Protein AF-0000000067979439 (afdb_homodimer)

pLDDT: mean 81.23, std 20.62, range [20.39, 98.94]

Solvent-accessible surface area (backbone atoms only — not comparable to full-atom values): 40117 Å² total; per-residue (Å²): 125,85,72,74,74,61,89,70,57,65,70,40,76,42,22,52,36,67,54,61,40,58,51,50,34,35,49,38,55,62,41,58,82,69,49,49,46,58,51,37,54,51,43,52,32,28,63,62,57,7,42,40,37,39,38,28,46,33,54,39,73,54,59,65,86,24,46,88,31,75,62,47,49,82,58,31,48,40,25,45,32,40,35,30,58,28,53,70,47,73,65,50,56,55,21,67,27,23,48,78,40,48,85,67,80,81,52,58,63,42,82,58,62,52,23,46,50,67,54,33,48,43,59,39,16,78,50,45,30,36,36,32,37,48,36,38,37,38,37,21,72,81,44,72,43,60,70,93,41,42,90,82,28,8,18,32,33,30,50,41,55,81,29,67,44,46,78,65,20,40,37,59,48,51,83,58,52,51,96,83,29,69,67,54,59,67,27,85,15,27,41,34,40,32,30,44,24,40,65,73,54,9,74,70,43,77,56,37,71,49,54,42,52,74,65,54,52,52,50,32,50,51,49,47,55,66,58,41,63,64,74,49,67,78,41,50,36,40,42,32,43,36,32,29,42,22,52,62,94,52,96,60,66,41,68,38,39,35,39,29,58,50,83,85,43,71,66,53,49,50,59,44,32,40,60,61,57,48,65,73,43,90,82,47,76,68,50,84,44,73,49,76,46,38,35,37,36,38,37,46,53,97,89,42,72,47,77,47,76,44,31,33,42,37,39,32,36,43,59,26,65,85,35,72,60,21,42,48,25,50,47,36,30,73,73,63,72,21,63,36,45,51,38,40,34,36,35,32,64,62,54,70,88,69,83,65,70,46,55,38,44,34,43,39,46,42,45,40,67,50,30,40,27,63,48,56,54,51,54,54,58,50,64,56,76,114,125,84,70,75,72,62,92,75,54,68,72,38,77,41,23,52,37,65,54,61,39,58,51,49,35,34,49,39,55,62,41,59,83,71,50,49,45,57,51,37,54,49,43,51,34,27,64,60,58,7,41,40,37,39,38,29,46,34,54,38,72,55,58,64,84,26,47,89,31,77,61,46,49,82,59,31,47,39,24,45,34,41,36,30,58,28,54,69,46,75,65,50,55,54,23,67,28,23,48,80,41,49,84,67,83,80,54,60,64,44,83,58,61,53,24,46,49,67,54,31,47,44,58,39,17,76,50,44,31,37,36,32,38,46,35,37,38,38,38,20,72,83,42,74,42,60,70,94,41,42,91,81,27,9,18,31,33,29,53,40,54,82,27,68,43,49,80,65,22,40,37,58,49,51,80,59,54,50,97,83,30,70,69,54,57,68,27,84,16,28,40,35,40,31,28,44,24,40,66,74,55,10,75,71,43,77,56,38,73,50,54,42,53,72,64,55,51,52,50,31,49,53,50,46,54,67,59,40,63,65,75,48,67,78,41,50,37,39,41,32,42,35,34,30,41,22,52,62,94,51,94,61,66,43,67,38,38,35,40,30,58,49,82,84,43,72,65,54,49,50,61,45,32,38,60,60,58,47,66,71,42,91,81,50,75,68,50,82,42,74,49,74,45,39,35,37,36,39,38,46,54,97,89,41,75,50,77,47,75,45,30,34,42,37,40,33,35,43,56,27,65,86,35,73,61,20,42,47,23,50,47,35,30,74,75,64,72,20,65,35,46,49,37,41,35,36,33,32,65,62,55,70,87,70,82,66,72,48,58,38,44,34,44,38,46,44,46,43,68,49,33,38,31,63,49,55,54,52,53,56,56,52,64,57,74,118

Foldseek 3Di:
DPPPDPPPDDDDDDDDDDQPLVLLQLLLVLQDDFLLLVLLLVLVLLLLQFAEKEKEWEQAAFDQPQAQDNLCNVLRGIWIKMWTQGADDPQLVVQCQDAPARPDLPPLLRLDRRRSSNSNLLLFAQWKWKAGFQKIKIAHCVLPRHPPADNVRGIDIDRLQPDCSCVRRVRHCVVHPAPQDPSHHTDSIMMMIGRGAAQVNLVVDSRHNHGDDSVSVVVSVVVVCVVPCLSVVQRQRYFKYWYWYHDYPDPHTDTFKMKGWPDDDPVVSCLSCVSVVCVPPQFDPWDKGKDKIKMWMWGDDPNDIDIDMWMKIKIKTWDGCPDPVNVVQVCCCVPPVQHFTQMKMWMAIDGDPPPFQRQTFIQGSGQPPDPSNRPRSPSPRPRPHD/DPPPDPPPDDDDDDDDDDQPLVLLQLLLVLQDDFLLLVLLLVLVLLLLQFAEKEKEWEQAAFDQPQAQDNLCNVLRGIWIKMWTQGADDPQLVVQCQDAPARPDLPSLLRLDSRRSSNSNLVLFAQWKWKAGFQKIKIAHCVLPRHPPADNVRGIDIDRLQPDPSCVRRVRHCVVHPAPQDPSHHTDSIMMMIGRGAAQVNLVVDSRHNHGDDSVSVVVSVVVVCVVPCLSVVQRQRYFKYWYWYHDYPDPHTDTFKMKGWPDDDPVVSCLSCVSVVCVPPQFDPWDKGKDKIKMWMWGDDPRDIDIDMWMKIKIKTWDGCPDPVNVVQVCCCVPPVQHFTQMKMWMAIDGDPPPAQRQTFIQGSGQPPPPSNRPRSPSPRPRPHD

InterPro domains:
  IPR036890 Histidine kinase/HSP90-like ATPase superfamily [G3DSA:3.30.565.10] (21-171)
  IPR036890 Histidine kinase/HSP90-like ATPase superfamily [SSF55874] (31-135)
  IPR052972 Sacsin chaperone regulator [PTHR15600] (9-354)
  IPR058210 Sacsin/Nov domain [PF25794] (18-256)

Radius of gyration: 29.55 Å; Cα contacts (8 Å, |Δi|>4): 1699; chains: 2; bounding box: 63×88×83 Å

Structure (mmCIF, N/CA/C/O backbone):
data_AF-0000000067979439-model_v1
#
loop_
_entity.id
_entity.type
_entity.pdbx_description
1 polymer Sacsin
#
loop_
_atom_site.group_PDB
_atom_site.id
_atom_site.type_symbol
_atom_site.label_atom_id
_atom_site.label_alt_id
_atom_site.label_comp_id
_atom_site.label_asym_id
_atom_site.label_entity_id
_atom_site.label_seq_id
_atom_site.pdbx_PDB_ins_code
_atom_site.Cartn_x
_atom_site.Cartn_y
_atom_site.Cartn_z
_atom_site.occupancy
_atom_site.B_iso_or_equiv
_atom_site.auth_seq_id
_atom_site.auth_comp_id
_atom_site.auth_asym_id
_atom_site.auth_atom_id
_atom_site.pdbx_PDB_model_num
ATOM 1 N N . MET A 1 1 ? 21.078 8.586 34.969 1 24.83 1 MET A N 1
ATOM 2 C CA . MET A 1 1 ? 20.109 7.621 35.5 1 24.83 1 MET A CA 1
ATOM 3 C C . MET A 1 1 ? 18.703 7.941 35.031 1 24.83 1 MET A C 1
ATOM 5 O O . MET A 1 1 ? 18.172 9.023 35.312 1 24.83 1 MET A O 1
ATOM 9 N N . ALA A 1 2 ? 18.25 7.375 33.906 1 39.69 2 ALA A N 1
ATOM 10 C CA . ALA A 1 2 ? 16.891 7.625 33.438 1 39.69 2 ALA A CA 1
ATOM 11 C C . ALA A 1 2 ? 15.898 7.574 34.562 1 39.69 2 ALA A C 1
ATOM 13 O O . ALA A 1 2 ? 15.836 6.578 35.312 1 39.69 2 ALA A O 1
ATOM 14 N N . THR A 1 3 ? 15.594 8.547 35.188 1 41.19 3 THR A N 1
ATOM 15 C CA . THR A 1 3 ? 14.57 8.445 36.219 1 41.19 3 THR A CA 1
ATOM 16 C C . THR A 1 3 ? 13.359 7.672 35.719 1 41.19 3 THR A C 1
ATOM 18 O O . THR A 1 3 ? 12.844 7.957 34.625 1 41.19 3 THR A O 1
ATOM 21 N N . PRO A 1 4 ? 13.023 6.543 36.25 1 46.88 4 PRO A N 1
ATOM 22 C CA . PRO A 1 4 ? 11.906 5.711 35.812 1 46.88 4 PRO A CA 1
ATOM 23 C C . PRO A 1 4 ? 10.602 6.496 35.719 1 46.88 4 PRO A C 1
ATOM 25 O O . PRO A 1 4 ? 10.336 7.387 36.5 1 46.88 4 PRO A O 1
ATOM 28 N N . ALA A 1 5 ? 10.094 6.723 34.5 1 53.66 5 ALA A N 1
ATOM 29 C CA . ALA A 1 5 ? 8.766 7.309 34.375 1 53.66 5 ALA A CA 1
ATOM 30 C C . ALA A 1 5 ? 7.832 6.84 35.469 1 53.66 5 ALA A C 1
ATOM 32 O O . ALA A 1 5 ? 7.824 5.656 35.844 1 53.66 5 ALA A O 1
ATOM 33 N N . PRO A 1 6 ? 7.367 7.742 36.344 1 54.88 6 PRO A N 1
ATOM 34 C CA . PRO A 1 6 ? 6.449 7.246 37.344 1 54.88 6 PRO A CA 1
ATOM 35 C C . PRO A 1 6 ? 5.352 6.355 36.781 1 54.88 6 PRO A C 1
ATOM 37 O O . PRO A 1 6 ? 4.996 6.484 35.625 1 54.88 6 PRO A O 1
ATOM 40 N N . ASP A 1 7 ? 5.133 5.199 37.375 1 55.62 7 ASP A N 1
ATOM 41 C CA . ASP A 1 7 ? 4.074 4.227 37.094 1 55.62 7 ASP A CA 1
ATOM 42 C C . ASP A 1 7 ? 2.795 4.922 36.625 1 55.62 7 ASP A C 1
ATOM 44 O O . ASP A 1 7 ? 1.952 4.309 35.969 1 55.62 7 ASP A O 1
ATOM 48 N N . SER A 1 8 ? 2.738 6.273 36.906 1 59.28 8 SER A N 1
ATOM 49 C CA . SER A 1 8 ? 1.444 6.941 36.812 1 59.28 8 SER A CA 1
ATOM 50 C C . SER A 1 8 ? 1.155 7.438 35.406 1 59.28 8 SER A C 1
ATOM 52 O O . SER A 1 8 ? 0.014 7.77 35.094 1 59.28 8 SER A O 1
ATOM 54 N N . ILE A 1 9 ? 2.146 7.559 34.594 1 68.88 9 ILE A N 1
ATOM 55 C CA . ILE A 1 9 ? 1.785 8.109 33.281 1 68.88 9 ILE A CA 1
ATOM 56 C C . ILE A 1 9 ? 1.509 6.973 32.312 1 68.88 9 ILE A C 1
ATOM 58 O O . ILE A 1 9 ? 2.406 6.191 31.984 1 68.88 9 ILE A O 1
ATOM 62 N N . PHE A 1 10 ? 0.212 6.758 32.156 1 74.69 10 PHE A N 1
ATOM 63 C CA . PHE A 1 10 ? -0.211 5.715 31.234 1 74.69 10 PHE A CA 1
ATOM 64 C C . PHE A 1 10 ? 0.11 6.109 29.797 1 74.69 10 PHE A C 1
ATOM 66 O O . PHE A 1 10 ? -0.377 7.125 29.312 1 74.69 10 PHE A O 1
ATOM 73 N N . LEU A 1 11 ? 1.144 5.516 29.281 1 84.31 11 LEU A N 1
ATOM 74 C CA . LEU A 1 11 ? 1.489 5.637 27.859 1 84.31 11 LEU A CA 1
ATOM 75 C C . LEU A 1 11 ? 0.822 4.539 27.047 1 84.31 11 LEU A C 1
ATOM 77 O O . LEU A 1 11 ? 1.296 3.398 27.016 1 84.31 11 LEU A O 1
ATOM 81 N N . GLU A 1 12 ? -0.327 4.926 26.469 1 90.12 12 GLU A N 1
ATOM 82 C CA . GLU A 1 12 ? -1.052 3.967 25.641 1 90.12 12 GLU A CA 1
ATOM 83 C C . GLU A 1 12 ? -0.36 3.766 24.297 1 90.12 12 GLU A C 1
ATOM 85 O O . GLU A 1 12 ? 0.042 4.734 23.641 1 90.12 12 GLU A O 1
ATOM 90 N N . ASP A 1 13 ? -0.133 2.516 23.984 1 92.31 13 ASP A N 1
ATOM 91 C CA . ASP A 1 13 ? 0.366 2.256 22.625 1 92.31 13 ASP A CA 1
ATOM 92 C C . ASP A 1 13 ? -0.64 2.705 21.578 1 92.31 13 ASP A C 1
ATOM 94 O O . ASP A 1 13 ? -1.82 2.355 21.641 1 92.31 13 ASP A O 1
ATOM 98 N N . PHE A 1 14 ? -0.212 3.588 20.75 1 94.62 14 PHE A N 1
ATOM 99 C CA . PHE A 1 14 ? -1.048 4.141 19.688 1 94.62 14 PHE A CA 1
ATOM 100 C C . PHE A 1 14 ? -0.197 4.586 18.516 1 94.62 14 PHE A C 1
ATOM 102 O O . PHE A 1 14 ? 0.295 5.715 18.484 1 94.62 14 PHE A O 1
ATOM 109 N N . GLY A 1 15 ? 0.008 3.625 17.625 1 94.31 15 GLY A N 1
ATOM 110 C CA . GLY A 1 15 ? 0.787 3.914 16.438 1 94.31 15 GLY A CA 1
ATOM 111 C C . GLY A 1 15 ? 0.014 3.688 15.148 1 94.31 15 GLY A C 1
ATOM 112 O O . GLY A 1 15 ? -1.146 3.273 15.18 1 94.31 15 GLY A O 1
ATOM 113 N N . GLN A 1 16 ? 0.599 4.062 14.102 1 93.06 16 GLN A N 1
ATOM 114 C CA . GLN A 1 16 ? -0.001 3.818 12.789 1 93.06 16 GLN A CA 1
ATOM 115 C C . GLN A 1 16 ? 0.242 2.385 12.336 1 93.06 16 GLN A C 1
ATOM 117 O O . GLN A 1 16 ? 1.306 1.816 12.586 1 93.06 16 GLN A O 1
ATOM 122 N N . THR A 1 17 ? -0.749 1.828 11.766 1 91.88 17 THR A N 1
ATOM 123 C CA . THR A 1 17 ? -0.669 0.46 11.266 1 91.88 17 THR A CA 1
ATOM 124 C C . THR A 1 17 ? -1.237 0.365 9.852 1 91.88 17 THR A C 1
ATOM 126 O O . THR A 1 17 ? -1.893 1.295 9.375 1 91.88 17 THR A O 1
ATOM 129 N N . VAL A 1 18 ? -0.888 -0.691 9.203 1 90 18 VAL A N 1
ATOM 130 C CA . VAL A 1 18 ? -1.44 -1.007 7.891 1 90 18 VAL A CA 1
ATOM 131 C C . VAL A 1 18 ? -2.316 -2.254 7.984 1 90 18 VAL A C 1
ATOM 133 O O . VAL A 1 18 ? -1.907 -3.266 8.562 1 90 18 VAL A O 1
ATOM 136 N N . ASP A 1 19 ? -3.543 -2.123 7.539 1 88 19 ASP A N 1
ATOM 137 C CA . ASP A 1 19 ? -4.434 -3.277 7.465 1 88 19 ASP A CA 1
ATOM 138 C C . ASP A 1 19 ? -4.059 -4.188 6.297 1 88 19 ASP A C 1
ATOM 140 O O . ASP A 1 19 ? -4.129 -3.779 5.137 1 88 19 ASP A O 1
ATOM 144 N N . LEU A 1 20 ? -3.75 -5.395 6.629 1 92 20 LEU A N 1
ATOM 145 C CA . LEU A 1 20 ? -3.271 -6.34 5.625 1 92 20 LEU A CA 1
ATOM 146 C C . LEU A 1 20 ? -4.344 -6.609 4.574 1 92 20 LEU A C 1
ATOM 148 O O . LEU A 1 20 ? -4.055 -6.625 3.377 1 92 20 LEU A O 1
ATOM 152 N N . THR A 1 21 ? -5.574 -6.824 5 1 92.56 21 THR A N 1
ATOM 153 C CA . THR A 1 21 ? -6.641 -7.148 4.055 1 92.56 21 THR A CA 1
ATOM 154 C C . THR A 1 21 ? -6.914 -5.977 3.119 1 92.56 21 THR A C 1
ATOM 156 O O . THR A 1 21 ? -7.133 -6.168 1.923 1 92.56 21 THR A O 1
ATOM 159 N N . ARG A 1 22 ? -6.832 -4.844 3.641 1 86.12 22 ARG A N 1
ATOM 160 C CA . ARG A 1 22 ? -7.02 -3.662 2.805 1 86.12 22 ARG A CA 1
ATOM 161 C C . ARG A 1 22 ? -5.891 -3.529 1.786 1 86.12 22 ARG A C 1
ATOM 163 O O . ARG A 1 22 ? -6.133 -3.195 0.625 1 86.12 22 ARG A O 1
ATOM 170 N N . ARG A 1 23 ? -4.734 -3.771 2.311 1 86.69 23 ARG A N 1
ATOM 171 C CA . ARG A 1 23 ? -3.588 -3.699 1.412 1 86.69 23 ARG A CA 1
ATOM 172 C C . ARG A 1 23 ? -3.719 -4.703 0.274 1 86.69 23 ARG A C 1
ATOM 174 O O . ARG A 1 23 ? -3.41 -4.391 -0.878 1 86.69 23 ARG A O 1
ATOM 181 N N . ILE A 1 24 ? -4.152 -5.852 0.556 1 91.31 24 ILE A N 1
ATOM 182 C CA . ILE A 1 24 ? -4.34 -6.883 -0.461 1 91.31 24 ILE A CA 1
ATOM 183 C C . ILE A 1 24 ? -5.398 -6.43 -1.465 1 91.31 24 ILE A C 1
ATOM 185 O O . ILE A 1 24 ? -5.219 -6.582 -2.676 1 91.31 24 ILE A O 1
ATOM 189 N N . ARG A 1 25 ? -6.461 -5.852 -0.987 1 87.5 25 ARG A N 1
ATOM 190 C CA . ARG A 1 25 ? -7.496 -5.344 -1.88 1 87.5 25 ARG A CA 1
ATOM 191 C C . ARG A 1 25 ? -6.93 -4.297 -2.832 1 87.5 25 ARG A C 1
ATOM 193 O O . ARG A 1 25 ? -7.277 -4.273 -4.016 1 87.5 25 ARG A O 1
ATOM 200 N N . GLU A 1 26 ? -6.094 -3.516 -2.248 1 78.19 26 GLU A N 1
ATOM 201 C CA . GLU A 1 26 ? -5.457 -2.496 -3.076 1 78.19 26 GLU A CA 1
ATOM 202 C C . GLU A 1 26 ? -4.594 -3.125 -4.164 1 78.19 26 GLU A C 1
ATOM 204 O O . GLU A 1 26 ? -4.59 -2.662 -5.309 1 78.19 26 GLU A O 1
ATOM 209 N N . VAL A 1 27 ? -3.887 -4.133 -3.816 1 81.94 27 VAL A N 1
ATOM 210 C CA . VAL A 1 27 ? -3.053 -4.844 -4.781 1 81.94 27 VAL A CA 1
ATOM 211 C C . VAL A 1 27 ? -3.928 -5.438 -5.883 1 81.94 27 VAL A C 1
ATOM 213 O O . VAL A 1 27 ? -3.596 -5.34 -7.066 1 81.94 27 VAL A O 1
ATOM 216 N N . LEU A 1 28 ? -5.043 -5.996 -5.504 1 87.12 28 LEU A N 1
ATOM 217 C CA . LEU A 1 28 ? -5.922 -6.668 -6.453 1 87.12 28 LEU A CA 1
ATOM 218 C C . LEU A 1 28 ? -6.496 -5.676 -7.461 1 87.12 28 LEU A C 1
ATOM 220 O O . LEU A 1 28 ? -6.727 -6.023 -8.617 1 87.12 28 LEU A O 1
ATOM 224 N N . LEU A 1 29 ? -6.648 -4.496 -7.031 1 74.81 29 LEU A N 1
ATOM 225 C CA . LEU A 1 29 ? -7.168 -3.463 -7.922 1 74.81 29 LEU A CA 1
ATOM 226 C C . LEU A 1 29 ? -6.172 -3.152 -9.031 1 74.81 29 LEU A C 1
ATOM 228 O O . LEU A 1 29 ? -6.566 -2.777 -10.141 1 74.81 29 LEU A O 1
ATOM 232 N N . ASN A 1 30 ? -4.953 -3.404 -8.711 1 70.38 30 ASN A N 1
ATOM 233 C CA . ASN A 1 30 ? -3.902 -3.086 -9.672 1 70.38 30 ASN A CA 1
ATOM 234 C C . ASN A 1 30 ? -3.559 -4.285 -10.555 1 70.38 30 ASN A C 1
ATOM 236 O O . ASN A 1 30 ? -2.764 -4.172 -11.484 1 70.38 30 ASN A O 1
ATOM 240 N N . TYR A 1 31 ? -4.09 -5.344 -10.219 1 74.62 31 TYR A N 1
ATOM 241 C CA . TYR A 1 31 ? -3.875 -6.574 -10.977 1 74.62 31 TYR A CA 1
ATOM 242 C C . TYR A 1 31 ? -5.191 -7.113 -11.523 1 74.62 31 TYR A C 1
ATOM 244 O O . TYR A 1 31 ? -5.852 -7.93 -10.875 1 74.62 31 TYR A O 1
ATOM 252 N N . PRO A 1 32 ? -5.492 -6.641 -12.672 1 72.62 32 PRO A N 1
ATOM 253 C CA . PRO A 1 32 ? -6.793 -7.059 -13.203 1 72.62 32 PRO A CA 1
ATOM 254 C C . PRO A 1 32 ? -6.941 -8.578 -13.273 1 72.62 32 PRO A C 1
ATOM 256 O O . PRO A 1 32 ? -5.949 -9.289 -13.43 1 72.62 32 PRO A O 1
ATOM 259 N N . GLU A 1 33 ? -8.188 -8.969 -13.25 1 80.5 33 GLU A N 1
ATOM 260 C CA . GLU A 1 33 ? -8.523 -10.391 -13.305 1 80.5 33 GLU A CA 1
ATOM 261 C C . GLU A 1 33 ? -8.148 -10.992 -14.656 1 80.5 33 GLU A C 1
ATOM 263 O O . GLU A 1 33 ? -7.762 -10.266 -15.578 1 80.5 33 GLU A O 1
ATOM 268 N N . GLY A 1 34 ? -8.258 -12.32 -14.711 1 84.5 34 GLY A N 1
ATOM 269 C CA . GLY A 1 34 ? -7.918 -13.023 -15.938 1 84.5 34 GLY A CA 1
ATOM 270 C C . GLY A 1 34 ? -6.613 -13.789 -15.844 1 84.5 34 GLY A C 1
ATOM 271 O O . GLY A 1 34 ? -6.352 -14.461 -14.844 1 84.5 34 GLY A O 1
ATOM 272 N N . THR A 1 35 ? -5.797 -13.664 -16.938 1 88.75 35 THR A N 1
ATOM 273 C CA . THR A 1 35 ? -4.605 -14.5 -17 1 88.75 35 THR A CA 1
ATOM 274 C C . THR A 1 35 ? -3.469 -13.891 -16.188 1 88.75 35 THR A C 1
ATOM 276 O O . THR A 1 35 ? -2.406 -14.492 -16.047 1 88.75 35 THR A O 1
ATOM 279 N N . THR A 1 36 ? -3.701 -12.734 -15.648 1 85.81 36 THR A N 1
ATOM 280 C CA . THR A 1 36 ? -2.66 -12.031 -14.906 1 85.81 36 THR A CA 1
ATOM 281 C C . THR A 1 36 ? -2.107 -12.906 -13.781 1 85.81 36 THR A C 1
ATOM 283 O O . THR A 1 36 ? -0.892 -12.977 -13.594 1 85.81 36 THR A O 1
ATOM 286 N N . VAL A 1 37 ? -2.992 -13.594 -13.086 1 93.75 37 VAL A N 1
ATOM 287 C CA . VAL A 1 37 ? -2.572 -14.438 -11.977 1 93.75 37 VAL A CA 1
ATOM 288 C C . VAL A 1 37 ? -1.633 -15.531 -12.477 1 93.75 37 VAL A C 1
ATOM 290 O O . VAL A 1 37 ? -0.589 -15.789 -11.875 1 93.75 37 VAL A O 1
ATOM 293 N N . LEU A 1 38 ? -1.946 -16.094 -13.594 1 95.5 38 LEU A N 1
ATOM 294 C CA . LEU A 1 38 ? -1.131 -17.156 -14.164 1 95.5 38 LEU A CA 1
ATOM 295 C C . LEU A 1 38 ? 0.223 -16.625 -14.625 1 95.5 38 LEU A C 1
ATOM 297 O O . LEU A 1 38 ? 1.257 -17.25 -14.383 1 95.5 38 LEU A O 1
ATOM 301 N N . LYS A 1 39 ? 0.176 -15.484 -15.211 1 88.88 39 LYS A N 1
ATOM 302 C CA . LYS A 1 39 ? 1.406 -14.859 -15.695 1 88.88 39 LYS A CA 1
ATOM 303 C C . LYS A 1 39 ? 2.33 -14.5 -14.539 1 88.88 39 LYS A C 1
ATOM 305 O O . LYS A 1 39 ? 3.549 -14.656 -14.633 1 88.88 39 LYS A O 1
ATOM 310 N N . GLU A 1 40 ? 1.733 -14.07 -13.445 1 88.75 40 GLU A N 1
ATOM 311 C CA . GLU A 1 40 ? 2.529 -13.758 -12.266 1 88.75 40 GLU A CA 1
ATOM 312 C C . GLU A 1 40 ? 3.188 -15.008 -11.695 1 88.75 40 GLU A C 1
ATOM 314 O O . GLU A 1 40 ? 4.348 -14.977 -11.289 1 88.75 40 GLU A O 1
ATOM 319 N N . LEU A 1 41 ? 2.488 -16.078 -11.711 1 94.38 41 LEU A N 1
ATOM 320 C CA . LEU A 1 41 ? 3.033 -17.328 -11.211 1 94.38 41 LEU A CA 1
ATOM 321 C C . LEU A 1 41 ? 4.172 -17.812 -12.094 1 94.38 41 LEU A C 1
ATOM 323 O O . LEU A 1 41 ? 5.191 -18.297 -11.594 1 94.38 41 LEU A O 1
ATOM 327 N N . ILE A 1 42 ? 4.004 -17.641 -13.367 1 93.19 42 ILE A N 1
ATOM 328 C CA . ILE A 1 42 ? 5.023 -18.047 -14.328 1 93.19 42 ILE A CA 1
ATOM 329 C C . ILE A 1 42 ? 6.27 -17.188 -14.156 1 93.19 42 ILE A C 1
ATOM 331 O O . ILE A 1 42 ? 7.391 -17.688 -14.125 1 93.19 42 ILE A O 1
ATOM 335 N N . GLN A 1 43 ? 6.035 -15.922 -13.992 1 87.19 43 GLN A N 1
ATOM 336 C CA . GLN A 1 43 ? 7.156 -15 -13.812 1 87.19 43 GLN A CA 1
ATOM 337 C C . GLN A 1 43 ? 7.914 -15.297 -12.523 1 87.19 43 GLN A C 1
ATOM 339 O O . GLN A 1 43 ? 9.148 -15.25 -12.492 1 87.19 43 GLN A O 1
ATOM 344 N N . ASN A 1 44 ? 7.168 -15.555 -11.477 1 88.94 44 ASN A N 1
ATOM 345 C CA . ASN A 1 44 ? 7.812 -15.914 -10.211 1 88.94 44 ASN A CA 1
ATOM 346 C C . ASN A 1 44 ? 8.664 -17.172 -10.359 1 88.94 44 ASN A C 1
ATOM 348 O O . ASN A 1 44 ? 9.758 -17.25 -9.805 1 88.94 44 ASN A O 1
ATOM 352 N N . ALA A 1 45 ? 8.156 -18.094 -11.062 1 94.44 45 ALA A N 1
ATOM 353 C CA . ALA A 1 45 ? 8.922 -19.312 -11.328 1 94.44 45 ALA A CA 1
ATOM 354 C C . ALA A 1 45 ? 10.195 -19 -12.102 1 94.44 45 ALA A C 1
ATOM 356 O O . ALA A 1 45 ? 11.266 -19.531 -11.789 1 94.44 45 ALA A O 1
ATOM 357 N N . ASP A 1 46 ? 10.062 -18.156 -13.102 1 90.81 46 ASP A N 1
ATOM 358 C CA . ASP A 1 46 ? 11.203 -17.75 -13.906 1 90.81 46 ASP A CA 1
ATOM 359 C C . ASP A 1 46 ? 12.273 -17.078 -13.047 1 90.81 46 ASP A C 1
ATOM 361 O O . ASP A 1 46 ? 13.461 -17.391 -13.18 1 90.81 46 ASP A O 1
ATOM 365 N N . ASP A 1 47 ? 11.82 -16.219 -12.164 1 85.06 47 ASP A N 1
ATOM 366 C CA . ASP A 1 47 ? 12.719 -15.492 -11.281 1 85.06 47 ASP A CA 1
ATOM 367 C C . ASP A 1 47 ? 13.438 -16.438 -10.32 1 85.06 47 ASP A C 1
ATOM 369 O O . ASP A 1 47 ? 14.57 -16.188 -9.914 1 85.06 47 ASP A O 1
ATOM 373 N N . ALA A 1 48 ? 12.789 -17.547 -10.023 1 91.62 48 ALA A N 1
ATOM 374 C CA . ALA A 1 48 ? 13.375 -18.516 -9.109 1 91.62 48 ALA A CA 1
ATOM 375 C C . ALA A 1 48 ? 14.312 -19.469 -9.852 1 91.62 48 ALA A C 1
ATOM 377 O O . ALA A 1 48 ? 14.953 -20.328 -9.234 1 91.62 48 ALA A O 1
ATOM 378 N N . GLY A 1 49 ? 14.336 -19.359 -11.156 1 93.12 49 GLY A N 1
ATOM 379 C CA . GLY A 1 49 ? 15.242 -20.156 -11.953 1 93.12 49 GLY A CA 1
ATOM 380 C C . GLY A 1 49 ? 14.625 -21.469 -12.414 1 93.12 49 GLY A C 1
ATOM 381 O O . GLY A 1 49 ? 15.328 -22.375 -12.852 1 93.12 49 GLY A O 1
ATOM 382 N N . ALA A 1 50 ? 13.367 -21.609 -12.289 1 97.06 50 ALA A N 1
ATOM 383 C CA . ALA A 1 50 ? 12.68 -22.812 -12.758 1 97.06 50 ALA A CA 1
ATOM 384 C C . ALA A 1 50 ? 12.766 -22.938 -14.281 1 97.06 50 ALA A C 1
ATOM 386 O O . ALA A 1 50 ? 12.781 -21.922 -14.984 1 97.06 50 ALA A O 1
ATOM 387 N N . THR A 1 51 ? 12.727 -24.156 -14.758 1 97.25 51 THR A N 1
ATOM 388 C CA . THR A 1 51 ? 12.742 -24.375 -16.203 1 97.25 51 THR A CA 1
ATOM 389 C C . THR A 1 51 ? 11.391 -24.906 -16.688 1 97.25 51 THR A C 1
ATOM 391 O O . THR A 1 51 ? 11.086 -24.859 -17.875 1 97.25 51 THR A O 1
ATOM 394 N N . THR A 1 52 ? 10.664 -25.344 -15.742 1 97.94 52 THR A N 1
ATOM 395 C CA . THR A 1 52 ? 9.352 -25.891 -16.078 1 97.94 52 THR A CA 1
ATOM 396 C C . THR A 1 52 ? 8.281 -25.344 -15.141 1 97.94 52 THR A C 1
ATOM 398 O O . THR A 1 52 ? 8.5 -25.25 -13.93 1 97.94 52 THR A O 1
ATOM 401 N N . VAL A 1 53 ? 7.141 -24.969 -15.727 1 98.38 53 VAL A N 1
ATOM 402 C CA . VAL A 1 53 ? 5.953 -24.562 -14.977 1 98.38 53 VAL A CA 1
ATOM 403 C C . VAL A 1 53 ? 4.758 -25.406 -15.414 1 98.38 53 VAL A C 1
ATOM 405 O O . VAL A 1 53 ? 4.516 -25.578 -16.609 1 98.38 53 VAL A O 1
ATOM 408 N N . SER A 1 54 ? 4.066 -25.969 -14.5 1 98.81 54 SER A N 1
ATOM 409 C CA . SER A 1 54 ? 2.844 -26.719 -14.781 1 98.81 54 SER A CA 1
ATOM 410 C C . SER A 1 54 ? 1.649 -26.109 -14.047 1 98.81 54 SER A C 1
ATOM 412 O O . SER A 1 54 ? 1.677 -25.953 -12.828 1 98.81 54 SER A O 1
ATOM 414 N N . LEU A 1 55 ? 0.685 -25.719 -14.781 1 98.75 55 LEU A N 1
ATOM 415 C CA . LEU A 1 55 ? -0.583 -25.234 -14.242 1 98.75 55 LEU A CA 1
ATOM 416 C C . LEU A 1 55 ? -1.659 -26.312 -14.344 1 98.75 55 LEU A C 1
ATOM 418 O O . LEU A 1 55 ? -1.809 -26.953 -15.383 1 98.75 55 LEU A O 1
ATOM 422 N N . CYS A 1 56 ? -2.414 -26.5 -13.266 1 98.94 56 CYS A N 1
ATOM 423 C CA . CYS A 1 56 ? -3.363 -27.609 -13.266 1 98.94 56 CYS A CA 1
ATOM 424 C C . CYS A 1 56 ? -4.699 -27.188 -12.664 1 98.94 56 CYS A C 1
ATOM 426 O O . CYS A 1 56 ? -4.742 -26.641 -11.555 1 98.94 56 CYS A O 1
ATOM 428 N N . LEU A 1 57 ? -5.746 -27.375 -13.414 1 98.88 57 LEU A N 1
ATOM 429 C CA . LEU A 1 57 ? -7.09 -27.297 -12.844 1 98.88 57 LEU A CA 1
ATOM 430 C C . LEU A 1 57 ? -7.441 -28.578 -12.109 1 98.88 57 LEU A C 1
ATOM 432 O O . LEU A 1 57 ? -7.707 -29.609 -12.734 1 98.88 57 LEU A O 1
ATOM 436 N N . ASP A 1 58 ? -7.418 -28.562 -10.82 1 98.88 58 ASP A N 1
ATOM 437 C CA . ASP A 1 58 ? -7.723 -29.703 -9.969 1 98.88 58 ASP A CA 1
ATOM 438 C C . ASP A 1 58 ? -9.211 -29.766 -9.641 1 98.88 58 ASP A C 1
ATOM 440 O O . ASP A 1 58 ? -9.711 -28.953 -8.852 1 98.88 58 ASP A O 1
ATOM 444 N N . LEU A 1 59 ? -9.938 -30.719 -10.164 1 98.62 59 LEU A N 1
ATOM 445 C CA . LEU A 1 59 ? -11.375 -30.828 -9.977 1 98.62 59 LEU A CA 1
ATOM 446 C C . LEU A 1 59 ? -11.703 -31.812 -8.859 1 98.62 59 LEU A C 1
ATOM 448 O O . LEU A 1 59 ? -12.867 -32.125 -8.617 1 98.62 59 LEU A O 1
ATOM 452 N N . ARG A 1 60 ? -10.773 -32.281 -8.117 1 97.19 60 ARG A N 1
ATOM 453 C CA . ARG A 1 60 ? -10.984 -33.25 -7.043 1 97.19 60 ARG A CA 1
ATOM 454 C C . ARG A 1 60 ? -11.578 -32.562 -5.812 1 97.19 60 ARG A C 1
ATOM 456 O O . ARG A 1 60 ? -11.391 -31.359 -5.609 1 97.19 60 ARG A O 1
ATOM 463 N N . SER A 1 61 ? -12.273 -33.312 -5.074 1 96.5 61 SER A N 1
ATOM 464 C CA . SER A 1 61 ? -12.68 -32.969 -3.715 1 96.5 61 SER A CA 1
ATOM 465 C C . SER A 1 61 ? -11.922 -33.812 -2.688 1 96.5 61 SER A C 1
ATOM 467 O O . SER A 1 61 ? -11.727 -35 -2.887 1 96.5 61 SER A O 1
ATOM 469 N N . HIS A 1 62 ? -11.516 -33.188 -1.651 1 97.56 62 HIS A N 1
ATOM 470 C CA . HIS A 1 62 ? -10.648 -33.875 -0.702 1 97.56 62 HIS A CA 1
ATOM 471 C C . HIS A 1 62 ? -11.344 -34.062 0.639 1 97.56 62 HIS A C 1
ATOM 473 O O . HIS A 1 62 ? -12.383 -33.469 0.902 1 97.56 62 HIS A O 1
ATOM 479 N N . GLY A 1 63 ? -10.75 -34.969 1.467 1 96.56 63 GLY A N 1
ATOM 480 C CA . GLY A 1 63 ? -11.312 -35.312 2.766 1 96.56 63 GLY A CA 1
ATOM 481 C C . GLY A 1 63 ? -11.344 -34.125 3.723 1 96.56 63 GLY A C 1
ATOM 482 O O . GLY A 1 63 ? -10.586 -33.156 3.559 1 96.56 63 GLY A O 1
ATOM 483 N N . ARG A 1 64 ? -12.234 -34.219 4.715 1 96.94 64 ARG A N 1
ATOM 484 C CA . ARG A 1 64 ? -12.43 -33.125 5.645 1 96.94 64 ARG A CA 1
ATOM 485 C C . ARG A 1 64 ? -12.344 -33.594 7.09 1 96.94 64 ARG A C 1
ATOM 487 O O . ARG A 1 64 ? -12.602 -32.812 8.016 1 96.94 64 ARG A O 1
ATOM 494 N N . ASP A 1 65 ? -11.898 -34.781 7.348 1 95.12 65 ASP A N 1
ATOM 495 C CA . ASP A 1 65 ? -11.992 -35.375 8.68 1 95.12 65 ASP A CA 1
ATOM 496 C C . ASP A 1 65 ? -10.734 -35.094 9.492 1 95.12 65 ASP A C 1
ATOM 498 O O . ASP A 1 65 ? -10.773 -35.125 10.727 1 95.12 65 ASP A O 1
ATOM 502 N N . SER A 1 66 ? -9.609 -34.844 8.922 1 94.81 66 SER A N 1
ATOM 503 C CA . SER A 1 66 ? -8.344 -34.625 9.617 1 94.81 66 SER A CA 1
ATOM 504 C C . SER A 1 66 ? -7.66 -33.375 9.117 1 94.81 66 SER A C 1
ATOM 506 O O . SER A 1 66 ? -6.629 -33.438 8.453 1 94.81 66 SER A O 1
ATOM 508 N N . LEU A 1 67 ? -8.281 -32.25 9.484 1 95.5 67 LEU A N 1
ATOM 509 C CA . LEU A 1 67 ? -7.789 -30.938 9.102 1 95.5 67 LEU A CA 1
ATOM 510 C C . LEU A 1 67 ? -7.172 -30.219 10.297 1 95.5 67 LEU A C 1
ATOM 512 O O . LEU A 1 67 ? -7.355 -30.641 11.445 1 95.5 67 LEU A O 1
ATOM 516 N N . LEU A 1 68 ? -6.355 -29.203 10.062 1 92.62 68 LEU A N 1
ATOM 517 C CA . LEU A 1 68 ? -5.758 -28.391 11.109 1 92.62 68 LEU A CA 1
ATOM 518 C C . LEU A 1 68 ? -6.832 -27.672 11.922 1 92.62 68 LEU A C 1
ATOM 520 O O . LEU A 1 68 ? -6.645 -27.406 13.109 1 92.62 68 LEU A O 1
ATOM 524 N N . SER A 1 69 ? -7.871 -27.281 11.297 1 93.81 69 SER A N 1
ATOM 525 C CA . SER A 1 69 ? -9.039 -26.641 11.891 1 93.81 69 SER A CA 1
ATOM 526 C C . SER A 1 69 ? -10.297 -26.938 11.086 1 93.81 69 SER A C 1
ATOM 528 O O . SER A 1 69 ? -10.234 -27.141 9.875 1 93.81 69 SER A O 1
ATOM 530 N N . ASP A 1 70 ? -11.43 -26.875 11.68 1 94.88 70 ASP A N 1
ATOM 531 C CA . ASP A 1 70 ? -12.703 -27.172 11.031 1 94.88 70 ASP A CA 1
ATOM 532 C C . ASP A 1 70 ? -13.008 -26.156 9.938 1 94.88 70 ASP A C 1
ATOM 534 O O . ASP A 1 70 ? -13.633 -26.5 8.93 1 94.88 70 ASP A O 1
ATOM 538 N N . SER A 1 71 ? -12.586 -24.969 10.109 1 95.88 71 SER A N 1
ATOM 539 C CA . SER A 1 71 ? -12.891 -23.891 9.18 1 95.88 71 SER A CA 1
ATOM 540 C C . SER A 1 71 ? -12.211 -24.125 7.832 1 95.88 71 SER A C 1
ATOM 542 O O . SER A 1 71 ? -12.602 -23.516 6.828 1 95.88 71 SER A O 1
ATOM 544 N N . LEU A 1 72 ? -11.273 -25.031 7.781 1 97.56 72 LEU A N 1
ATOM 545 C CA . LEU A 1 72 ? -10.539 -25.297 6.551 1 97.56 72 LEU A CA 1
ATOM 546 C C . LEU A 1 72 ? -11.312 -26.25 5.648 1 97.56 72 LEU A C 1
ATOM 548 O O . LEU A 1 72 ? -10.984 -26.406 4.473 1 97.56 72 LEU A O 1
ATOM 552 N N . SER A 1 73 ? -12.367 -26.844 6.184 1 97.62 73 SER A N 1
ATOM 553 C CA . SER A 1 73 ? -13.148 -27.812 5.43 1 97.62 73 SER A CA 1
ATOM 554 C C . SER A 1 73 ? -13.719 -27.20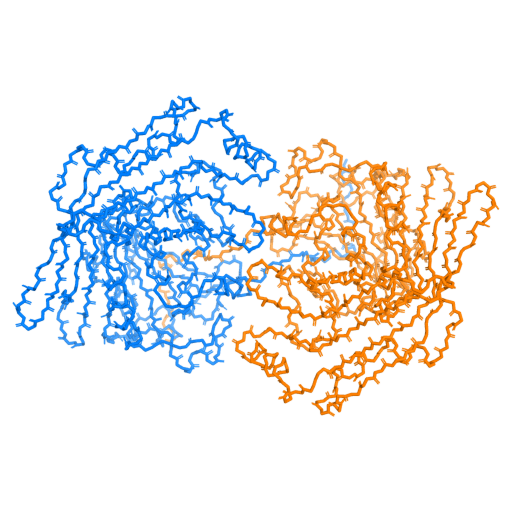3 4.156 1 97.62 73 SER A C 1
ATOM 556 O O . SER A 1 73 ? -13.867 -27.891 3.141 1 97.62 73 SER A O 1
ATOM 558 N N . GLN A 1 74 ? -13.992 -25.969 4.164 1 97.62 74 GLN A N 1
ATOM 559 C CA . GLN A 1 74 ? -14.617 -25.297 3.033 1 97.62 74 GLN A CA 1
ATOM 560 C C . GLN A 1 74 ? -13.617 -25.078 1.901 1 97.62 74 GLN A C 1
ATOM 562 O O . GLN A 1 74 ? -14 -24.703 0.791 1 97.62 74 GLN A O 1
ATOM 567 N N . TRP A 1 75 ? -12.336 -25.359 2.125 1 98.19 75 TRP A N 1
ATOM 568 C CA . TRP A 1 75 ? -11.289 -25.109 1.134 1 98.19 75 TRP A CA 1
ATOM 569 C C . TRP A 1 75 ? -10.742 -26.422 0.576 1 98.19 75 TRP A C 1
ATOM 571 O O . TRP A 1 75 ? -9.625 -26.469 0.058 1 98.19 75 TRP A O 1
ATOM 581 N N . GLN A 1 76 ? -11.539 -27.562 0.613 1 98.31 76 GLN A N 1
ATOM 582 C CA . GLN A 1 76 ? -11.125 -28.891 0.156 1 98.31 76 GLN A CA 1
ATOM 583 C C . GLN A 1 76 ? -11.664 -29.172 -1.243 1 98.31 76 GLN A C 1
ATOM 585 O O . GLN A 1 76 ? -11.578 -30.312 -1.72 1 98.31 76 GLN A O 1
ATOM 590 N N . GLY A 1 77 ? -12.148 -28.078 -1.915 1 97.5 77 GLY A N 1
ATOM 591 C CA . GLY A 1 77 ? -12.727 -28.25 -3.238 1 97.5 77 GLY A CA 1
ATOM 592 C C . GLY A 1 77 ? -11.734 -28 -4.359 1 97.5 77 GLY A C 1
ATOM 593 O O . GLY A 1 77 ? -10.523 -28.109 -4.164 1 97.5 77 GLY A O 1
ATOM 594 N N . PRO A 1 78 ? -12.305 -27.766 -5.59 1 98.44 78 PRO A N 1
ATOM 595 C CA . PRO A 1 78 ? -11.453 -27.531 -6.754 1 98.44 78 PRO A CA 1
ATOM 596 C C . PRO A 1 78 ? -10.461 -26.391 -6.531 1 98.44 78 PRO A C 1
ATOM 598 O O . PRO A 1 78 ? -10.734 -25.469 -5.762 1 98.44 78 PRO A O 1
ATOM 601 N N . ALA A 1 79 ? -9.352 -26.531 -7.203 1 98.81 79 ALA A N 1
ATOM 602 C CA . ALA A 1 79 ? -8.266 -25.578 -7.004 1 98.81 79 ALA A CA 1
ATOM 603 C C . ALA A 1 79 ? -7.453 -25.391 -8.281 1 98.81 79 ALA A C 1
ATOM 605 O O . ALA A 1 79 ? -7.523 -26.219 -9.195 1 98.81 79 ALA A O 1
ATOM 606 N N . LEU A 1 80 ? -6.82 -24.266 -8.328 1 98.88 80 LEU A N 1
ATOM 607 C CA . LEU A 1 80 ? -5.699 -24.125 -9.25 1 98.88 80 LEU A CA 1
ATOM 608 C C . LEU A 1 80 ? -4.398 -24.578 -8.594 1 98.88 80 LEU A C 1
ATOM 610 O O . LEU A 1 80 ? -4.035 -24.078 -7.52 1 98.88 80 LEU A O 1
ATOM 614 N N . LEU A 1 81 ? -3.725 -25.531 -9.195 1 98.88 81 LEU A N 1
ATOM 615 C CA . LEU A 1 81 ? -2.373 -25.906 -8.789 1 98.88 81 LEU A CA 1
ATOM 616 C C . LEU A 1 81 ? -1.338 -25.297 -9.727 1 98.88 81 LEU A C 1
ATOM 618 O O . LEU A 1 81 ? -1.552 -25.234 -10.938 1 98.88 81 LEU A O 1
ATOM 622 N N . ALA A 1 82 ? -0.32 -24.812 -9.164 1 98.88 82 ALA A N 1
ATOM 623 C CA . ALA A 1 82 ? 0.815 -24.328 -9.945 1 98.88 82 ALA A CA 1
ATOM 624 C C . ALA A 1 82 ? 2.125 -24.922 -9.438 1 98.88 82 ALA A C 1
ATOM 626 O O . ALA A 1 82 ? 2.512 -24.703 -8.289 1 98.88 82 ALA A O 1
ATOM 627 N N . TYR A 1 83 ? 2.773 -25.688 -10.312 1 98.81 83 TYR A N 1
ATOM 628 C CA . TYR A 1 83 ? 4.039 -26.344 -10 1 98.81 83 TYR A CA 1
ATOM 629 C C . TYR A 1 83 ? 5.184 -25.719 -10.789 1 98.81 83 TYR A C 1
ATOM 631 O O . TYR A 1 83 ? 5.016 -25.359 -11.961 1 98.81 83 TYR A O 1
ATOM 639 N N . ASN A 1 84 ? 6.281 -25.562 -10.156 1 98.69 84 ASN A N 1
ATOM 640 C CA . ASN A 1 84 ? 7.531 -25.328 -10.867 1 98.69 84 ASN A CA 1
ATOM 641 C C . ASN A 1 84 ? 8.695 -26.078 -10.227 1 98.69 84 ASN A C 1
ATOM 643 O O . ASN A 1 84 ? 8.602 -26.516 -9.078 1 98.69 84 ASN A O 1
ATOM 647 N N . ASN A 1 85 ? 9.781 -26.266 -10.953 1 98.56 85 ASN A N 1
ATOM 648 C CA . ASN A 1 85 ? 10.844 -27.172 -10.508 1 98.56 85 ASN A CA 1
ATOM 649 C C . ASN A 1 85 ? 11.961 -26.406 -9.812 1 98.56 85 ASN A C 1
ATOM 651 O O . ASN A 1 85 ? 13.109 -26.844 -9.805 1 98.56 85 ASN A O 1
ATOM 655 N N . ALA A 1 86 ? 11.672 -25.25 -9.273 1 97.94 86 ALA A N 1
ATOM 656 C CA . ALA A 1 86 ? 12.609 -24.531 -8.414 1 97.94 86 ALA A CA 1
ATOM 657 C C . ALA A 1 86 ? 12.188 -24.625 -6.949 1 97.94 86 ALA A C 1
ATOM 659 O O . ALA A 1 86 ? 10.992 -24.625 -6.637 1 97.94 86 ALA A O 1
ATOM 660 N N . VAL A 1 87 ? 13.18 -24.672 -6.098 1 98.31 87 VAL A N 1
ATOM 661 C CA . VAL A 1 87 ? 12.938 -24.734 -4.66 1 98.31 87 VAL A CA 1
ATOM 662 C C . VAL A 1 87 ? 13.094 -23.344 -4.055 1 98.31 87 VAL A C 1
ATOM 664 O O . VAL A 1 87 ? 14.008 -22.594 -4.41 1 98.31 87 VAL A O 1
ATOM 667 N N . PHE A 1 88 ? 12.211 -23.016 -3.146 1 96 88 PHE A N 1
ATOM 668 C CA . PHE A 1 88 ? 12.297 -21.719 -2.475 1 96 88 PHE A CA 1
ATOM 669 C C . PHE A 1 88 ? 13.602 -21.594 -1.701 1 96 88 PHE A C 1
ATOM 671 O O . PHE A 1 88 ? 13.984 -22.5 -0.964 1 96 88 PHE A O 1
ATOM 678 N N . SER A 1 89 ? 14.266 -20.5 -1.89 1 93.69 89 SER A N 1
ATOM 679 C CA . SER A 1 89 ? 15.344 -20.109 -0.992 1 93.69 89 SER A CA 1
ATOM 680 C C . SER A 1 89 ? 14.797 -19.422 0.259 1 93.69 89 SER A C 1
ATOM 682 O O . SER A 1 89 ? 13.602 -19.125 0.339 1 93.69 89 SER A O 1
ATOM 684 N N . GLU A 1 90 ? 15.648 -19.234 1.219 1 92 90 GLU A N 1
ATOM 685 C CA . GLU A 1 90 ? 15.234 -18.5 2.404 1 92 90 GLU A CA 1
ATOM 686 C C . GLU A 1 90 ? 14.773 -17.094 2.039 1 92 90 GLU A C 1
ATOM 688 O O . GLU A 1 90 ? 13.82 -16.562 2.631 1 92 90 GLU A O 1
ATOM 693 N N . GLU A 1 91 ? 15.43 -16.516 1.09 1 88.5 91 GLU A N 1
ATOM 694 C CA . GLU A 1 91 ? 15.055 -15.18 0.624 1 88.5 91 GLU A CA 1
ATOM 695 C C . GLU A 1 91 ? 13.664 -15.195 -0.018 1 88.5 91 GLU A C 1
ATOM 697 O O . GLU A 1 91 ? 12.906 -14.234 0.114 1 88.5 91 GLU A O 1
ATOM 702 N N . ASP A 1 92 ? 13.359 -16.234 -0.71 1 90.44 92 ASP A N 1
ATOM 703 C CA . ASP A 1 92 ? 12.039 -16.375 -1.322 1 90.44 92 ASP A CA 1
ATOM 704 C C . ASP A 1 92 ? 10.945 -16.406 -0.261 1 90.44 92 ASP A C 1
ATOM 706 O O . ASP A 1 92 ? 9.898 -15.773 -0.421 1 90.44 92 ASP A O 1
ATOM 710 N N . PHE A 1 93 ? 11.25 -17.141 0.822 1 93.25 93 PHE A N 1
ATOM 711 C CA . PHE A 1 93 ? 10.281 -17.234 1.909 1 93.25 93 PHE A CA 1
ATOM 712 C C . PHE A 1 93 ? 10.047 -15.867 2.533 1 93.25 93 PHE A C 1
ATOM 714 O O . PHE A 1 93 ? 8.898 -15.492 2.799 1 93.25 93 PHE A O 1
ATOM 721 N N . VAL A 1 94 ? 11.086 -15.164 2.734 1 89.88 94 VAL A N 1
ATOM 722 C CA . VAL A 1 94 ? 10.969 -13.828 3.311 1 89.88 94 VAL A CA 1
ATOM 723 C C . VAL A 1 94 ? 10.195 -12.914 2.363 1 89.88 94 VAL A C 1
ATOM 725 O O . VAL A 1 94 ? 9.273 -12.211 2.785 1 89.88 94 VAL A O 1
ATOM 728 N N . SER A 1 95 ? 10.461 -12.945 1.097 1 87.38 95 SER A N 1
ATOM 729 C CA . SER A 1 95 ? 9.875 -12.062 0.1 1 87.38 95 SER A CA 1
ATOM 730 C C . SER A 1 95 ? 8.375 -12.305 -0.044 1 87.38 95 SER A C 1
ATOM 732 O O . SER A 1 95 ? 7.586 -11.359 -0.092 1 87.38 95 SER A O 1
ATOM 734 N N . ILE A 1 96 ? 8.008 -13.586 -0.072 1 92.12 96 ILE A N 1
ATOM 735 C CA . ILE A 1 96 ? 6.609 -13.898 -0.322 1 92.12 96 ILE A CA 1
ATOM 736 C C . ILE A 1 96 ? 5.77 -13.516 0.893 1 92.12 96 ILE A C 1
ATOM 738 O O . ILE A 1 96 ? 4.555 -13.328 0.782 1 92.12 96 ILE A O 1
ATOM 742 N N . SER A 1 97 ? 6.418 -13.43 2.09 1 92.62 97 SER A N 1
ATOM 743 C CA . SER A 1 97 ? 5.711 -13.109 3.326 1 92.62 97 SER A CA 1
ATOM 744 C C . SER A 1 97 ? 5.578 -11.602 3.512 1 92.62 97 SER A C 1
ATOM 746 O O . SER A 1 97 ? 4.902 -11.141 4.434 1 92.62 97 SER A O 1
ATOM 748 N N . LYS A 1 98 ? 6.152 -10.859 2.688 1 88.94 98 LYS A N 1
ATOM 749 C CA . LYS A 1 98 ? 6.094 -9.406 2.791 1 88.94 98 LYS A CA 1
ATOM 750 C C . LYS A 1 98 ? 5.34 -8.797 1.61 1 88.94 98 LYS A C 1
ATOM 752 O O . LYS A 1 98 ? 5.781 -8.906 0.464 1 88.94 98 LYS A O 1
ATOM 757 N N . ILE A 1 99 ? 4.219 -8.18 1.953 1 86.75 99 ILE A N 1
ATOM 758 C CA . ILE A 1 99 ? 3.459 -7.523 0.896 1 86.75 99 ILE A CA 1
ATOM 759 C C . ILE A 1 99 ? 4.074 -6.16 0.588 1 86.75 99 ILE A C 1
ATOM 761 O O . ILE A 1 99 ? 4.293 -5.352 1.494 1 86.75 99 ILE A O 1
ATOM 765 N N . GLY A 1 100 ? 4.258 -5.664 -0.667 1 69.19 100 GLY A N 1
ATOM 766 C CA . GLY A 1 100 ? 4.785 -4.371 -1.066 1 69.19 100 GLY A CA 1
ATOM 767 C C . GLY A 1 100 ? 6.285 -4.387 -1.303 1 69.19 100 GLY A C 1
ATOM 768 O O . GLY A 1 100 ? 6.895 -3.342 -1.542 1 69.19 100 GLY A O 1
ATOM 769 N N . GLY A 1 101 ? 6.867 -5.355 -1.391 1 59 101 GLY A N 1
ATOM 770 C CA . GLY A 1 101 ? 8.156 -5.41 -2.053 1 59 101 GLY A CA 1
ATOM 771 C C . GLY A 1 101 ? 9.234 -6.074 -1.213 1 59 101 GLY A C 1
ATOM 772 O O . GLY A 1 101 ? 9.078 -6.227 0 1 59 101 GLY A O 1
ATOM 773 N N . SER A 1 102 ? 10.055 -6.855 -1.776 1 53.72 102 SER A N 1
ATOM 774 C CA . SER A 1 102 ? 11.203 -7.621 -1.297 1 53.72 102 SER A CA 1
ATOM 775 C C . SER A 1 102 ? 12.289 -6.703 -0.745 1 53.72 102 SER A C 1
ATOM 777 O O . SER A 1 102 ? 12.391 -5.543 -1.152 1 53.72 102 SER A O 1
ATOM 779 N N . SER A 1 103 ? 12.5 -6.863 0.613 1 48.06 103 SER A N 1
ATOM 780 C CA . SER A 1 103 ? 13.586 -6.18 1.313 1 48.06 103 SER A CA 1
ATOM 781 C C . SER A 1 103 ? 14.727 -5.844 0.366 1 48.06 103 SER A C 1
ATOM 783 O O . SER A 1 103 ? 15.414 -4.832 0.54 1 48.06 103 SER A O 1
ATOM 785 N N . LYS A 1 104 ? 15.336 -6.918 -0.285 1 48.03 104 LYS A N 1
ATOM 786 C CA . LYS A 1 104 ? 16.75 -6.777 -0.639 1 48.03 104 LYS A CA 1
ATOM 787 C C . LYS A 1 104 ? 16.906 -6.121 -2.006 1 48.03 104 LYS A C 1
ATOM 789 O O . LYS A 1 104 ? 16.281 -6.543 -2.98 1 48.03 104 LYS A O 1
ATOM 794 N N . HIS A 1 105 ? 17.297 -4.797 -2.074 1 45.31 105 HIS A N 1
ATOM 795 C CA . HIS A 1 105 ? 17.969 -3.973 -3.07 1 45.31 105 HIS A CA 1
ATOM 796 C C . HIS A 1 105 ? 18.656 -4.836 -4.129 1 45.31 105 HIS A C 1
ATOM 798 O O . HIS A 1 105 ? 18.766 -4.426 -5.285 1 45.31 105 HIS A O 1
ATOM 804 N N . GLY A 1 106 ? 19.109 -5.945 -3.807 1 46.12 106 GLY A N 1
ATOM 805 C CA . GLY A 1 106 ? 20.109 -6.598 -4.641 1 46.12 106 GLY A CA 1
ATOM 806 C C . GLY A 1 106 ? 19.5 -7.398 -5.777 1 46.12 106 GLY A C 1
ATOM 807 O O . GLY A 1 106 ? 20.219 -8.109 -6.492 1 46.12 106 GLY A O 1
ATOM 808 N N . GLN A 1 107 ? 18.125 -7.387 -5.871 1 54.47 107 GLN A N 1
ATOM 809 C CA . GLN A 1 107 ? 17.734 -8.367 -6.879 1 54.47 107 GLN A CA 1
ATOM 810 C C . GLN A 1 107 ? 17.188 -7.68 -8.133 1 54.47 107 GLN A C 1
ATOM 812 O O . GLN A 1 107 ? 16.094 -7.98 -8.586 1 54.47 107 GLN A O 1
ATOM 817 N N . ALA A 1 108 ? 17.984 -6.699 -8.625 1 54.47 108 ALA A N 1
ATOM 818 C CA . ALA A 1 108 ? 17.688 -5.898 -9.812 1 54.47 108 ALA A CA 1
ATOM 819 C C . ALA A 1 108 ? 17.391 -6.789 -11.016 1 54.47 108 ALA A C 1
ATOM 821 O O . ALA A 1 108 ? 16.703 -6.371 -11.953 1 54.47 108 ALA A O 1
ATOM 822 N N . SER A 1 109 ? 17.812 -8.016 -10.852 1 55 109 SER A N 1
ATOM 823 C CA . SER A 1 109 ? 17.688 -8.883 -12.016 1 55 109 SER A CA 1
ATOM 824 C C . SER A 1 109 ? 16.328 -9.562 -12.047 1 55 109 SER A C 1
ATOM 826 O O . SER A 1 109 ? 15.945 -10.164 -13.055 1 55 109 SER A O 1
ATOM 828 N N . LYS A 1 110 ? 15.594 -9.375 -11.031 1 62.22 110 LYS A N 1
ATOM 829 C CA . LYS A 1 110 ? 14.281 -10.016 -11.023 1 62.22 110 LYS A CA 1
ATOM 830 C C . LYS A 1 110 ? 13.242 -9.148 -11.734 1 62.22 110 LYS A C 1
ATOM 832 O O . LYS A 1 110 ? 13.266 -7.926 -11.617 1 62.22 110 LYS A O 1
ATOM 837 N N . THR A 1 111 ? 12.594 -9.75 -12.672 1 56.53 111 THR A N 1
ATOM 838 C CA . THR A 1 111 ? 11.594 -9.055 -13.477 1 56.53 111 THR A CA 1
ATOM 839 C C . THR A 1 111 ? 10.391 -8.664 -12.625 1 56.53 111 THR A C 1
ATOM 841 O O . THR A 1 111 ? 9.844 -7.57 -12.766 1 56.53 111 THR A O 1
ATOM 844 N N . GLY A 1 112 ? 10.07 -9.656 -11.844 1 51.44 112 GLY A N 1
ATOM 845 C CA . GLY A 1 112 ? 8.828 -9.453 -11.117 1 51.44 112 GLY A CA 1
ATOM 846 C C . GLY A 1 112 ? 8.977 -8.547 -9.906 1 51.44 112 GLY A C 1
ATOM 847 O O . GLY A 1 112 ? 10.062 -8.438 -9.344 1 51.44 112 GLY A O 1
ATOM 848 N N . ARG A 1 113 ? 8.102 -7.629 -9.812 1 49.78 113 ARG A N 1
ATOM 849 C CA . ARG A 1 113 ? 7.957 -6.992 -8.508 1 49.78 113 ARG A CA 1
ATOM 850 C C . ARG A 1 113 ? 7.656 -8.023 -7.422 1 49.78 113 ARG A C 1
ATOM 852 O O . ARG A 1 113 ? 6.5 -8.195 -7.027 1 49.78 113 ARG A O 1
ATOM 859 N N . PHE A 1 114 ? 8.664 -8.773 -7.121 1 52.62 114 PHE A N 1
ATOM 860 C CA . PHE A 1 114 ? 8.484 -9.891 -6.191 1 52.62 114 PHE A CA 1
ATOM 861 C C . PHE A 1 114 ? 7.84 -9.414 -4.898 1 52.62 114 PHE A C 1
ATOM 863 O O . PHE A 1 114 ? 8.141 -8.32 -4.41 1 52.62 114 PHE A O 1
ATOM 870 N N . GLY A 1 115 ? 6.621 -9.836 -4.656 1 59.25 115 GLY A N 1
ATOM 871 C CA . GLY A 1 115 ? 5.891 -9.602 -3.418 1 59.25 115 GLY A CA 1
ATOM 872 C C . GLY A 1 115 ? 4.578 -8.875 -3.627 1 59.25 115 GLY A C 1
ATOM 873 O O . GLY A 1 115 ? 3.654 -9.008 -2.822 1 59.25 115 GLY A O 1
ATOM 874 N N . VAL A 1 116 ? 4.656 -8.242 -4.809 1 70.31 116 VAL A N 1
ATOM 875 C CA . VAL A 1 116 ? 3.354 -7.605 -4.992 1 70.31 116 VAL A CA 1
ATOM 876 C C . VAL A 1 116 ? 2.502 -8.438 -5.949 1 70.31 116 VAL A C 1
ATOM 878 O O . VAL A 1 116 ? 1.323 -8.68 -5.688 1 70.31 116 VAL A O 1
ATOM 881 N N . GLY A 1 117 ? 3.174 -9.039 -6.93 1 79.62 117 GLY A N 1
ATOM 882 C CA . GLY A 1 117 ? 2.436 -9.75 -7.961 1 79.62 117 GLY A CA 1
ATOM 883 C C . GLY A 1 117 ? 1.812 -11.039 -7.469 1 79.62 117 GLY A C 1
ATOM 884 O O . GLY A 1 117 ? 0.676 -11.359 -7.824 1 79.62 117 GLY A O 1
ATOM 885 N N . PHE A 1 118 ? 2.617 -11.781 -6.625 1 91.19 118 PHE A N 1
ATOM 886 C CA . PHE A 1 118 ? 2.088 -13.023 -6.086 1 91.19 118 PHE A CA 1
ATOM 887 C C . PHE A 1 118 ? 0.69 -12.812 -5.512 1 91.19 118 PHE A C 1
ATOM 889 O O . PHE A 1 118 ? -0.162 -13.703 -5.602 1 91.19 118 PHE A O 1
ATOM 896 N N . ASN A 1 119 ? 0.515 -11.711 -4.992 1 93.06 119 ASN A N 1
ATOM 897 C CA . ASN A 1 119 ? -0.704 -11.469 -4.227 1 93.06 119 ASN A CA 1
ATOM 898 C C . ASN A 1 119 ? -1.926 -11.367 -5.137 1 93.06 119 ASN A C 1
ATOM 900 O O . ASN A 1 119 ? -3.062 -11.391 -4.66 1 93.06 119 ASN A O 1
ATOM 904 N N . SER A 1 120 ? -1.746 -11.367 -6.402 1 91.25 120 SER A N 1
ATOM 905 C CA . SER A 1 120 ? -2.877 -11.43 -7.324 1 91.25 120 SER A CA 1
ATOM 906 C C . SER A 1 120 ? -3.658 -12.727 -7.156 1 91.25 120 SER A C 1
ATOM 908 O O . SER A 1 120 ? -4.805 -12.828 -7.594 1 91.25 120 SER A O 1
ATOM 910 N N . VAL A 1 121 ? -3.064 -13.695 -6.504 1 97 121 VAL A N 1
ATOM 911 C CA . VAL A 1 121 ? -3.711 -14.992 -6.316 1 97 121 VAL A CA 1
ATOM 912 C C . VAL A 1 121 ? -4.945 -14.828 -5.43 1 97 121 VAL A C 1
ATOM 914 O O . VAL A 1 121 ? -5.824 -15.695 -5.414 1 97 121 VAL A O 1
ATOM 917 N N . TYR A 1 122 ? -5 -13.797 -4.691 1 96.88 122 TYR A N 1
ATOM 918 C CA . TYR A 1 122 ? -6.141 -13.555 -3.812 1 96.88 122 TYR A CA 1
ATOM 919 C C . TYR A 1 122 ? -7.387 -13.203 -4.617 1 96.88 122 TYR A C 1
ATOM 921 O O . TYR A 1 122 ? -8.492 -13.148 -4.07 1 96.88 122 TYR A O 1
ATOM 929 N N . HIS A 1 123 ? -7.27 -13.031 -5.898 1 95.19 123 HIS A N 1
ATOM 930 C CA . HIS A 1 123 ? -8.453 -13.023 -6.746 1 95.19 123 HIS A CA 1
ATOM 931 C C . HIS A 1 123 ? -9.18 -14.367 -6.695 1 95.19 123 HIS A C 1
ATOM 933 O O . HIS A 1 123 ? -10.406 -14.414 -6.762 1 95.19 123 HIS A O 1
ATOM 939 N N . LEU A 1 124 ? -8.406 -15.391 -6.531 1 97.75 124 LEU A N 1
ATOM 940 C CA . LEU A 1 124 ? -8.922 -16.75 -6.715 1 97.75 124 LEU A CA 1
ATOM 941 C C . LEU A 1 124 ? -9.344 -17.359 -5.379 1 97.75 124 LEU A C 1
ATOM 943 O O . LEU A 1 124 ? -10.219 -18.219 -5.336 1 97.75 124 LEU A O 1
ATOM 947 N N . THR A 1 125 ? -8.609 -16.984 -4.312 1 98.38 125 THR A N 1
ATOM 948 C CA . THR A 1 125 ? -8.727 -17.75 -3.072 1 98.38 125 THR A CA 1
ATOM 949 C C . THR A 1 125 ? -8.461 -16.859 -1.864 1 98.38 125 THR A C 1
ATOM 951 O O . THR A 1 125 ? -7.816 -15.812 -1.988 1 98.38 125 THR A O 1
ATOM 954 N N . ASP A 1 126 ? -9.008 -17.281 -0.744 1 98.31 126 ASP A N 1
ATOM 955 C CA . ASP A 1 126 ? -8.672 -16.625 0.517 1 98.31 126 ASP A CA 1
ATOM 956 C C . ASP A 1 126 ? -7.566 -17.375 1.254 1 98.31 126 ASP A C 1
ATOM 958 O O . ASP A 1 126 ? -7.066 -16.906 2.279 1 98.31 126 ASP A O 1
ATOM 962 N N . LEU A 1 127 ? -7.211 -18.516 0.686 1 98.31 127 LEU A N 1
ATOM 963 C CA . LEU A 1 127 ? -6.297 -19.391 1.42 1 98.31 127 LEU A CA 1
ATOM 964 C C . LEU A 1 127 ? -5.223 -19.953 0.497 1 98.31 127 LEU A C 1
ATOM 966 O O . LEU A 1 127 ? -5.156 -21.156 0.276 1 98.31 127 LEU A O 1
ATOM 970 N N . PRO A 1 128 ? -4.312 -19.094 -0.012 1 98.5 128 PRO A N 1
ATOM 971 C CA . PRO A 1 128 ? -3.199 -19.641 -0.79 1 98.5 128 PRO A CA 1
ATOM 972 C C . PRO A 1 128 ? -2.225 -20.438 0.062 1 98.5 128 PRO A C 1
ATOM 974 O O . PRO A 1 128 ? -1.991 -20.109 1.227 1 98.5 128 PRO A O 1
ATOM 977 N N . SER A 1 129 ? -1.702 -21.484 -0.511 1 98.62 129 SER A N 1
ATOM 978 C CA . SER A 1 129 ? -0.727 -22.328 0.171 1 98.62 129 SER A CA 1
ATOM 979 C C . SER A 1 129 ? 0.29 -22.891 -0.811 1 98.62 129 SER A C 1
ATOM 981 O O . SER A 1 129 ? 0.093 -22.828 -2.025 1 98.62 129 SER A O 1
ATOM 983 N N . PHE A 1 130 ? 1.428 -23.344 -0.276 1 98.62 130 PHE A N 1
ATOM 984 C CA . PHE A 1 130 ? 2.422 -23.938 -1.162 1 98.62 130 PHE A CA 1
ATOM 985 C C . PHE A 1 130 ? 3.375 -24.828 -0.382 1 98.62 130 PHE A C 1
ATOM 987 O O . PHE A 1 130 ? 3.484 -24.719 0.841 1 98.62 130 PHE A O 1
ATOM 994 N N . VAL A 1 131 ? 3.973 -25.734 -1.081 1 98.25 131 VAL A N 1
ATOM 995 C CA . VAL A 1 131 ? 5.02 -26.625 -0.584 1 98.25 131 VAL A CA 1
ATOM 996 C C . VAL A 1 131 ? 6.316 -26.375 -1.356 1 98.25 131 VAL A C 1
ATOM 998 O O . VAL A 1 131 ? 6.301 -26.25 -2.584 1 98.25 131 VAL A O 1
ATOM 1001 N N . SER A 1 132 ? 7.348 -26.219 -0.689 1 98.62 132 SER A N 1
ATOM 1002 C CA . SER A 1 132 ? 8.68 -26.125 -1.28 1 98.62 132 SER A CA 1
ATOM 1003 C C . SER A 1 132 ? 9.75 -26.672 -0.333 1 98.62 132 SER A C 1
ATOM 1005 O O . SER A 1 132 ? 9.766 -26.312 0.85 1 98.62 132 SER A O 1
ATOM 1007 N N . GLY A 1 133 ? 10.633 -27.516 -0.816 1 97.56 133 GLY A N 1
ATOM 1008 C CA . GLY A 1 133 ? 11.594 -28.141 0.078 1 97.56 133 GLY A CA 1
ATOM 1009 C C . GLY A 1 133 ? 10.938 -28.953 1.179 1 97.56 133 GLY A C 1
ATOM 1010 O O . GLY A 1 133 ? 10.195 -29.891 0.902 1 97.56 133 GLY A O 1
ATOM 1011 N N . LYS A 1 134 ? 11.141 -28.516 2.438 1 95.19 134 LYS A N 1
ATOM 1012 C CA . LYS A 1 134 ? 10.594 -29.297 3.551 1 95.19 134 LYS A CA 1
ATOM 1013 C C . LYS A 1 134 ? 9.406 -28.578 4.188 1 95.19 134 LYS A C 1
ATOM 1015 O O . LYS A 1 134 ? 8.844 -29.062 5.176 1 95.19 134 LYS A O 1
ATOM 1020 N N . TYR A 1 135 ? 9.039 -27.469 3.576 1 96.19 135 TYR A N 1
ATOM 1021 C CA . TYR A 1 135 ? 8.039 -26.656 4.258 1 96.19 135 TYR A CA 1
ATOM 1022 C C . TYR A 1 135 ? 6.738 -26.625 3.473 1 96.19 135 TYR A C 1
ATOM 1024 O O . TYR A 1 135 ? 6.75 -26.578 2.24 1 96.19 135 TYR A O 1
ATOM 1032 N N . VAL A 1 136 ? 5.664 -26.656 4.172 1 96.75 136 VAL A N 1
ATOM 1033 C CA . VAL A 1 136 ? 4.352 -26.281 3.656 1 96.75 136 VAL A CA 1
ATOM 1034 C C . VAL A 1 136 ? 3.889 -25 4.34 1 96.75 136 VAL A C 1
ATOM 1036 O O . VAL A 1 136 ? 4.07 -24.828 5.547 1 96.75 136 VAL A O 1
ATOM 1039 N N . VAL A 1 137 ? 3.432 -24.062 3.578 1 97.38 137 VAL A N 1
ATOM 1040 C CA . VAL A 1 137 ? 3.008 -22.75 4.09 1 97.38 137 VAL A CA 1
ATOM 1041 C C . VAL A 1 137 ? 1.545 -22.516 3.725 1 97.38 137 VAL A C 1
ATOM 1043 O O . VAL A 1 137 ? 1.121 -22.797 2.602 1 97.38 137 VAL A O 1
ATOM 1046 N N . LEU A 1 138 ? 0.766 -22.078 4.668 1 97.75 138 LEU A N 1
ATOM 1047 C CA . LEU A 1 138 ? -0.603 -21.625 4.461 1 97.75 138 LEU A CA 1
ATOM 1048 C C . LEU A 1 138 ? -0.765 -20.172 4.918 1 97.75 138 LEU A C 1
ATOM 1050 O O . LEU A 1 138 ? -0.487 -19.859 6.078 1 97.75 138 LEU A O 1
ATOM 1054 N N . PHE A 1 139 ? -1.184 -19.359 4.035 1 97.88 139 PHE A N 1
ATOM 1055 C CA . PHE A 1 139 ? -1.461 -17.969 4.391 1 97.88 139 PHE A CA 1
ATOM 1056 C C . PHE A 1 139 ? -2.939 -17.781 4.703 1 97.88 139 PHE A C 1
ATOM 1058 O O . PHE A 1 139 ? -3.801 -18.344 4.027 1 97.88 139 PHE A O 1
ATOM 1065 N N . ASP A 1 140 ? -3.23 -17.031 5.707 1 97.81 140 ASP A N 1
ATOM 1066 C CA . ASP A 1 140 ? -4.59 -16.703 6.125 1 97.81 140 ASP A CA 1
ATOM 1067 C C . ASP A 1 140 ? -4.691 -15.227 6.535 1 97.81 140 ASP A C 1
ATOM 1069 O O . ASP A 1 140 ? -4.934 -14.922 7.707 1 97.81 140 ASP A O 1
ATOM 1073 N N . PRO A 1 141 ? -4.586 -14.359 5.531 1 96.75 141 PRO A N 1
ATOM 1074 C CA . PRO A 1 141 ? -4.527 -12.93 5.844 1 96.75 141 PRO A CA 1
ATOM 1075 C C . PRO A 1 141 ? -5.738 -12.453 6.648 1 96.75 141 PRO A C 1
ATOM 1077 O O . PRO A 1 141 ? -5.652 -11.453 7.355 1 96.75 141 PRO A O 1
ATOM 1080 N N . GLN A 1 142 ? -6.828 -13.133 6.605 1 96.31 142 GLN A N 1
ATOM 1081 C CA . GLN A 1 142 ? -8.016 -12.734 7.355 1 96.31 142 GLN A CA 1
ATOM 1082 C C . GLN A 1 142 ? -7.988 -13.312 8.766 1 96.31 142 GLN A C 1
ATOM 1084 O O . GLN A 1 142 ? -8.766 -12.898 9.625 1 96.31 142 GLN A O 1
ATOM 1089 N N . GLY A 1 143 ? -7.168 -14.328 9.008 1 95.62 143 GLY A N 1
ATOM 1090 C CA . GLY A 1 143 ? -7.012 -14.945 10.32 1 95.62 143 GLY A CA 1
ATOM 1091 C C . GLY A 1 143 ? -8.25 -15.688 10.781 1 95.62 143 GLY A C 1
ATOM 1092 O O . GLY A 1 143 ? -8.531 -15.758 11.977 1 95.62 143 GLY A O 1
ATOM 1093 N N . VAL A 1 144 ? -8.977 -16.188 9.914 1 95.19 144 VAL A N 1
ATOM 1094 C CA . VAL A 1 144 ? -10.25 -16.766 10.344 1 95.19 144 VAL A CA 1
ATOM 1095 C C . VAL A 1 144 ? -10.273 -18.266 10.055 1 95.19 144 VAL A C 1
ATOM 1097 O O . VAL A 1 144 ? -11.156 -18.969 10.531 1 95.19 144 VAL A O 1
ATOM 1100 N N . TYR A 1 145 ? -9.297 -18.781 9.398 1 96.69 145 TYR A N 1
ATOM 1101 C CA . TYR A 1 145 ? -9.367 -20.172 8.984 1 96.69 145 TYR A CA 1
ATOM 1102 C C . TYR A 1 145 ? -8.398 -21.031 9.789 1 96.69 145 TYR A C 1
ATOM 1104 O O . TYR A 1 145 ? -8.758 -22.109 10.266 1 96.69 145 TYR A O 1
ATOM 1112 N N . LEU A 1 146 ? -7.133 -20.562 9.938 1 95.81 146 LEU A N 1
ATOM 1113 C CA . LEU A 1 146 ? -6.086 -21.344 10.578 1 95.81 146 LEU A CA 1
ATOM 1114 C C . LEU A 1 146 ? -6.168 -21.219 12.094 1 95.81 146 LEU A C 1
ATOM 1116 O O . LEU A 1 146 ? -6.633 -20.203 12.617 1 95.81 146 LEU A O 1
ATOM 1120 N N . PRO A 1 147 ? -5.727 -22.203 12.812 1 91.5 147 PRO A N 1
ATOM 1121 C CA . PRO A 1 147 ? -5.777 -22.141 14.281 1 91.5 147 PRO A CA 1
ATOM 1122 C C . PRO A 1 147 ? -4.688 -21.266 14.875 1 91.5 147 PRO A C 1
ATOM 1124 O O . PRO A 1 147 ? -3.557 -21.25 14.383 1 91.5 147 PRO A O 1
ATOM 1127 N N . ARG A 1 148 ? -5.027 -20.484 15.867 1 89.06 148 ARG A N 1
ATOM 1128 C CA . ARG A 1 148 ? -4.098 -19.734 16.703 1 89.06 148 ARG A CA 1
ATOM 1129 C C . ARG A 1 148 ? -3.238 -18.797 15.852 1 89.06 148 ARG A C 1
ATOM 1131 O O . ARG A 1 148 ? -2.012 -18.797 15.977 1 89.06 148 ARG A O 1
ATOM 1138 N N . VAL A 1 149 ? -3.807 -18.203 14.891 1 88.94 149 VAL A N 1
ATOM 1139 C CA . VAL A 1 149 ? -3.096 -17.203 14.094 1 88.94 149 VAL A CA 1
ATOM 1140 C C . VAL A 1 149 ? -3.361 -15.805 14.656 1 88.94 149 VAL A C 1
ATOM 1142 O O . VAL A 1 149 ? -4.457 -15.531 15.148 1 88.94 149 VAL A O 1
ATOM 1145 N N . SER A 1 150 ? -2.318 -15.039 14.672 1 86.12 150 SER A N 1
ATOM 1146 C CA . SER A 1 150 ? -2.459 -13.648 15.102 1 86.12 150 SER A CA 1
ATOM 1147 C C . SER A 1 150 ? -2.512 -12.703 13.906 1 86.12 150 SER A C 1
ATOM 1149 O O . SER A 1 150 ? -2.066 -13.055 12.805 1 86.12 150 SER A O 1
ATOM 1151 N N . ALA A 1 151 ? -3.025 -11.57 14.148 1 84.12 151 ALA A N 1
ATOM 1152 C CA . ALA A 1 151 ? -3.094 -10.547 13.109 1 84.12 151 ALA A CA 1
ATOM 1153 C C . ALA A 1 151 ? -1.696 -10.102 12.68 1 84.12 151 ALA A C 1
ATOM 1155 O O . ALA A 1 151 ? -1.495 -9.688 11.539 1 84.12 151 ALA A O 1
ATOM 1156 N N . ALA A 1 152 ? -0.753 -10.328 13.555 1 84.88 152 ALA A N 1
ATOM 1157 C CA . ALA A 1 152 ? 0.616 -9.898 13.281 1 84.88 152 ALA A CA 1
ATOM 1158 C C . ALA A 1 152 ? 1.32 -10.883 12.352 1 84.88 152 ALA A C 1
ATOM 1160 O O . ALA A 1 152 ? 2.271 -10.508 11.656 1 84.88 152 ALA A O 1
ATOM 1161 N N . ASN A 1 153 ? 0.875 -12.039 12.305 1 90.5 153 ASN A N 1
ATOM 1162 C CA . ASN A 1 153 ? 1.482 -13.086 11.492 1 90.5 153 ASN A CA 1
ATOM 1163 C C . ASN A 1 153 ? 0.452 -14.117 11.047 1 90.5 153 ASN A C 1
ATOM 1165 O O . ASN A 1 153 ? 0.481 -15.266 11.5 1 90.5 153 ASN A O 1
ATOM 1169 N N . PRO A 1 154 ? -0.375 -13.758 10.109 1 94.81 154 PRO A N 1
ATOM 1170 C CA . PRO A 1 154 ? -1.566 -14.555 9.805 1 94.81 154 PRO A CA 1
ATOM 1171 C C . PRO A 1 154 ? -1.281 -15.703 8.836 1 94.81 154 PRO A C 1
ATOM 1173 O O . PRO A 1 154 ? -1.739 -15.672 7.695 1 94.81 154 PRO A O 1
ATOM 1176 N N . GLY A 1 155 ? -0.679 -16.75 9.258 1 96.81 155 GLY A N 1
ATOM 1177 C CA . GLY A 1 155 ? -0.37 -17.953 8.5 1 96.81 155 GLY A CA 1
ATOM 1178 C C . GLY A 1 155 ? 0.45 -18.953 9.281 1 96.81 155 GLY A C 1
ATOM 1179 O O . GLY A 1 155 ? 0.797 -18.719 10.438 1 96.81 155 GLY A O 1
ATOM 1180 N N . LYS A 1 156 ? 0.692 -20.094 8.656 1 95.25 156 LYS A N 1
ATOM 1181 C CA . LYS A 1 156 ? 1.471 -21.156 9.289 1 95.25 156 LYS A CA 1
ATOM 1182 C C . LYS A 1 156 ? 2.486 -21.75 8.312 1 95.25 156 LYS A C 1
ATOM 1184 O O . LYS A 1 156 ? 2.225 -21.828 7.109 1 95.25 156 LYS A O 1
ATOM 1189 N N . ARG A 1 157 ? 3.576 -22.047 8.797 1 95.31 157 ARG A N 1
ATOM 1190 C CA . ARG A 1 157 ? 4.586 -22.844 8.117 1 95.31 157 ARG A CA 1
ATOM 1191 C C . ARG A 1 157 ? 4.906 -24.109 8.906 1 95.31 157 ARG A C 1
ATOM 1193 O O . ARG A 1 157 ? 5.098 -24.062 10.117 1 95.31 157 ARG A O 1
ATOM 1200 N N . ILE A 1 158 ? 4.926 -25.203 8.234 1 93.31 158 ILE A N 1
ATOM 1201 C CA . ILE A 1 158 ? 5.133 -26.5 8.883 1 93.31 158 ILE A CA 1
ATOM 1202 C C . ILE A 1 158 ? 6.254 -27.266 8.18 1 93.31 158 ILE A C 1
ATOM 1204 O O . ILE A 1 158 ? 6.254 -27.375 6.949 1 93.31 158 ILE A O 1
ATOM 1208 N N . ASP A 1 159 ? 7.227 -27.688 8.938 1 93.75 159 ASP A N 1
ATOM 1209 C CA . ASP A 1 159 ? 8.18 -28.672 8.422 1 93.75 159 ASP A CA 1
ATOM 1210 C C . ASP A 1 159 ? 7.559 -30.062 8.344 1 93.75 159 ASP A C 1
ATOM 1212 O O . ASP A 1 159 ? 7.559 -30.797 9.328 1 93.75 159 ASP A O 1
ATOM 1216 N N . PHE A 1 160 ? 7.082 -30.391 7.191 1 91.25 160 PHE A N 1
ATOM 1217 C CA . PHE A 1 160 ? 6.262 -31.594 7.066 1 91.25 160 PHE A CA 1
ATOM 1218 C C . PHE A 1 160 ? 7.129 -32.844 7.086 1 91.25 160 PHE A C 1
ATOM 1220 O O . PHE A 1 160 ? 6.617 -33.969 7.238 1 91.25 160 PHE A O 1
ATOM 1227 N N . THR A 1 161 ? 8.406 -32.688 6.906 1 89.38 161 THR A N 1
ATOM 1228 C CA . THR A 1 161 ? 9.297 -33.844 6.879 1 89.38 161 THR A CA 1
ATOM 1229 C C . THR A 1 161 ? 9.641 -34.281 8.297 1 89.38 161 THR A C 1
ATOM 1231 O O . THR A 1 161 ? 9.977 -35.469 8.516 1 89.38 161 THR A O 1
ATOM 1234 N N . SER A 1 162 ? 9.656 -33.375 9.164 1 83.06 162 SER A N 1
ATOM 1235 C CA . SER A 1 162 ? 10.039 -33.688 10.539 1 83.06 162 SER A CA 1
ATOM 1236 C C . SER A 1 162 ? 8.812 -33.875 11.43 1 83.06 162 SER A C 1
ATOM 1238 O O . SER A 1 162 ? 8.906 -34.469 12.5 1 83.06 162 SER A O 1
ATOM 1240 N N . SER A 1 163 ? 7.801 -33.312 10.852 1 71.62 163 SER A N 1
ATOM 1241 C CA . SER A 1 163 ? 6.609 -33.344 11.695 1 71.62 163 SER A CA 1
ATOM 1242 C C . SER A 1 163 ? 5.723 -34.531 11.375 1 71.62 163 SER A C 1
ATOM 1244 O O . SER A 1 163 ? 5.797 -35.094 10.273 1 71.62 163 SER A O 1
ATOM 1246 N N . SER A 1 164 ? 5.199 -35.25 12.344 1 72.44 164 SER A N 1
ATOM 1247 C CA . SER A 1 164 ? 4.18 -36.25 12.109 1 72.44 164 SER A CA 1
ATOM 1248 C C . SER A 1 164 ? 2.848 -35.625 11.727 1 72.44 164 SER A C 1
ATOM 1250 O O . SER A 1 164 ? 1.792 -36.25 11.891 1 72.44 164 SER A O 1
ATOM 1252 N N . ALA A 1 165 ? 2.992 -34.406 11.242 1 72.12 165 ALA A N 1
ATOM 1253 C CA . ALA A 1 165 ? 1.78 -33.656 10.938 1 72.12 165 ALA A CA 1
ATOM 1254 C C . ALA A 1 165 ? 0.942 -34.375 9.875 1 72.12 165 ALA A C 1
ATOM 1256 O O . ALA A 1 165 ? -0.288 -34.375 9.969 1 72.12 165 ALA A O 1
ATOM 1257 N N . LEU A 1 166 ? 1.572 -34.938 8.938 1 74.12 166 LEU A N 1
ATOM 1258 C CA . LEU A 1 166 ? 0.871 -35.594 7.848 1 74.12 166 LEU A CA 1
ATOM 1259 C C . LEU A 1 166 ? 0.051 -36.781 8.375 1 74.12 166 LEU A C 1
ATOM 1261 O O . LEU A 1 166 ? -1.061 -37.031 7.902 1 74.12 166 LEU A O 1
ATOM 1265 N N . SER A 1 167 ? 0.597 -37.406 9.336 1 80.12 167 SER A N 1
ATOM 1266 C CA . SER A 1 167 ? -0.11 -38.562 9.875 1 80.12 167 SER A CA 1
ATOM 1267 C C . SER A 1 167 ? -1.366 -38.125 10.625 1 80.12 167 SER A C 1
ATOM 1269 O O . SER A 1 167 ? -2.395 -38.812 10.562 1 80.12 167 SER A O 1
ATOM 1271 N N . PHE A 1 168 ? -1.326 -37 11.188 1 84.19 168 PHE A N 1
ATOM 1272 C CA . PHE A 1 168 ? -2.445 -36.531 11.992 1 84.19 168 PHE A CA 1
ATOM 1273 C C . PHE A 1 168 ? -3.424 -35.719 11.148 1 84.19 168 PHE A C 1
ATOM 1275 O O . PHE A 1 168 ? -4.625 -35.688 11.43 1 84.19 168 PHE A O 1
ATOM 1282 N N . TYR A 1 169 ? -2.902 -35.094 10.133 1 91.69 169 TYR A N 1
ATOM 1283 C CA . TYR A 1 169 ? -3.719 -34.219 9.297 1 91.69 169 TYR A CA 1
ATOM 1284 C C . TYR A 1 169 ? -3.658 -34.656 7.836 1 91.69 169 TYR A C 1
ATOM 1286 O O . TYR A 1 169 ? -3.375 -33.812 6.957 1 91.69 169 TYR A O 1
ATOM 1294 N N . LYS A 1 170 ? -4.008 -35.875 7.621 1 92.81 170 LYS A N 1
ATOM 1295 C CA . LYS A 1 170 ? -3.91 -36.469 6.297 1 92.81 170 LYS A CA 1
ATOM 1296 C C . LYS A 1 170 ? -4.758 -35.719 5.281 1 92.81 170 LYS A C 1
ATOM 1298 O O . LYS A 1 170 ? -4.293 -35.406 4.176 1 92.81 170 LYS A O 1
ATOM 1303 N N . ASP A 1 171 ? -5.973 -35.406 5.672 1 96.12 171 ASP A N 1
ATOM 1304 C CA . ASP A 1 171 ? -6.875 -34.719 4.738 1 96.12 171 ASP A CA 1
ATOM 1305 C C . ASP A 1 171 ? -6.383 -33.312 4.41 1 96.12 171 ASP A C 1
ATOM 1307 O O . ASP A 1 171 ? -6.617 -32.812 3.309 1 96.12 171 ASP A O 1
ATOM 1311 N N . GLN A 1 172 ? -5.645 -32.688 5.352 1 94.56 172 GLN A N 1
ATOM 1312 C CA . GLN A 1 172 ? -5.117 -31.359 5.141 1 94.56 172 GLN A CA 1
ATOM 1313 C C . GLN A 1 172 ? -4.008 -31.359 4.09 1 94.56 172 GLN A C 1
ATOM 1315 O O . GLN A 1 172 ? -3.893 -30.422 3.297 1 94.56 172 GLN A O 1
ATOM 1320 N N . PHE A 1 173 ? -3.246 -32.438 4.125 1 94.38 173 PHE A N 1
ATOM 1321 C CA . PHE A 1 173 ? -1.988 -32.344 3.391 1 94.38 173 PHE A CA 1
ATOM 1322 C C . PHE A 1 173 ? -2.012 -33.219 2.158 1 94.38 173 PHE A C 1
ATOM 1324 O O . PHE A 1 173 ? -1.18 -33.094 1.261 1 94.38 173 PHE A O 1
ATOM 1331 N N . PHE A 1 174 ? -2.971 -34.062 2.031 1 94.88 174 PHE A N 1
ATOM 1332 C CA . PHE A 1 174 ? -3.09 -34.969 0.886 1 94.88 174 PHE A CA 1
ATOM 1333 C C . PHE A 1 174 ? -3.24 -34.188 -0.407 1 94.88 174 PHE A C 1
ATOM 1335 O O . PHE A 1 174 ? -2.732 -34.594 -1.454 1 94.88 174 PHE A O 1
ATOM 1342 N N . PRO A 1 175 ? -3.963 -33.062 -0.403 1 96.94 175 PRO A N 1
ATOM 1343 C CA . PRO A 1 175 ? -4.125 -32.281 -1.64 1 96.94 175 PRO A CA 1
ATOM 1344 C C . PRO A 1 175 ? -2.791 -31.875 -2.25 1 96.94 175 PRO A C 1
ATOM 1346 O O . PRO A 1 175 ? -2.732 -31.516 -3.432 1 96.94 175 PRO A O 1
ATOM 1349 N N . PHE A 1 176 ? -1.69 -31.891 -1.492 1 97.25 176 PHE A N 1
ATOM 1350 C CA . PHE A 1 176 ? -0.39 -31.438 -1.974 1 97.25 176 PHE A CA 1
ATOM 1351 C C . PHE A 1 176 ? 0.375 -32.594 -2.617 1 97.25 176 PHE A C 1
ATOM 1353 O O . PHE A 1 176 ? 1.451 -32.375 -3.186 1 97.25 176 PHE A O 1
ATOM 1360 N N . CYS A 1 177 ? -0.124 -33.781 -2.51 1 96.25 177 CYS A N 1
ATOM 1361 C CA . CYS A 1 177 ? 0.505 -34.906 -3.188 1 96.25 177 CYS A CA 1
ATOM 1362 C C . CYS A 1 177 ? 0.238 -34.875 -4.688 1 96.25 177 CYS A C 1
ATOM 1364 O O . CYS A 1 177 ? -0.687 -35.5 -5.18 1 96.25 177 CYS A O 1
ATOM 1366 N N . ALA A 1 178 ? 1.032 -34.156 -5.359 1 97.62 178 ALA A N 1
ATOM 1367 C CA . ALA A 1 178 ? 0.918 -33.875 -6.793 1 97.62 178 ALA A CA 1
ATOM 1368 C C . ALA A 1 178 ? 2.262 -33.469 -7.379 1 97.62 178 ALA A C 1
ATOM 1370 O O . ALA A 1 178 ? 3.098 -32.875 -6.68 1 97.62 178 ALA A O 1
ATOM 1371 N N . PHE A 1 179 ? 2.494 -33.844 -8.633 1 98.06 179 PHE A N 1
ATOM 1372 C CA . PHE A 1 179 ? 3.658 -33.406 -9.398 1 98.06 179 PHE A CA 1
ATOM 1373 C C . PHE A 1 179 ? 4.949 -33.812 -8.688 1 98.06 179 PHE A C 1
ATOM 1375 O O . PHE A 1 179 ? 5.887 -33 -8.617 1 98.06 179 PHE A O 1
ATOM 1382 N N . GLY A 1 180 ? 4.941 -34.938 -8.07 1 96.94 180 GLY A N 1
ATOM 1383 C CA . GLY A 1 180 ? 6.152 -35.469 -7.469 1 96.94 180 GLY A CA 1
ATOM 1384 C C . GLY A 1 180 ? 6.242 -35.219 -5.977 1 96.94 180 GLY A C 1
ATOM 1385 O O . GLY A 1 180 ? 7.086 -35.812 -5.293 1 96.94 180 GLY A O 1
ATOM 1386 N N . CYS A 1 181 ? 5.418 -34.344 -5.461 1 97.56 181 CYS A N 1
ATOM 1387 C CA . CYS A 1 181 ? 5.383 -34.125 -4.02 1 97.56 181 CYS A CA 1
ATOM 1388 C C . CYS A 1 181 ? 4.617 -35.219 -3.314 1 97.56 181 CYS A C 1
ATOM 1390 O O . CYS A 1 181 ? 3.477 -35.531 -3.676 1 97.56 181 CYS A O 1
ATOM 1392 N N . ASP A 1 182 ? 5.223 -35.812 -2.26 1 93.94 182 ASP A N 1
ATOM 1393 C CA . ASP A 1 182 ? 4.566 -36.906 -1.544 1 93.94 182 ASP A CA 1
ATOM 1394 C C . ASP A 1 182 ? 4.285 -36.5 -0.094 1 93.94 182 ASP A C 1
ATOM 1396 O O . ASP A 1 182 ? 3.748 -37.312 0.674 1 93.94 182 ASP A O 1
ATOM 1400 N N . MET A 1 183 ? 4.719 -35.344 0.298 1 93.19 183 MET A N 1
ATOM 1401 C CA . MET A 1 183 ? 4.516 -34.812 1.636 1 93.19 183 MET A CA 1
ATOM 1402 C C . MET A 1 183 ? 5.16 -35.688 2.693 1 93.19 183 MET A C 1
ATOM 1404 O O . MET A 1 183 ? 4.672 -35.781 3.82 1 93.19 183 MET A O 1
ATOM 1408 N N . GLN A 1 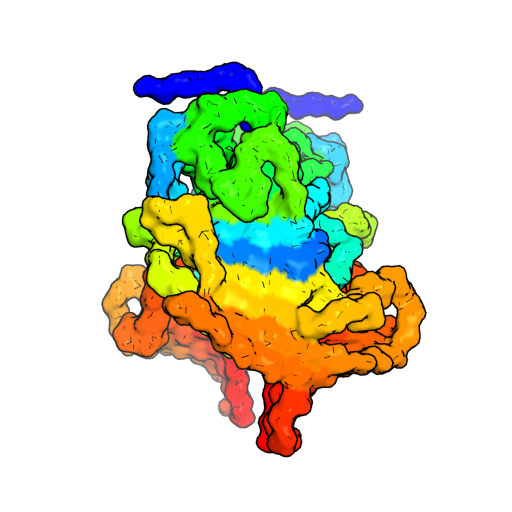184 ? 6.16 -36.375 2.346 1 91.12 184 GLN A N 1
ATOM 1409 C CA . GLN A 1 184 ? 6.93 -37.219 3.262 1 91.12 184 GLN A CA 1
ATOM 1410 C C . GLN A 1 184 ? 8.406 -36.844 3.23 1 91.12 184 GLN A C 1
ATOM 1412 O O . GLN A 1 184 ? 9.039 -36.688 4.277 1 91.12 184 GLN A O 1
ATOM 1417 N N . SER A 1 185 ? 8.938 -36.688 2.049 1 93.94 185 SER A N 1
ATOM 1418 C CA . SER A 1 185 ? 10.32 -36.281 1.83 1 93.94 185 SER A CA 1
ATOM 1419 C C . SER A 1 185 ? 10.398 -34.844 1.286 1 93.94 185 SER A C 1
ATOM 1421 O O . SER A 1 185 ? 9.422 -34.344 0.748 1 93.94 185 SER A O 1
ATOM 1423 N N . PRO A 1 186 ? 11.555 -34.25 1.499 1 96.44 186 PRO A N 1
ATOM 1424 C CA . PRO A 1 186 ? 11.68 -32.906 0.94 1 96.44 186 PRO A CA 1
ATOM 1425 C C . PRO A 1 186 ? 11.328 -32.844 -0.545 1 96.44 186 PRO A C 1
ATOM 1427 O O . PRO A 1 186 ? 11.672 -33.75 -1.301 1 96.44 186 PRO A O 1
ATOM 1430 N N . PHE A 1 187 ? 10.656 -31.859 -0.929 1 97.81 187 PHE A N 1
ATOM 1431 C CA . PHE A 1 187 ? 10.164 -31.688 -2.291 1 97.81 187 PHE A CA 1
ATOM 1432 C C . PHE A 1 187 ? 11.125 -30.844 -3.113 1 97.81 187 PHE A C 1
ATOM 1434 O O . PHE A 1 187 ? 11.406 -29.703 -2.758 1 97.81 187 PHE A O 1
ATOM 1441 N N . ALA A 1 188 ? 11.633 -31.391 -4.227 1 97.88 188 ALA A N 1
ATOM 1442 C CA . ALA A 1 188 ? 12.562 -30.688 -5.098 1 97.88 188 ALA A CA 1
ATOM 1443 C C . ALA A 1 188 ? 11.812 -29.812 -6.105 1 97.88 188 ALA A C 1
ATOM 1445 O O . ALA A 1 188 ? 11.992 -29.969 -7.316 1 97.88 188 ALA A O 1
ATOM 1446 N N . GLY A 1 189 ? 11.016 -28.891 -5.691 1 98.5 189 GLY A N 1
ATOM 1447 C CA . GLY A 1 189 ? 10.195 -27.969 -6.453 1 98.5 189 GLY A CA 1
ATOM 1448 C C . GLY A 1 189 ? 9.266 -27.141 -5.586 1 98.5 189 GLY A C 1
ATOM 1449 O O . GLY A 1 189 ? 9.43 -27.094 -4.367 1 98.5 189 GLY A O 1
ATOM 1450 N N . THR A 1 190 ? 8.414 -26.438 -6.176 1 98.81 190 THR A N 1
ATOM 1451 C CA . THR A 1 190 ? 7.395 -25.656 -5.492 1 98.81 190 THR A CA 1
ATOM 1452 C C . THR A 1 190 ? 6.012 -25.953 -6.074 1 98.81 190 THR A C 1
ATOM 1454 O O . THR A 1 190 ? 5.84 -25.953 -7.297 1 98.81 190 THR A O 1
ATOM 1457 N N . LEU A 1 191 ? 5.133 -26.281 -5.219 1 98.88 191 LEU A N 1
ATOM 1458 C CA . LEU A 1 191 ? 3.748 -26.531 -5.602 1 98.88 191 LEU A CA 1
ATOM 1459 C C . LEU A 1 191 ? 2.797 -25.609 -4.844 1 98.88 191 LEU A C 1
ATOM 1461 O O . LEU A 1 191 ? 2.678 -25.703 -3.619 1 98.88 191 LEU A O 1
ATOM 1465 N N . PHE A 1 192 ? 2.137 -24.734 -5.594 1 98.88 192 PHE A N 1
ATOM 1466 C CA . PHE A 1 192 ? 1.114 -23.859 -5.023 1 98.88 192 PHE A CA 1
ATOM 1467 C C . PHE A 1 192 ? -0.268 -24.484 -5.164 1 98.88 192 PHE A C 1
ATOM 1469 O O . PHE A 1 192 ? -0.553 -25.156 -6.16 1 98.88 192 PHE A O 1
ATOM 1476 N N . ARG A 1 193 ? -1.055 -24.281 -4.215 1 98.88 193 ARG A N 1
ATOM 1477 C CA . ARG A 1 193 ? -2.467 -24.641 -4.258 1 98.88 193 ARG A CA 1
ATOM 1478 C C . ARG A 1 193 ? -3.354 -23.453 -3.924 1 98.88 193 ARG A C 1
ATOM 1480 O O . ARG A 1 193 ? -3.191 -22.828 -2.875 1 98.88 193 ARG A O 1
ATOM 1487 N N . PHE A 1 194 ? -4.27 -23.188 -4.805 1 98.81 194 PHE A N 1
ATOM 1488 C CA . PHE A 1 194 ? -5.227 -22.094 -4.641 1 98.81 194 PHE A CA 1
ATOM 1489 C C . PHE A 1 194 ? -6.656 -22.609 -4.738 1 98.81 194 PHE A C 1
ATOM 1491 O O . PHE A 1 194 ? -7.246 -22.609 -5.82 1 98.81 194 PHE A O 1
ATOM 1498 N N . PRO A 1 195 ? -7.195 -23.078 -3.594 1 98.81 195 PRO A N 1
ATOM 1499 C CA . PRO A 1 195 ? -8.609 -23.469 -3.643 1 98.81 195 PRO A CA 1
ATOM 1500 C C . PRO A 1 195 ? -9.516 -22.328 -4.102 1 98.81 195 PRO A C 1
ATOM 1502 O O . PRO A 1 195 ? -9.375 -21.188 -3.633 1 98.81 195 PRO A O 1
ATOM 1505 N N . LEU A 1 196 ? -10.414 -22.625 -4.992 1 98.75 196 LEU A N 1
ATOM 1506 C CA . LEU A 1 196 ? -11.211 -21.578 -5.629 1 98.75 196 LEU A CA 1
ATOM 1507 C C . LEU A 1 196 ? -12.289 -21.062 -4.68 1 98.75 196 LEU A C 1
ATOM 1509 O O . LEU A 1 196 ? -13.023 -21.859 -4.082 1 98.75 196 LEU A O 1
ATOM 1513 N N . ARG A 1 197 ? -12.32 -19.766 -4.52 1 98.5 197 ARG A N 1
ATOM 1514 C CA . ARG A 1 197 ? -13.344 -19.125 -3.701 1 98.5 197 ARG A CA 1
ATOM 1515 C C . ARG A 1 197 ? -14.711 -19.188 -4.383 1 98.5 197 ARG A C 1
ATOM 1517 O O . ARG A 1 197 ? -14.875 -18.688 -5.504 1 98.5 197 ARG A O 1
ATOM 1524 N N . ASN A 1 198 ? -15.703 -19.734 -3.74 1 97.75 198 ASN A N 1
ATOM 1525 C CA . ASN A 1 198 ? -17.047 -19.812 -4.32 1 97.75 198 ASN A CA 1
ATOM 1526 C C . ASN A 1 198 ? -17.875 -18.578 -3.959 1 97.75 198 ASN A C 1
ATOM 1528 O O . ASN A 1 198 ? -17.375 -17.672 -3.291 1 97.75 198 ASN A O 1
ATOM 1532 N N . VAL A 1 199 ? -19.094 -18.547 -4.391 1 96.94 199 VAL A N 1
ATOM 1533 C CA . VAL A 1 199 ? -19.953 -17.375 -4.273 1 96.94 199 VAL A CA 1
ATOM 1534 C C . VAL A 1 199 ? -20.25 -17.109 -2.801 1 96.94 199 VAL A C 1
ATOM 1536 O O . VAL A 1 199 ? -20.203 -15.953 -2.359 1 96.94 199 VAL A O 1
ATOM 1539 N N . ASP A 1 200 ? -20.484 -18.109 -2.016 1 96.94 200 ASP A N 1
ATOM 1540 C CA . ASP A 1 200 ? -20.797 -17.938 -0.599 1 96.94 200 ASP A CA 1
ATOM 1541 C C . ASP A 1 200 ? -19.594 -17.391 0.165 1 96.94 200 ASP A C 1
ATOM 1543 O O . ASP A 1 200 ? -19.75 -16.5 1.011 1 96.94 200 ASP A O 1
ATOM 1547 N N . GLN A 1 201 ? -18.484 -17.891 -0.128 1 97 201 GLN A N 1
ATOM 1548 C CA . GLN A 1 201 ? -17.25 -17.453 0.496 1 97 201 GLN A CA 1
ATOM 1549 C C . GLN A 1 201 ? -16.922 -16.016 0.098 1 97 201 GLN A C 1
ATOM 1551 O O . GLN A 1 201 ? -16.469 -15.219 0.925 1 97 201 GLN A O 1
ATOM 1556 N N . ALA A 1 202 ? -17.172 -15.688 -1.148 1 96.5 202 ALA A N 1
ATOM 1557 C CA . ALA A 1 202 ? -16.922 -14.344 -1.666 1 96.5 202 ALA A CA 1
ATOM 1558 C C . ALA A 1 202 ? -17.75 -13.305 -0.931 1 96.5 202 ALA A C 1
ATOM 1560 O O . ALA A 1 202 ? -17.281 -12.195 -0.659 1 96.5 202 ALA A O 1
ATOM 1561 N N . ALA A 1 203 ? -18.922 -13.68 -0.571 1 94.44 203 ALA A N 1
ATOM 1562 C CA . ALA A 1 203 ? -19.828 -12.766 0.106 1 94.44 203 ALA A CA 1
ATOM 1563 C C . ALA A 1 203 ? -19.297 -12.367 1.479 1 94.44 203 ALA A C 1
ATOM 1565 O O . ALA A 1 203 ? -19.578 -11.273 1.972 1 94.44 203 ALA A O 1
ATOM 1566 N N . LYS A 1 204 ? -18.484 -13.18 2.072 1 94.94 204 LYS A N 1
ATOM 1567 C CA . LYS A 1 204 ? -18 -12.945 3.43 1 94.94 204 LYS A CA 1
ATOM 1568 C C . LYS A 1 204 ? -16.531 -12.516 3.424 1 94.94 204 LYS A C 1
ATOM 1570 O O . LYS A 1 204 ? -16 -12.078 4.449 1 94.94 204 LYS A O 1
ATOM 1575 N N . SER A 1 205 ? -15.891 -12.617 2.303 1 96.12 205 SER A N 1
ATOM 1576 C CA . SER A 1 205 ? -14.453 -12.391 2.211 1 96.12 205 SER A CA 1
ATOM 1577 C C . SER A 1 205 ? -14.117 -10.914 2.4 1 96.12 205 SER A C 1
ATOM 1579 O O . SER A 1 205 ? -14.812 -10.039 1.88 1 96.12 205 SER A O 1
ATOM 1581 N N . LYS A 1 206 ? -13.078 -10.664 3.16 1 93.75 206 LYS A N 1
ATOM 1582 C CA . LYS A 1 206 ? -12.562 -9.312 3.322 1 93.75 206 LYS A CA 1
ATOM 1583 C C . LYS A 1 206 ? -11.508 -9 2.264 1 93.75 206 LYS A C 1
ATOM 1585 O O . LYS A 1 206 ? -10.93 -7.906 2.26 1 93.75 206 LYS A O 1
ATOM 1590 N N . LEU A 1 207 ? -11.242 -9.977 1.365 1 94.44 207 LEU A N 1
ATOM 1591 C CA . LEU A 1 207 ? -10.18 -9.805 0.378 1 94.44 207 LEU A CA 1
ATOM 1592 C C . LEU A 1 207 ? -10.758 -9.5 -0.998 1 94.44 207 LEU A C 1
ATOM 1594 O O . LEU A 1 207 ? -10.258 -8.625 -1.708 1 94.44 207 LEU A O 1
ATOM 1598 N N . SER A 1 208 ? -11.797 -10.188 -1.369 1 92.31 208 SER A N 1
ATOM 1599 C CA . SER A 1 208 ? -12.383 -10.039 -2.697 1 92.31 208 SER A CA 1
ATOM 1600 C C . SER A 1 208 ? -13.805 -10.586 -2.742 1 92.31 208 SER A C 1
ATOM 1602 O O . SER A 1 208 ? -14.094 -11.617 -2.135 1 92.31 208 SER A O 1
ATOM 1604 N N . ARG A 1 209 ? -14.617 -9.945 -3.555 1 90.88 209 ARG A N 1
ATOM 1605 C CA . ARG A 1 209 ? -15.992 -10.414 -3.734 1 90.88 209 ARG A CA 1
ATOM 1606 C C . ARG A 1 209 ? -16.109 -11.312 -4.961 1 90.88 209 ARG A C 1
ATOM 1608 O O . ARG A 1 209 ? -17.203 -11.766 -5.305 1 90.88 209 ARG A O 1
ATOM 1615 N N . GLN A 1 210 ? -15.039 -11.57 -5.52 1 90.81 210 GLN A N 1
ATOM 1616 C CA . GLN A 1 210 ? -15.039 -12.367 -6.742 1 90.81 210 GLN A CA 1
ATOM 1617 C C . GLN A 1 210 ? -15.047 -13.859 -6.418 1 90.81 210 GLN A C 1
ATOM 1619 O O . GLN A 1 210 ? -14.336 -14.312 -5.52 1 90.81 210 GLN A O 1
ATOM 1624 N N . ALA A 1 211 ? -15.875 -14.539 -7.109 1 96.69 211 ALA A N 1
ATOM 1625 C CA . ALA A 1 211 ? -15.898 -15.992 -7.066 1 96.69 211 ALA A CA 1
ATOM 1626 C C . ALA A 1 211 ? -15.352 -16.594 -8.359 1 96.69 211 ALA A C 1
ATOM 1628 O O . ALA A 1 211 ? -15.484 -15.992 -9.43 1 96.69 211 ALA A O 1
ATOM 1629 N N . TYR A 1 212 ? -14.719 -17.734 -8.258 1 97.44 212 TYR A N 1
ATOM 1630 C CA . TYR A 1 212 ? -14.188 -18.422 -9.422 1 97.44 212 TYR A CA 1
ATOM 1631 C C . TYR A 1 212 ? -14.68 -19.875 -9.477 1 97.44 212 TYR A C 1
ATOM 1633 O O . TYR A 1 212 ? -14.617 -20.594 -8.477 1 97.44 212 TYR A O 1
ATOM 1641 N N . SER A 1 213 ? -15.156 -20.219 -10.641 1 97.69 213 SER A N 1
ATOM 1642 C CA . SER A 1 213 ? -15.523 -21.609 -10.922 1 97.69 213 SER A CA 1
ATOM 1643 C C . SER A 1 213 ? -14.438 -22.312 -11.711 1 97.69 213 SER A C 1
ATOM 1645 O O . SER A 1 213 ? -13.539 -21.672 -12.266 1 97.69 213 SER A O 1
ATOM 1647 N N . PRO A 1 214 ? -14.5 -23.641 -11.703 1 98.25 214 PRO A N 1
ATOM 1648 C CA . PRO A 1 214 ? -13.57 -24.375 -12.562 1 98.25 214 PRO A CA 1
ATOM 1649 C C . PRO A 1 214 ? -13.625 -23.938 -14.016 1 98.25 214 PRO A C 1
ATOM 1651 O O . PRO A 1 214 ? -12.594 -23.906 -14.703 1 98.25 214 PRO A O 1
ATOM 1654 N N . GLU A 1 215 ? -14.742 -23.547 -14.477 1 97.88 215 GLU A N 1
ATOM 1655 C CA . GLU A 1 215 ? -14.891 -23.078 -15.852 1 97.88 215 GLU A CA 1
ATOM 1656 C C . GLU A 1 215 ? -14.102 -21.781 -16.094 1 97.88 215 GLU A C 1
ATOM 1658 O O . GLU A 1 215 ? -13.578 -21.562 -17.188 1 97.88 215 GLU A O 1
ATOM 1663 N N . ASP A 1 216 ? -14.109 -20.984 -15.062 1 97.75 216 ASP A N 1
ATOM 1664 C CA . ASP A 1 216 ? -13.328 -19.766 -15.172 1 97.75 216 ASP A CA 1
ATOM 1665 C C . ASP A 1 216 ? -11.844 -20.078 -15.375 1 97.75 216 ASP A C 1
ATOM 1667 O O . ASP A 1 216 ? -11.18 -19.438 -16.188 1 97.75 216 ASP A O 1
ATOM 1671 N N . ILE A 1 217 ? -11.359 -21.047 -14.68 1 98.12 217 ILE A N 1
ATOM 1672 C CA . ILE A 1 217 ? -9.953 -21.422 -14.789 1 98.12 217 ILE A CA 1
ATOM 1673 C C . ILE A 1 217 ? -9.688 -22.047 -16.156 1 98.12 217 ILE A C 1
ATOM 1675 O O . ILE A 1 217 ? -8.664 -21.75 -16.781 1 98.12 217 ILE A O 1
ATOM 1679 N N . SER A 1 218 ? -10.578 -22.844 -16.594 1 97.56 218 SER A N 1
ATOM 1680 C CA . SER A 1 218 ? -10.461 -23.438 -17.922 1 97.56 218 SER A CA 1
ATOM 1681 C C . SER A 1 218 ? -10.367 -22.344 -18.984 1 97.56 218 SER A C 1
ATOM 1683 O O . SER A 1 218 ? -9.547 -22.453 -19.906 1 97.56 218 SER A O 1
ATOM 1685 N N . SER A 1 219 ? -11.195 -21.391 -18.828 1 96.88 219 SER A N 1
ATOM 1686 C CA . SER A 1 219 ? -11.18 -20.266 -19.766 1 96.88 219 SER A CA 1
ATOM 1687 C C . SER A 1 219 ? -9.852 -19.516 -19.703 1 96.88 219 SER A C 1
ATOM 1689 O O . SER A 1 219 ? -9.328 -19.094 -20.719 1 96.88 219 SER A O 1
ATOM 1691 N N . MET A 1 220 ? -9.328 -19.406 -18.547 1 96.31 220 MET A N 1
ATOM 1692 C CA . MET A 1 220 ? -8.039 -18.75 -18.359 1 96.31 220 MET A CA 1
ATOM 1693 C C . MET A 1 220 ? -6.926 -19.531 -19.062 1 96.31 220 MET A C 1
ATOM 1695 O O . MET A 1 220 ? -6.039 -18.938 -19.672 1 96.31 220 MET A O 1
ATOM 1699 N N . PHE A 1 221 ? -6.992 -20.828 -18.969 1 97.31 221 PHE A N 1
ATOM 1700 C CA . PHE A 1 221 ? -6.012 -21.672 -19.641 1 97.31 221 PHE A CA 1
ATOM 1701 C C . PHE A 1 221 ? -6.074 -21.484 -21.156 1 97.31 221 PHE A C 1
ATOM 1703 O O . PHE A 1 221 ? -5.039 -21.328 -21.812 1 97.31 221 PHE A O 1
ATOM 1710 N N . ALA A 1 222 ? -7.254 -21.469 -21.594 1 94.69 222 ALA A N 1
ATOM 1711 C CA . ALA A 1 222 ? -7.441 -21.297 -23.031 1 94.69 222 ALA A CA 1
ATOM 1712 C C . ALA A 1 222 ? -6.902 -19.953 -23.5 1 94.69 222 ALA A C 1
ATOM 1714 O O . ALA A 1 222 ? -6.227 -19.875 -24.531 1 94.69 222 ALA A O 1
ATOM 1715 N N . GLN A 1 223 ? -7.219 -18.984 -22.719 1 93.25 223 GLN A N 1
ATOM 1716 C CA . GLN A 1 223 ? -6.762 -17.641 -23.047 1 93.25 223 GLN A CA 1
ATOM 1717 C C . GLN A 1 223 ? -5.238 -17.547 -23 1 93.25 223 GLN A C 1
ATOM 1719 O O . GLN A 1 223 ? -4.613 -16.953 -23.875 1 93.25 223 GLN A O 1
ATOM 1724 N N . LEU A 1 224 ? -4.684 -18.094 -21.969 1 93.12 224 LEU A N 1
ATOM 1725 C CA . LEU A 1 224 ? -3.229 -18.094 -21.859 1 93.12 224 LEU A CA 1
ATOM 1726 C C . LEU A 1 224 ? -2.588 -18.828 -23.031 1 93.12 224 LEU A C 1
ATOM 1728 O O . LEU A 1 224 ? -1.584 -18.359 -23.578 1 93.12 224 LEU A O 1
ATOM 1732 N N . PHE A 1 225 ? -3.15 -19.859 -23.359 1 92.25 225 PHE A N 1
ATOM 1733 C CA . PHE A 1 225 ? -2.629 -20.641 -24.484 1 92.25 225 PHE A CA 1
ATOM 1734 C C . PHE A 1 225 ? -2.717 -19.859 -25.781 1 92.25 225 PHE A C 1
ATOM 1736 O O . PHE A 1 225 ? -1.809 -19.922 -26.609 1 92.25 225 PHE A O 1
ATOM 1743 N N . GLU A 1 226 ? -3.801 -19.141 -25.875 1 85.5 226 GLU A N 1
ATOM 1744 C CA . GLU A 1 226 ? -3.967 -18.297 -27.047 1 85.5 226 GLU A CA 1
ATOM 1745 C C . GLU A 1 226 ? -2.914 -17.188 -27.094 1 85.5 226 GLU A C 1
ATOM 1747 O O . GLU A 1 226 ? -2.463 -16.812 -28.172 1 85.5 226 GLU A O 1
ATOM 1752 N N . GLU A 1 227 ? -2.734 -16.656 -25.891 1 77.06 227 GLU A N 1
ATOM 1753 C CA . GLU A 1 227 ? -1.675 -15.656 -25.828 1 77.06 227 GLU A CA 1
ATOM 1754 C C . GLU A 1 227 ? -0.334 -16.25 -26.25 1 77.06 227 GLU A C 1
ATOM 1756 O O . GLU A 1 227 ? 0.561 -15.516 -26.688 1 77.06 227 GLU A O 1
ATOM 1761 N N . GLY A 1 228 ? -0.286 -17.547 -26.219 1 68.12 228 GLY A N 1
ATOM 1762 C CA . GLY A 1 228 ? 0.713 -18.328 -26.922 1 68.12 228 GLY A CA 1
ATOM 1763 C C . GLY A 1 228 ? 2.102 -18.219 -26.328 1 68.12 228 GLY A C 1
ATOM 1764 O O . GLY A 1 228 ? 2.252 -18.188 -25.094 1 68.12 228 GLY A O 1
ATOM 1765 N N . ILE A 1 229 ? 3.033 -18.188 -27.188 1 75.81 229 ILE A N 1
ATOM 1766 C CA . ILE A 1 229 ? 4.473 -18.25 -26.969 1 75.81 229 ILE A CA 1
ATOM 1767 C C . ILE A 1 229 ? 4.977 -16.922 -26.422 1 75.81 229 ILE A C 1
ATOM 1769 O O . ILE A 1 229 ? 6.055 -16.844 -25.844 1 75.81 229 ILE A O 1
ATOM 1773 N N . LEU A 1 230 ? 4.105 -15.93 -26.375 1 72.94 230 LEU A N 1
ATOM 1774 C CA . LEU A 1 230 ? 4.523 -14.602 -25.953 1 72.94 230 LEU A CA 1
ATOM 1775 C C . LEU A 1 230 ? 4.879 -14.586 -24.469 1 72.94 230 LEU A C 1
ATOM 1777 O O . LEU A 1 230 ? 5.742 -13.82 -24.047 1 72.94 230 LEU A O 1
ATOM 1781 N N . THR A 1 231 ? 4.254 -15.445 -23.75 1 78.56 231 THR A N 1
ATOM 1782 C CA . THR A 1 231 ? 4.523 -15.539 -22.312 1 78.56 231 THR A CA 1
ATOM 1783 C C . THR A 1 231 ? 5.902 -16.141 -22.062 1 78.56 231 THR A C 1
ATOM 1785 O O . THR A 1 231 ? 6.566 -15.797 -21.078 1 78.56 231 THR A O 1
ATOM 1788 N N . LEU A 1 232 ? 6.312 -16.906 -23.031 1 85.56 232 LEU A N 1
ATOM 1789 C CA . LEU A 1 232 ? 7.566 -17.641 -22.875 1 85.56 232 LEU A CA 1
ATOM 1790 C C . LEU A 1 232 ? 8.719 -16.875 -23.516 1 85.56 232 LEU A C 1
ATOM 1792 O O . LEU A 1 232 ? 9.883 -17.062 -23.141 1 85.56 232 LEU A O 1
ATOM 1796 N N . LEU A 1 233 ? 8.414 -16.109 -24.391 1 81 233 LEU A N 1
ATOM 1797 C CA . LEU A 1 233 ? 9.367 -15.5 -25.312 1 81 233 LEU A CA 1
ATOM 1798 C C . LEU A 1 233 ? 10.461 -14.766 -24.547 1 81 233 LEU A C 1
ATOM 1800 O O . LEU A 1 233 ? 11.648 -14.906 -24.859 1 81 233 LEU A O 1
ATOM 1804 N N . PHE A 1 234 ? 10.133 -14.102 -23.516 1 79.25 234 PHE A N 1
ATOM 1805 C CA . PHE A 1 234 ? 11.109 -13.219 -22.891 1 79.25 234 PHE A CA 1
ATOM 1806 C C . PHE A 1 234 ? 11.461 -13.703 -21.484 1 79.25 234 PHE A C 1
ATOM 1808 O O . PHE A 1 234 ? 12.047 -12.961 -20.688 1 79.25 234 PHE A O 1
ATOM 1815 N N . LEU A 1 235 ? 11.102 -14.875 -21.203 1 85.94 235 LEU A N 1
ATOM 1816 C CA . LEU A 1 235 ? 11.508 -15.438 -19.922 1 85.94 235 LEU A CA 1
ATOM 1817 C C . LEU A 1 235 ? 12.977 -15.859 -19.953 1 85.94 235 LEU A C 1
ATOM 1819 O O . LEU A 1 235 ? 13.523 -16.125 -21.016 1 85.94 235 LEU A O 1
ATOM 1823 N N . LYS A 1 236 ? 13.562 -15.938 -18.812 1 88 236 LYS A N 1
ATOM 1824 C CA . LYS A 1 236 ? 15 -16.156 -18.734 1 88 236 LYS A CA 1
ATOM 1825 C C . LYS A 1 236 ? 15.32 -17.625 -18.453 1 88 236 LYS A C 1
ATOM 1827 O O . LYS A 1 236 ? 16.359 -18.125 -18.891 1 88 236 LYS A O 1
ATOM 1832 N N . SER A 1 237 ? 14.453 -18.234 -17.703 1 93 237 SER A N 1
ATOM 1833 C CA . SER A 1 237 ? 14.797 -19.578 -17.234 1 93 237 SER A CA 1
ATOM 1834 C C . SER A 1 237 ? 13.773 -20.609 -17.688 1 93 237 SER A C 1
ATOM 1836 O O . SER A 1 237 ? 14.133 -21.688 -18.156 1 93 237 SER A O 1
ATOM 1838 N N . VAL A 1 238 ? 12.547 -20.219 -17.719 1 95 238 VAL A N 1
ATOM 1839 C CA . VAL A 1 238 ? 11.469 -21.172 -18.031 1 95 238 VAL A CA 1
ATOM 1840 C C . VAL A 1 238 ? 11.539 -21.562 -19.5 1 95 238 VAL A C 1
ATOM 1842 O O . VAL A 1 238 ? 11.625 -20.703 -20.375 1 95 238 VAL A O 1
ATOM 1845 N N . LEU A 1 239 ? 11.453 -22.875 -19.719 1 96.06 239 LEU A N 1
ATOM 1846 C CA . LEU A 1 239 ? 11.562 -23.422 -21.062 1 96.06 239 LEU A CA 1
ATOM 1847 C C . LEU A 1 239 ? 10.266 -24.109 -21.484 1 96.06 239 LEU A C 1
ATOM 1849 O O . LEU A 1 239 ? 10.047 -24.359 -22.656 1 96.06 239 LEU A O 1
ATOM 1853 N N . CYS A 1 240 ? 9.523 -24.359 -20.453 1 96.56 240 CYS A N 1
ATOM 1854 C CA . CYS A 1 240 ? 8.328 -25.125 -20.734 1 96.56 240 CYS A CA 1
ATOM 1855 C C . CYS A 1 240 ? 7.188 -24.75 -19.797 1 96.56 240 CYS A C 1
ATOM 1857 O O . CYS A 1 240 ? 7.383 -24.641 -18.594 1 96.56 240 CYS A O 1
ATOM 1859 N N . ILE A 1 241 ? 6.016 -24.5 -20.375 1 97.19 241 ILE A N 1
ATOM 1860 C CA . ILE A 1 241 ? 4.781 -24.266 -19.641 1 97.19 241 ILE A CA 1
ATOM 1861 C C . ILE A 1 241 ? 3.734 -25.312 -20.047 1 97.19 241 ILE A C 1
ATOM 1863 O O . ILE A 1 241 ? 3.457 -25.484 -21.234 1 97.19 241 ILE A O 1
ATOM 1867 N N . GLU A 1 242 ? 3.24 -25.969 -19.094 1 97.69 242 GLU A N 1
ATOM 1868 C CA . GLU A 1 242 ? 2.244 -27.016 -19.328 1 97.69 242 GLU A CA 1
ATOM 1869 C C . GLU A 1 242 ? 0.947 -26.719 -18.578 1 97.69 242 GLU A C 1
ATOM 1871 O O . GLU A 1 242 ? 0.969 -26.141 -17.484 1 97.69 242 GLU A O 1
ATOM 1876 N N . MET A 1 243 ? -0.152 -27.141 -19.188 1 98.06 243 MET A N 1
ATOM 1877 C CA . MET A 1 243 ? -1.459 -27 -18.547 1 98.06 243 MET A CA 1
ATOM 1878 C C . MET A 1 243 ? -2.154 -28.359 -18.438 1 98.06 243 MET A C 1
ATOM 1880 O O . MET A 1 243 ? -2.156 -29.141 -19.391 1 98.06 243 MET A O 1
ATOM 1884 N N . TYR A 1 244 ? -2.68 -28.609 -17.297 1 98.5 244 TYR A N 1
ATOM 1885 C CA . TYR A 1 244 ? -3.291 -29.906 -17 1 98.5 244 TYR A CA 1
ATOM 1886 C C . TYR A 1 244 ? -4.707 -29.734 -16.469 1 98.5 244 TYR A C 1
ATOM 1888 O O . TYR A 1 244 ? -5.059 -28.656 -15.969 1 98.5 244 TYR A O 1
ATOM 1896 N N . VAL A 1 245 ? -5.512 -30.797 -16.562 1 98.44 245 VAL A N 1
ATOM 1897 C CA . VAL A 1 245 ? -6.773 -30.953 -15.836 1 98.44 245 VAL A CA 1
ATOM 1898 C C . VAL A 1 245 ? -6.754 -32.25 -15.047 1 98.44 245 VAL A C 1
ATOM 1900 O O . VAL A 1 245 ? -6.363 -33.312 -15.57 1 98.44 245 VAL A O 1
ATOM 1903 N N . TRP A 1 246 ? -7.078 -32.156 -13.836 1 98.56 246 TRP A N 1
ATOM 1904 C CA . TRP A 1 246 ? -7.191 -33.344 -12.977 1 98.56 246 TRP A CA 1
ATOM 1905 C C . TRP A 1 246 ? -8.648 -33.625 -12.641 1 98.56 246 TRP A C 1
ATOM 1907 O O . TRP A 1 246 ? -9.188 -33.094 -11.672 1 98.56 246 TRP A O 1
ATOM 1917 N N . ASP A 1 247 ? -9.211 -34.5 -13.336 1 97.25 247 ASP A N 1
ATOM 1918 C CA . ASP A 1 247 ? -10.617 -34.844 -13.148 1 97.25 247 ASP A CA 1
ATOM 1919 C C . ASP A 1 247 ? -10.828 -35.625 -11.852 1 97.25 247 ASP A C 1
ATOM 1921 O O . ASP A 1 247 ? -9.969 -36.406 -11.453 1 97.25 247 ASP A O 1
ATOM 1925 N N . ALA A 1 248 ? -12.008 -35.438 -11.305 1 96.06 248 ALA A N 1
ATOM 1926 C CA . ALA A 1 248 ? -12.367 -36.188 -10.109 1 96.06 248 ALA A CA 1
ATOM 1927 C C . ALA A 1 248 ? -12.344 -37.688 -10.398 1 96.06 248 ALA A C 1
ATOM 1929 O O . ALA A 1 248 ? -12.805 -38.125 -11.445 1 96.06 248 ALA A O 1
ATOM 1930 N N . GLY A 1 249 ? -11.773 -38.438 -9.469 1 93.69 249 GLY A N 1
ATOM 1931 C CA . GLY A 1 249 ? -11.773 -39.906 -9.586 1 93.69 249 GLY A CA 1
ATOM 1932 C C . GLY A 1 249 ? -10.602 -40.406 -10.398 1 93.69 249 GLY A C 1
ATOM 1933 O O . GLY A 1 249 ? -10.406 -41.625 -10.492 1 93.69 249 GLY A O 1
ATOM 1934 N N . LYS A 1 250 ? -9.898 -39.5 -11.031 1 95.06 250 LYS A N 1
ATOM 1935 C CA . LYS A 1 250 ? -8.75 -39.938 -11.82 1 95.06 250 LYS A CA 1
ATOM 1936 C C . LYS A 1 250 ? -7.477 -39.938 -10.969 1 95.06 250 LYS A C 1
ATOM 1938 O O . LYS A 1 250 ? -7.324 -39.125 -10.062 1 95.06 250 LYS A O 1
ATOM 1943 N N . PRO A 1 251 ? -6.562 -40.781 -11.203 1 93.81 251 PRO A N 1
ATOM 1944 C CA . PRO A 1 251 ? -5.363 -40.938 -10.375 1 93.81 251 PRO A CA 1
ATOM 1945 C C . PRO A 1 251 ? -4.355 -39.781 -10.594 1 93.81 251 PRO A C 1
ATOM 1947 O O . PRO A 1 251 ? -3.51 -39.531 -9.734 1 93.81 251 PRO A O 1
ATOM 1950 N N . GLY A 1 252 ? -4.391 -39.156 -11.805 1 96.62 252 GLY A N 1
ATOM 1951 C CA . GLY A 1 252 ? -3.447 -38.062 -12.102 1 96.62 252 GLY A CA 1
ATOM 1952 C C . GLY A 1 252 ? -3.986 -37.062 -13.094 1 96.62 252 GLY A C 1
ATOM 1953 O O . GLY A 1 252 ? -5.039 -37.281 -13.695 1 96.62 252 GLY A O 1
ATOM 1954 N N . PRO A 1 253 ? -3.264 -35.969 -13.211 1 97.75 253 PRO A N 1
ATOM 1955 C CA . PRO A 1 253 ? -3.707 -34.938 -14.148 1 97.75 253 PRO A CA 1
ATOM 1956 C C . PRO A 1 253 ? -3.383 -35.281 -15.602 1 97.75 253 PRO A C 1
ATOM 1958 O O . PRO A 1 253 ? -2.434 -36.031 -15.867 1 97.75 253 PRO A O 1
ATOM 1961 N N . LYS A 1 254 ? -4.156 -34.781 -16.469 1 96.81 254 LYS A N 1
ATOM 1962 C CA . LYS A 1 254 ? -3.949 -34.938 -17.906 1 96.81 254 LYS A CA 1
ATOM 1963 C C . LYS A 1 254 ? -3.541 -33.625 -18.562 1 96.81 254 LYS A C 1
ATOM 1965 O O . LYS A 1 254 ? -4.188 -32.594 -18.359 1 96.81 254 LYS A O 1
ATOM 1970 N N . LYS A 1 255 ? -2.527 -33.75 -19.359 1 96.94 255 LYS A N 1
ATOM 1971 C CA . LYS A 1 255 ? -2.055 -32.562 -20.062 1 96.94 255 LYS A CA 1
ATOM 1972 C C . LYS A 1 255 ? -2.996 -32.188 -21.203 1 96.94 255 LYS A C 1
ATOM 1974 O O . LYS A 1 255 ? -3.393 -33.031 -22 1 96.94 255 LYS A O 1
ATOM 1979 N N . ILE A 1 256 ? -3.289 -30.906 -21.297 1 96.81 256 ILE A N 1
ATOM 1980 C CA . ILE A 1 256 ? -4.199 -30.469 -22.344 1 96.81 256 ILE A CA 1
ATOM 1981 C C . ILE A 1 256 ? -3.461 -29.547 -23.312 1 96.81 256 ILE A C 1
ATOM 1983 O O . ILE A 1 256 ? -3.742 -29.547 -24.516 1 96.81 256 ILE A O 1
ATOM 1987 N N . HIS A 1 257 ? -2.648 -28.688 -22.766 1 95.94 257 HIS A N 1
ATOM 1988 C CA . HIS A 1 257 ? -1.855 -27.766 -23.562 1 95.94 257 HIS A CA 1
ATOM 1989 C C . HIS A 1 257 ? -0.419 -27.688 -23.062 1 95.94 257 HIS A C 1
ATOM 1991 O O . HIS A 1 257 ? -0.153 -27.969 -21.891 1 95.94 257 HIS A O 1
ATOM 1997 N N . SER A 1 258 ? 0.518 -27.344 -24 1 95.38 258 SER A N 1
ATOM 1998 C CA . SER A 1 258 ? 1.875 -27.016 -23.578 1 95.38 258 SER A CA 1
ATOM 1999 C C . SER A 1 258 ? 2.584 -26.156 -24.609 1 95.38 258 SER A C 1
ATOM 2001 O O . SER A 1 258 ? 2.193 -26.125 -25.781 1 95.38 258 SER A O 1
ATOM 2003 N N . TYR A 1 259 ? 3.475 -25.359 -24.188 1 93.44 259 TYR A N 1
ATOM 2004 C CA . TYR A 1 259 ? 4.434 -24.719 -25.078 1 93.44 259 TYR A CA 1
ATOM 2005 C C . TYR A 1 259 ? 5.832 -24.734 -24.469 1 93.44 259 TYR A C 1
ATOM 2007 O O . TYR A 1 259 ? 5.992 -24.656 -23.25 1 93.44 259 TYR A O 1
ATOM 2015 N N . SER A 1 260 ? 6.773 -24.984 -25.359 1 94.88 260 SER A N 1
ATOM 2016 C CA . SER A 1 260 ? 8.156 -25.125 -24.906 1 94.88 260 SER A CA 1
ATOM 2017 C C . SER A 1 260 ? 9.133 -24.609 -25.969 1 94.88 260 SER A C 1
ATOM 2019 O O . SER A 1 260 ? 8.758 -24.438 -27.125 1 94.88 260 SER A O 1
ATOM 2021 N N . VAL A 1 261 ? 10.258 -24.25 -25.5 1 93.19 261 VAL A N 1
ATOM 2022 C CA . VAL A 1 261 ? 11.367 -23.922 -26.406 1 93.19 261 VAL A CA 1
ATOM 2023 C C . VAL A 1 261 ? 11.914 -25.203 -27.016 1 93.19 261 VAL A C 1
ATOM 2025 O O . VAL A 1 261 ? 12.164 -26.188 -26.312 1 93.19 261 VAL A O 1
ATOM 2028 N N . SER A 1 262 ? 12.047 -25.062 -28.312 1 89.31 262 SER A N 1
ATOM 2029 C CA . SER A 1 262 ? 12.586 -26.219 -29.016 1 89.31 262 SER A CA 1
ATOM 2030 C C . SER A 1 262 ? 14.109 -26.203 -29.031 1 89.31 262 SER A C 1
ATOM 2032 O O . SER A 1 262 ? 14.727 -25.125 -29.125 1 89.31 262 SER A O 1
ATOM 2034 N N . SER A 1 263 ? 14.773 -27.328 -28.984 1 83.19 263 SER A N 1
ATOM 2035 C CA . SER A 1 263 ? 16.203 -27.516 -29.141 1 83.19 263 SER A CA 1
ATOM 2036 C C . SER A 1 263 ? 17 -26.609 -28.203 1 83.19 263 SER A C 1
ATOM 2038 O O . SER A 1 263 ? 17.75 -25.734 -28.641 1 83.19 263 SER A O 1
ATOM 2040 N N . VAL A 1 264 ? 16.891 -26.859 -27.016 1 88.19 264 VAL A N 1
ATOM 2041 C CA . VAL A 1 264 ? 17.578 -26.078 -25.984 1 88.19 264 VAL A CA 1
ATOM 2042 C C . VAL A 1 264 ? 19.078 -26.297 -26.078 1 88.19 264 VAL A C 1
ATOM 2044 O O . VAL A 1 264 ? 19.547 -27.438 -25.969 1 88.19 264 VAL A O 1
ATOM 2047 N N . THR A 1 265 ? 19.812 -25.25 -26.391 1 91.25 265 THR A N 1
ATOM 2048 C CA . THR A 1 265 ? 21.266 -25.297 -26.406 1 91.25 265 THR A CA 1
ATOM 2049 C C . THR A 1 265 ? 21.859 -24.391 -25.344 1 91.25 265 THR A C 1
ATOM 2051 O O . THR A 1 265 ? 21.172 -23.5 -24.828 1 91.25 265 THR A O 1
ATOM 2054 N N . ASP A 1 266 ? 23.078 -24.656 -25.047 1 92.56 266 ASP A N 1
ATOM 2055 C CA . ASP A 1 266 ? 23.766 -23.797 -24.078 1 92.56 266 ASP A CA 1
ATOM 2056 C C . ASP A 1 266 ? 23.844 -22.359 -24.578 1 92.56 266 ASP A C 1
ATOM 2058 O O . ASP A 1 266 ? 23.75 -21.422 -23.781 1 92.56 266 ASP A O 1
ATOM 2062 N N . ASP A 1 267 ? 24 -22.281 -25.781 1 92.19 267 ASP A N 1
ATOM 2063 C CA . ASP A 1 267 ? 24.094 -20.953 -26.375 1 92.19 267 ASP A CA 1
ATOM 2064 C C . ASP A 1 267 ? 22.781 -20.188 -26.219 1 92.19 267 ASP A C 1
ATOM 2066 O O . ASP A 1 267 ? 22.766 -19.016 -25.875 1 92.19 267 ASP A O 1
ATOM 2070 N N . MET A 1 268 ? 21.75 -20.844 -26.484 1 90.94 268 MET A N 1
ATOM 2071 C CA . MET A 1 268 ? 20.422 -20.234 -26.359 1 90.94 268 MET A CA 1
ATOM 2072 C C . MET A 1 268 ? 20.172 -19.797 -24.922 1 90.94 268 MET A C 1
ATOM 2074 O O . MET A 1 268 ? 19.703 -18.672 -24.688 1 90.94 268 MET A O 1
ATOM 2078 N N . VAL A 1 269 ? 20.5 -20.688 -24.031 1 92.5 269 VAL A N 1
ATOM 2079 C CA . VAL A 1 269 ? 20.312 -20.375 -22.625 1 92.5 269 VAL A CA 1
ATOM 2080 C C . VAL A 1 269 ? 21.172 -19.188 -22.234 1 92.5 269 VAL A C 1
ATOM 2082 O O . VAL A 1 269 ? 20.734 -18.312 -21.469 1 92.5 269 VAL A O 1
ATOM 2085 N N . TRP A 1 270 ? 22.312 -19.188 -22.797 1 92 270 TRP A N 1
ATOM 2086 C CA . TRP A 1 270 ? 23.234 -18.078 -22.547 1 92 270 TRP A CA 1
ATOM 2087 C C . TRP A 1 270 ? 22.625 -16.75 -22.984 1 92 270 TRP A C 1
ATOM 2089 O O . TRP A 1 270 ? 22.703 -15.75 -22.266 1 92 270 TRP A O 1
ATOM 2099 N N . HIS A 1 271 ? 22.047 -16.734 -24.094 1 90.31 271 HIS A N 1
ATOM 2100 C CA . HIS A 1 271 ? 21.406 -15.516 -24.609 1 90.31 271 HIS A CA 1
ATOM 2101 C C . HIS A 1 271 ? 20.203 -15.133 -23.781 1 90.31 271 HIS A C 1
ATOM 2103 O O . HIS A 1 271 ? 20.016 -13.953 -23.453 1 90.31 271 HIS A O 1
ATOM 2109 N N . ARG A 1 272 ? 19.453 -16.078 -23.375 1 88.62 272 ARG A N 1
ATOM 2110 C CA . ARG A 1 272 ? 18.219 -15.812 -22.641 1 88.62 272 ARG A CA 1
ATOM 2111 C C . ARG A 1 272 ? 18.516 -15.289 -21.234 1 88.62 272 ARG A C 1
ATOM 2113 O O . ARG A 1 272 ? 17.734 -14.531 -20.672 1 88.62 272 ARG A O 1
ATOM 2120 N N . GLN A 1 273 ? 19.703 -15.625 -20.75 1 87.69 273 GLN A N 1
ATOM 2121 C CA . GLN A 1 273 ? 20.078 -15.219 -19.406 1 87.69 273 GLN A CA 1
ATOM 2122 C C . GLN A 1 273 ? 21.016 -14.016 -19.422 1 87.69 273 GLN A C 1
ATOM 2124 O O . GLN A 1 273 ? 21.703 -13.742 -18.438 1 87.69 273 GLN A O 1
ATOM 2129 N N . ALA A 1 274 ? 21.016 -13.367 -20.516 1 84.31 274 ALA A N 1
ATOM 2130 C CA . ALA A 1 274 ? 21.922 -12.227 -20.688 1 84.31 274 ALA A CA 1
ATOM 2131 C C . ALA A 1 274 ? 21.656 -11.172 -19.625 1 84.31 274 ALA A C 1
ATOM 2133 O O . ALA A 1 274 ? 22.594 -10.609 -19.047 1 84.31 274 ALA A O 1
ATOM 2134 N N . LEU A 1 275 ? 20.406 -10.938 -19.406 1 76.56 275 LEU A N 1
ATOM 2135 C CA . LEU A 1 275 ? 20.047 -9.93 -18.422 1 76.56 275 LEU A CA 1
ATOM 2136 C C . LEU A 1 275 ? 20.625 -10.289 -17.047 1 76.56 275 LEU A C 1
ATOM 2138 O O . LEU A 1 275 ? 21.141 -9.422 -16.344 1 76.56 275 LEU A O 1
ATOM 2142 N N . LEU A 1 276 ? 20.531 -11.523 -16.688 1 78.81 276 LEU A N 1
ATOM 2143 C CA . LEU A 1 276 ? 21.031 -11.984 -15.398 1 78.81 276 LEU A CA 1
ATOM 2144 C C . LEU A 1 276 ? 22.547 -11.812 -15.305 1 78.81 276 LEU A C 1
ATOM 2146 O O . LEU A 1 276 ? 23.078 -11.43 -14.258 1 78.81 276 LEU A O 1
ATOM 2150 N N . ARG A 1 277 ? 23.141 -12.055 -16.359 1 83.25 277 ARG A N 1
ATOM 2151 C CA . ARG A 1 277 ? 24.594 -11.953 -16.391 1 83.25 277 ARG A CA 1
ATOM 2152 C C . ARG A 1 277 ? 25.047 -10.5 -16.391 1 83.25 277 ARG A C 1
ATOM 2154 O O . ARG A 1 277 ? 25.953 -10.125 -15.648 1 83.25 277 ARG A O 1
ATOM 2161 N N . LEU A 1 278 ? 24.375 -9.688 -17.141 1 76.38 278 LEU A N 1
ATOM 2162 C CA . LEU A 1 278 ? 24.797 -8.305 -17.328 1 76.38 278 LEU A CA 1
ATOM 2163 C C . LEU A 1 278 ? 24.422 -7.445 -16.141 1 76.38 278 LEU A C 1
ATOM 2165 O O . LEU A 1 278 ? 25.047 -6.41 -15.883 1 76.38 278 LEU A O 1
ATOM 2169 N N . SER A 1 279 ? 23.328 -7.809 -15.477 1 72.56 279 SER A N 1
ATOM 2170 C CA . SER A 1 279 ? 22.891 -7.043 -14.312 1 72.56 279 SER A CA 1
ATOM 2171 C C . SER A 1 279 ? 23.938 -7.086 -13.203 1 72.56 279 SER A C 1
ATOM 2173 O O . SER A 1 279 ? 23.969 -6.211 -12.336 1 72.56 279 SER A O 1
ATOM 2175 N N . LYS A 1 280 ? 24.781 -8.008 -13.203 1 71.44 280 LYS A N 1
ATOM 2176 C CA . LYS A 1 280 ? 25.797 -8.188 -12.18 1 71.44 280 LYS A CA 1
ATOM 2177 C C . LYS A 1 280 ? 27.078 -7.453 -12.555 1 71.44 280 LYS A C 1
ATOM 2179 O O . LYS A 1 280 ? 27.969 -7.27 -11.711 1 71.44 280 LYS A O 1
ATOM 2184 N N . CYS A 1 281 ? 27.078 -7.047 -13.828 1 65.31 281 CYS A N 1
ATOM 2185 C CA . CYS A 1 281 ? 28.297 -6.402 -14.297 1 65.31 281 CYS A CA 1
ATOM 2186 C C . CYS A 1 281 ? 28.156 -4.887 -14.281 1 65.31 281 CYS A C 1
ATOM 2188 O O . CYS A 1 281 ? 27.141 -4.348 -14.711 1 65.31 281 CYS A O 1
ATOM 2190 N N . SER A 1 282 ? 28.922 -4.055 -13.555 1 59.5 282 SER A N 1
ATOM 2191 C CA . SER A 1 282 ? 28.875 -2.604 -13.414 1 59.5 282 SER A CA 1
ATOM 2192 C C . SER A 1 282 ? 29.156 -1.909 -14.742 1 59.5 282 SER A C 1
ATOM 2194 O O . SER A 1 282 ? 28.594 -0.847 -15.023 1 59.5 282 SER A O 1
ATOM 2196 N N . ASN A 1 283 ? 30.094 -2.338 -15.531 1 58.09 283 ASN A N 1
ATOM 2197 C CA . ASN A 1 283 ? 30.531 -1.688 -16.766 1 58.09 283 ASN A CA 1
ATOM 2198 C C . ASN A 1 283 ? 30.172 -2.514 -18 1 58.09 283 ASN A C 1
ATOM 2200 O O . ASN A 1 283 ? 30.969 -3.342 -18.438 1 58.09 283 ASN A O 1
ATOM 2204 N N . THR A 1 284 ? 28.875 -2.529 -18.281 1 59.53 284 THR A N 1
ATOM 2205 C CA . THR A 1 284 ? 28.547 -3.402 -19.391 1 59.53 284 THR A CA 1
ATOM 2206 C C . THR A 1 284 ? 28.516 -2.615 -20.703 1 59.53 284 THR A C 1
ATOM 2208 O O . THR A 1 284 ? 27.875 -1.569 -20.781 1 59.53 284 THR A O 1
ATOM 2211 N N . PRO A 1 285 ? 29.453 -2.938 -21.641 1 57.81 285 PRO A N 1
ATOM 2212 C CA . PRO A 1 285 ? 29.297 -2.328 -22.969 1 57.81 285 PRO A CA 1
ATOM 2213 C C . PRO A 1 285 ? 27.906 -2.533 -23.562 1 57.81 285 PRO A C 1
ATOM 2215 O O . PRO A 1 285 ? 27.266 -3.551 -23.281 1 57.81 285 PRO A O 1
ATOM 2218 N N . THR A 1 286 ? 27.391 -1.449 -24.109 1 62.81 286 THR A N 1
ATOM 2219 C CA . THR A 1 286 ? 26.109 -1.504 -24.797 1 62.81 286 THR A CA 1
ATOM 2220 C C . THR A 1 286 ? 26.203 -2.404 -26.031 1 62.81 286 THR A C 1
ATOM 2222 O O . THR A 1 286 ? 26.812 -2.039 -27.031 1 62.81 286 THR A O 1
ATOM 2225 N N . GLU A 1 287 ? 26.156 -3.76 -25.875 1 69.06 287 GLU A N 1
ATOM 2226 C CA . GLU A 1 287 ? 26.156 -4.59 -27.062 1 69.06 287 GLU A CA 1
ATOM 2227 C C . GLU A 1 287 ? 24.766 -5.184 -27.328 1 69.06 287 GLU A C 1
ATOM 2229 O O . GLU A 1 287 ? 24.062 -5.543 -26.391 1 69.06 287 GLU A O 1
ATOM 2234 N N . LEU A 1 288 ? 24.438 -5.055 -28.609 1 79 288 LEU A N 1
ATOM 2235 C CA . LEU A 1 288 ? 23.219 -5.695 -29.094 1 79 288 LEU A CA 1
ATOM 2236 C C . LEU A 1 288 ? 23.375 -7.211 -29.125 1 79 288 LEU A C 1
ATOM 2238 O O . LEU A 1 288 ? 24.391 -7.723 -29.609 1 79 288 LEU A O 1
ATOM 2242 N N . ASP A 1 289 ? 22.547 -7.906 -28.453 1 86.75 289 ASP A N 1
ATOM 2243 C CA . ASP A 1 289 ? 22.484 -9.367 -28.422 1 86.75 289 ASP A CA 1
ATOM 2244 C C . ASP A 1 289 ? 21.312 -9.875 -29.25 1 86.75 289 ASP A C 1
ATOM 2246 O O . ASP A 1 289 ? 20.203 -9.336 -29.172 1 86.75 289 ASP A O 1
ATOM 2250 N N . ALA A 1 290 ? 21.625 -10.773 -30.188 1 86.56 290 ALA A N 1
ATOM 2251 C CA . ALA A 1 290 ? 20.594 -11.297 -31.078 1 86.56 290 ALA A CA 1
ATOM 2252 C C . ALA A 1 290 ? 20.688 -12.812 -31.203 1 86.56 290 ALA A C 1
ATOM 2254 O O . ALA A 1 290 ? 21.797 -13.359 -31.281 1 86.56 290 ALA A O 1
ATOM 2255 N N . PHE A 1 291 ? 19.516 -13.469 -31.234 1 89.25 291 PHE A N 1
ATOM 2256 C CA . PHE A 1 291 ? 19.531 -14.93 -31.328 1 89.25 291 PHE A CA 1
ATOM 2257 C C . PHE A 1 291 ? 18.172 -15.453 -31.766 1 89.25 291 PHE A C 1
ATOM 2259 O O . PHE A 1 291 ? 17.156 -14.789 -31.562 1 89.25 291 PHE A O 1
ATOM 2266 N N . PRO A 1 292 ? 18.188 -16.594 -32.375 1 89.25 292 PRO A N 1
ATOM 2267 C CA . PRO A 1 292 ? 16.922 -17.203 -32.75 1 89.25 292 PRO A CA 1
ATOM 2268 C C . PRO A 1 292 ? 16.328 -18.078 -31.656 1 89.25 292 PRO A C 1
ATOM 2270 O O . PRO A 1 292 ? 17.062 -18.594 -30.812 1 89.25 292 PRO A O 1
ATOM 2273 N N . LEU A 1 293 ? 15.008 -18.141 -31.703 1 89.25 293 LEU A N 1
ATOM 2274 C CA . LEU A 1 293 ? 14.258 -19.016 -30.797 1 89.25 293 LEU A CA 1
ATOM 2275 C C . LEU A 1 293 ? 13.18 -19.781 -31.547 1 89.25 293 LEU A C 1
ATOM 2277 O O . LEU A 1 293 ? 12.523 -19.234 -32.438 1 89.25 293 LEU A O 1
ATOM 2281 N N . GLU A 1 294 ? 13.109 -21 -31.188 1 91.88 294 GLU A N 1
ATOM 2282 C CA . GLU A 1 294 ? 12.055 -21.859 -31.734 1 91.88 294 GLU A CA 1
ATOM 2283 C C . GLU A 1 294 ? 11.172 -22.422 -30.641 1 91.88 294 GLU A C 1
ATOM 2285 O O . GLU A 1 294 ? 11.672 -22.938 -29.641 1 91.88 294 GLU A O 1
ATOM 2290 N N . PHE A 1 295 ? 9.844 -22.281 -30.859 1 91.94 295 PHE A N 1
ATOM 2291 C CA . PHE A 1 295 ? 8.891 -22.75 -29.859 1 91.94 295 PHE A CA 1
ATOM 2292 C C . PHE A 1 295 ? 7.969 -23.812 -30.453 1 91.94 295 PHE A C 1
ATOM 2294 O O . PHE A 1 295 ? 7.652 -23.766 -31.641 1 91.94 295 PHE A O 1
ATOM 2301 N N . VAL A 1 296 ? 7.621 -24.703 -29.594 1 93.69 296 VAL A N 1
ATOM 2302 C CA . VAL A 1 296 ? 6.645 -25.719 -29.969 1 93.69 296 VAL A CA 1
ATOM 2303 C C . VAL A 1 296 ? 5.422 -25.625 -29.062 1 93.69 296 VAL A C 1
ATOM 2305 O O . VAL A 1 296 ? 5.551 -25.547 -27.828 1 93.69 296 VAL A O 1
ATOM 2308 N N . SER A 1 297 ? 4.242 -25.531 -29.656 1 93.38 297 SER A N 1
ATOM 2309 C CA . SER A 1 297 ? 2.975 -25.578 -28.938 1 93.38 297 SER A CA 1
ATOM 2310 C C . SER A 1 297 ? 2.232 -26.891 -29.219 1 93.38 297 SER A C 1
ATOM 2312 O O . SER A 1 297 ? 2.223 -27.359 -30.359 1 93.38 297 SER A O 1
ATOM 2314 N N . GLU A 1 298 ? 1.703 -27.406 -28.172 1 94.75 298 GLU A N 1
ATOM 2315 C CA . GLU A 1 298 ? 0.994 -28.672 -28.312 1 94.75 298 GLU A CA 1
ATOM 2316 C C . GLU A 1 298 ? -0.378 -28.625 -27.641 1 94.75 298 GLU A C 1
ATOM 2318 O O . GLU A 1 298 ? -0.534 -28.016 -26.594 1 94.75 298 GLU A O 1
ATOM 2323 N N . THR A 1 299 ? -1.334 -29.188 -28.281 1 94.88 299 THR A N 1
ATOM 2324 C CA . THR A 1 299 ? -2.662 -29.406 -27.719 1 94.88 299 THR A CA 1
ATOM 2325 C C . THR A 1 299 ? -3.012 -30.891 -27.75 1 94.88 299 THR A C 1
ATOM 2327 O O . THR A 1 299 ? -2.881 -31.547 -28.797 1 94.88 299 THR A O 1
ATOM 2330 N N . VAL A 1 300 ? -3.422 -31.312 -26.625 1 92.62 300 VAL A N 1
ATOM 2331 C CA . VAL A 1 300 ? -3.783 -32.719 -26.531 1 92.62 300 VAL A CA 1
ATOM 2332 C C . VAL A 1 300 ? -5.301 -32.875 -26.438 1 92.62 300 VAL A C 1
ATOM 2334 O O . VAL A 1 300 ? -5.926 -32.312 -25.531 1 92.62 300 VAL A O 1
ATOM 2337 N N . SER A 1 301 ? -5.918 -33.469 -27.422 1 85.5 301 SER A N 1
ATOM 2338 C CA . SER A 1 301 ? -7.348 -33.75 -27.422 1 85.5 301 SER A CA 1
ATOM 2339 C C . SER A 1 301 ? -7.621 -35.188 -27.812 1 85.5 301 SER A C 1
ATOM 2341 O O . SER A 1 301 ? -7.246 -35.625 -28.906 1 85.5 301 SER A O 1
ATOM 2343 N N . GLY A 1 302 ? -8.375 -35.938 -27.031 1 79.62 302 GLY A N 1
ATOM 2344 C CA . GLY A 1 302 ? -8.828 -37.281 -27.359 1 79.62 302 GLY A CA 1
ATOM 2345 C C . GLY A 1 302 ? -7.695 -38.219 -27.781 1 79.62 302 GLY A C 1
ATOM 2346 O O . GLY A 1 302 ? -7.84 -39 -28.719 1 79.62 302 GLY A O 1
ATOM 2347 N N . GLY A 1 303 ? -6.531 -38.031 -27.234 1 78.56 303 GLY A N 1
ATOM 2348 C CA . GLY A 1 303 ? -5.422 -38.906 -27.562 1 78.56 303 GLY A CA 1
ATOM 2349 C C . GLY A 1 303 ? -4.57 -38.375 -28.703 1 78.56 303 GLY A C 1
ATOM 2350 O O . GLY A 1 303 ? -3.48 -38.906 -28.953 1 78.56 303 GLY A O 1
ATOM 2351 N N . GLU A 1 304 ? -5.051 -37.438 -29.422 1 88.94 304 GLU A N 1
ATOM 2352 C CA . GLU A 1 304 ? -4.273 -36.875 -30.5 1 88.94 304 GLU A CA 1
ATOM 2353 C C . GLU A 1 304 ? -3.586 -35.562 -30.062 1 88.94 304 GLU A C 1
ATOM 2355 O O . GLU A 1 304 ? -4.137 -34.812 -29.25 1 88.94 304 GLU A O 1
ATOM 2360 N N . THR A 1 305 ? -2.367 -35.469 -30.578 1 91.06 305 THR A N 1
ATOM 2361 C CA . THR A 1 305 ? -1.597 -34.25 -30.25 1 91.06 305 THR A CA 1
ATOM 2362 C C . THR A 1 305 ? -1.382 -33.406 -31.484 1 91.06 305 THR A C 1
ATOM 2364 O O . THR A 1 305 ? -0.865 -33.875 -32.5 1 91.06 305 THR A O 1
ATOM 2367 N N . ASP A 1 306 ? -1.874 -32.188 -31.406 1 92.75 306 ASP A N 1
ATOM 2368 C CA . ASP A 1 306 ? -1.595 -31.203 -32.438 1 92.75 306 ASP A CA 1
ATOM 2369 C C . ASP A 1 306 ? -0.387 -30.344 -32.031 1 92.75 306 ASP A C 1
ATOM 2371 O O . ASP A 1 306 ? -0.327 -29.797 -30.938 1 92.75 306 ASP A O 1
ATOM 2375 N N . ARG A 1 307 ? 0.508 -30.328 -33.062 1 93.19 307 ARG A N 1
ATOM 2376 C CA . ARG A 1 307 ? 1.749 -29.609 -32.812 1 93.19 307 ARG A CA 1
ATOM 2377 C C . ARG A 1 307 ? 1.953 -28.469 -33.781 1 93.19 307 ARG A C 1
ATOM 2379 O O . ARG A 1 307 ? 1.663 -28.625 -34.969 1 93.19 307 ARG A O 1
ATOM 2386 N N . GLN A 1 308 ? 2.312 -27.344 -33.25 1 90.31 308 GLN A N 1
ATOM 2387 C CA . GLN A 1 308 ? 2.672 -26.188 -34.062 1 90.31 308 GLN A CA 1
ATOM 2388 C C . GLN A 1 308 ? 4.02 -25.609 -33.625 1 90.31 308 GLN A C 1
ATOM 2390 O O . GLN A 1 308 ? 4.328 -25.562 -32.438 1 90.31 308 GLN A O 1
ATOM 2395 N N . THR A 1 309 ? 4.801 -25.297 -34.656 1 91 309 THR A N 1
ATOM 2396 C CA . THR A 1 309 ? 6.113 -24.719 -34.375 1 91 309 THR A CA 1
ATOM 2397 C C . THR A 1 309 ? 6.184 -23.281 -34.875 1 91 309 THR A C 1
ATOM 2399 O O . THR A 1 309 ? 5.668 -22.953 -35.938 1 91 309 THR A O 1
ATOM 2402 N N . GLU A 1 310 ? 6.746 -22.438 -34.031 1 86.62 310 GLU A N 1
ATOM 2403 C CA . GLU A 1 310 ? 6.961 -21.047 -34.406 1 86.62 310 GLU A CA 1
ATOM 2404 C C . GLU A 1 310 ? 8.391 -20.609 -34.094 1 86.62 310 GLU A C 1
ATOM 2406 O O . GLU A 1 310 ? 8.984 -21.031 -33.094 1 86.62 310 GLU A O 1
ATOM 2411 N N . ARG A 1 311 ? 8.906 -19.797 -35.031 1 88.56 311 ARG A N 1
ATOM 2412 C CA . ARG A 1 311 ? 10.273 -19.297 -34.906 1 88.56 311 ARG A CA 1
ATOM 2413 C C . ARG A 1 311 ? 10.297 -17.781 -34.719 1 88.56 311 ARG A C 1
ATOM 2415 O O . ARG A 1 311 ? 9.547 -17.062 -35.375 1 88.56 311 ARG A O 1
ATOM 2422 N N . PHE A 1 312 ? 11.18 -17.391 -33.75 1 84.44 312 PHE A N 1
ATOM 2423 C CA . PHE A 1 312 ? 11.344 -15.961 -33.5 1 84.44 312 PHE A CA 1
ATOM 2424 C C . PHE A 1 312 ? 12.812 -15.562 -33.562 1 84.44 312 PHE A C 1
ATOM 2426 O O . PHE A 1 312 ? 13.695 -16.406 -33.406 1 84.44 312 PHE A O 1
ATOM 2433 N N . TYR A 1 313 ? 13.016 -14.312 -33.906 1 84.62 313 TYR A N 1
ATOM 2434 C CA . TYR A 1 313 ? 14.32 -13.688 -33.781 1 84.62 313 TYR A CA 1
ATOM 2435 C C . TYR A 1 313 ? 14.297 -12.586 -32.75 1 84.62 313 TYR A C 1
ATOM 2437 O O . TYR A 1 313 ? 13.492 -11.656 -32.812 1 84.62 313 TYR A O 1
ATOM 2445 N N . VAL A 1 314 ? 15.133 -12.742 -31.672 1 84 314 VAL A N 1
ATOM 2446 C CA . VAL A 1 314 ? 15.102 -11.828 -30.531 1 84 314 VAL A CA 1
ATOM 2447 C C . VAL A 1 314 ? 16.328 -10.922 -30.578 1 84 314 VAL A C 1
ATOM 2449 O O . VAL A 1 314 ? 17.438 -11.375 -30.844 1 84 314 VAL A O 1
ATOM 2452 N N . VAL A 1 315 ? 16.094 -9.664 -30.359 1 80.56 315 VAL A N 1
ATOM 2453 C CA . VAL A 1 315 ? 17.156 -8.68 -30.188 1 80.56 315 VAL A CA 1
ATOM 2454 C C . VAL A 1 315 ? 17 -7.98 -28.844 1 80.56 315 VAL A C 1
ATOM 2456 O O . VAL A 1 315 ? 15.898 -7.582 -28.469 1 80.56 315 VAL A O 1
ATOM 2459 N N . GLN A 1 316 ? 18.094 -8.008 -28.094 1 80.19 316 GLN A N 1
ATOM 2460 C CA . GLN A 1 316 ? 18.016 -7.418 -26.766 1 80.19 316 GLN A CA 1
ATOM 2461 C C . GLN A 1 316 ? 19.281 -6.633 -26.438 1 80.19 316 GLN A C 1
ATOM 2463 O O . GLN A 1 316 ? 20.328 -6.871 -27.031 1 80.19 316 GLN A O 1
ATOM 2468 N N . THR A 1 317 ? 19.109 -5.617 -25.531 1 76.81 317 THR A N 1
ATOM 2469 C CA . THR A 1 317 ? 20.25 -4.793 -25.188 1 76.81 317 THR A CA 1
ATOM 2470 C C . THR A 1 317 ? 20.062 -4.152 -23.812 1 76.81 317 THR A C 1
ATOM 2472 O O . THR A 1 317 ? 18.922 -4.035 -23.328 1 76.81 317 THR A O 1
ATOM 2475 N N . MET A 1 318 ? 21.188 -3.943 -23.203 1 77.19 318 MET A N 1
ATOM 2476 C CA . MET A 1 318 ? 21.234 -3.168 -21.969 1 77.19 318 MET A CA 1
ATOM 2477 C C . MET A 1 318 ? 21.891 -1.808 -22.219 1 77.19 318 MET A C 1
ATOM 2479 O O . MET A 1 318 ? 22.969 -1.724 -22.797 1 77.19 318 MET A O 1
ATOM 2483 N N . ALA A 1 319 ? 21.156 -0.782 -21.812 1 70.5 319 ALA A N 1
ATOM 2484 C CA . ALA A 1 319 ? 21.734 0.546 -21.984 1 70.5 319 ALA A CA 1
ATOM 2485 C C . ALA A 1 319 ? 22.891 0.771 -21 1 70.5 319 ALA A C 1
ATOM 2487 O O . ALA A 1 319 ? 22.875 0.234 -19.891 1 70.5 319 ALA A O 1
ATOM 2488 N N . SER A 1 320 ? 23.828 1.521 -21.469 1 72.06 320 SER A N 1
ATOM 2489 C CA . SER A 1 320 ? 24.969 1.839 -20.609 1 72.06 320 SER A CA 1
ATOM 2490 C C . SER A 1 320 ? 24.547 2.75 -19.453 1 72.06 320 SER A C 1
ATOM 2492 O O . SER A 1 320 ? 23.562 3.465 -19.547 1 72.06 320 SER A O 1
ATOM 2494 N N . ALA A 1 321 ? 25.375 2.631 -18.453 1 71.81 321 ALA A N 1
ATOM 2495 C CA . ALA A 1 321 ? 25.125 3.465 -17.281 1 71.81 321 ALA A CA 1
ATOM 2496 C C . ALA A 1 321 ? 25.219 4.945 -17.625 1 71.81 321 ALA A C 1
ATOM 2498 O O . ALA A 1 321 ? 24.594 5.785 -16.984 1 71.81 321 ALA A O 1
ATOM 2499 N N . SER A 1 322 ? 25.969 5.238 -18.625 1 69.81 322 SER A N 1
ATOM 2500 C CA . SER A 1 322 ? 26.203 6.625 -19 1 69.81 322 SER A CA 1
ATOM 2501 C C . SER A 1 322 ? 25.094 7.152 -19.906 1 69.81 322 SER A C 1
ATOM 2503 O O . SER A 1 322 ? 25.016 8.359 -20.156 1 69.81 322 SER A O 1
ATOM 2505 N N . SER A 1 323 ? 24.266 6.254 -20.266 1 67.31 323 SER A N 1
ATOM 2506 C CA . SER A 1 323 ? 23.156 6.672 -21.109 1 67.31 323 SER A CA 1
ATOM 2507 C C . SER A 1 323 ? 22.109 7.426 -20.312 1 67.31 323 SER A C 1
ATOM 2509 O O . SER A 1 323 ? 22.141 7.434 -19.078 1 67.31 323 SER A O 1
ATOM 2511 N N . ARG A 1 324 ? 21.219 8.094 -21.016 1 62.72 324 ARG A N 1
ATOM 2512 C CA . ARG A 1 324 ? 20.141 8.836 -20.359 1 62.72 324 ARG A CA 1
ATOM 2513 C C . ARG A 1 324 ? 19.297 7.922 -19.469 1 62.72 324 ARG A C 1
ATOM 2515 O O . ARG A 1 324 ? 18.969 8.281 -18.344 1 62.72 324 ARG A O 1
ATOM 2522 N N . ILE A 1 325 ? 18.969 6.777 -20 1 65.19 325 ILE A N 1
ATOM 2523 C CA . ILE A 1 325 ? 18.141 5.836 -19.266 1 65.19 325 ILE A CA 1
ATOM 2524 C C . ILE A 1 325 ? 18.938 5.23 -18.109 1 65.19 325 ILE A C 1
ATOM 2526 O O . ILE A 1 325 ? 18.406 4.977 -17.031 1 65.19 325 ILE A O 1
ATOM 2530 N N . GLY A 1 326 ? 20.156 5.094 -18.406 1 66.06 326 GLY A N 1
ATOM 2531 C CA . GLY A 1 326 ? 21.016 4.617 -17.328 1 66.06 326 GLY A CA 1
ATOM 2532 C C . GLY A 1 326 ? 21.141 5.602 -16.188 1 66.06 326 GLY A C 1
ATOM 2533 O O . GLY A 1 326 ? 21.078 5.219 -15.016 1 66.06 326 GLY A O 1
ATOM 2534 N N . SER A 1 327 ? 21.266 6.77 -16.625 1 67.88 327 SER A N 1
ATOM 2535 C CA . SER A 1 327 ? 21.359 7.824 -15.617 1 67.88 327 SER A CA 1
ATOM 2536 C C . SER A 1 327 ? 20.062 7.922 -14.805 1 67.88 327 SER A C 1
ATOM 2538 O O . SER A 1 327 ? 20.109 8.117 -13.586 1 67.88 327 SER A O 1
ATOM 2540 N N . PHE A 1 328 ? 19.078 7.758 -15.469 1 64.56 328 PHE A N 1
ATOM 2541 C CA . PHE A 1 328 ? 17.766 7.762 -14.812 1 64.56 328 PHE A CA 1
ATOM 2542 C C . PHE A 1 328 ? 17.672 6.617 -13.812 1 64.56 328 PHE A C 1
ATOM 2544 O O . PHE A 1 328 ? 17.219 6.809 -12.68 1 64.56 328 PHE A O 1
ATOM 2551 N N . ALA A 1 329 ? 18.062 5.5 -14.18 1 65.5 329 ALA A N 1
ATOM 2552 C CA . ALA A 1 329 ? 18 4.324 -13.312 1 65.5 329 ALA A CA 1
ATOM 2553 C C . ALA A 1 329 ? 18.875 4.516 -12.078 1 65.5 329 ALA A C 1
ATOM 2555 O O . ALA A 1 329 ? 18.469 4.172 -10.961 1 65.5 329 ALA A O 1
ATOM 2556 N N . THR A 1 330 ? 19.906 5.102 -12.312 1 68.56 330 THR A N 1
ATOM 2557 C CA . THR A 1 330 ? 20.828 5.348 -11.203 1 68.56 330 THR A CA 1
ATOM 2558 C C . THR A 1 330 ? 20.219 6.34 -10.219 1 68.56 330 THR A C 1
ATOM 2560 O O . THR A 1 330 ? 20.281 6.133 -9 1 68.56 330 THR A O 1
ATOM 2563 N N . THR A 1 331 ? 19.641 7.305 -10.773 1 64.69 331 THR A N 1
ATOM 2564 C CA . THR A 1 331 ? 19.031 8.336 -9.938 1 64.69 331 THR A CA 1
ATOM 2565 C C . THR A 1 331 ? 17.859 7.758 -9.148 1 64.69 331 THR A C 1
ATOM 2567 O O . THR A 1 331 ? 17.703 8.039 -7.961 1 64.69 331 THR A O 1
ATOM 2570 N N . ALA A 1 332 ? 17.109 7 -9.797 1 63.09 332 ALA A N 1
ATOM 2571 C CA . ALA A 1 332 ? 15.945 6.375 -9.164 1 63.09 332 ALA A CA 1
ATOM 2572 C C . ALA A 1 332 ? 16.375 5.461 -8.016 1 63.09 332 ALA A C 1
ATOM 2574 O O . ALA A 1 332 ? 15.742 5.43 -6.965 1 63.09 332 ALA A O 1
ATOM 2575 N N . SER A 1 333 ? 17.453 4.777 -8.234 1 65 333 SER A N 1
ATOM 2576 C CA . SER A 1 333 ? 17.969 3.873 -7.211 1 65 333 SER A CA 1
ATOM 2577 C C . SER A 1 333 ? 18.547 4.645 -6.023 1 65 333 SER A C 1
ATOM 2579 O O . SER A 1 333 ? 18.219 4.344 -4.871 1 65 333 SER A O 1
ATOM 2581 N N . LYS A 1 334 ? 19.25 5.629 -6.332 1 65.25 334 LYS A N 1
ATOM 2582 C CA . LYS A 1 334 ? 19.922 6.402 -5.297 1 65.25 334 LYS A CA 1
ATOM 2583 C C . LYS A 1 334 ? 18.922 7.227 -4.488 1 65.25 334 LYS A C 1
ATOM 2585 O O . LYS A 1 334 ? 19.016 7.285 -3.258 1 65.25 334 LYS A O 1
ATOM 2590 N N . GLU A 1 335 ? 18.047 7.758 -5.211 1 59.56 335 GLU A N 1
ATOM 2591 C CA . GLU A 1 335 ? 17.203 8.758 -4.57 1 59.56 335 GLU A CA 1
ATOM 2592 C C . GLU A 1 335 ? 15.922 8.133 -4.027 1 59.56 335 GLU A C 1
ATOM 2594 O O . GLU A 1 335 ? 15.367 8.609 -3.033 1 59.56 335 GLU A O 1
ATOM 2599 N N . HIS A 1 336 ? 15.539 7.047 -4.707 1 56.81 336 HIS A N 1
ATOM 2600 C CA . HIS A 1 336 ? 14.203 6.555 -4.363 1 56.81 336 HIS A CA 1
ATOM 2601 C C . HIS A 1 336 ? 14.234 5.066 -4.035 1 56.81 336 HIS A C 1
ATOM 2603 O O . HIS A 1 336 ? 13.188 4.453 -3.822 1 56.81 336 HIS A O 1
ATOM 2609 N N . ASP A 1 337 ? 15.383 4.488 -4.035 1 58.38 337 ASP A N 1
ATOM 2610 C CA . ASP A 1 337 ? 15.547 3.061 -3.773 1 58.38 337 ASP A CA 1
ATOM 2611 C C . ASP A 1 337 ? 14.742 2.223 -4.762 1 58.38 337 ASP A C 1
ATOM 2613 O O . ASP A 1 337 ? 14.141 1.215 -4.383 1 58.38 337 ASP A O 1
ATOM 2617 N N . ILE A 1 338 ? 14.672 2.865 -5.949 1 57.56 338 ILE A N 1
ATOM 2618 C CA . ILE A 1 338 ? 14.016 2.143 -7.035 1 57.56 338 ILE A CA 1
ATOM 2619 C C . ILE A 1 338 ? 15.062 1.563 -7.98 1 57.56 338 ILE A C 1
ATOM 2621 O O . ILE A 1 338 ? 15.828 2.307 -8.602 1 57.56 338 ILE A O 1
ATOM 2625 N N . HIS A 1 339 ? 15.125 0.291 -8.039 1 61.34 339 HIS A N 1
ATOM 2626 C CA . HIS A 1 339 ? 16.109 -0.364 -8.891 1 61.34 339 HIS A CA 1
ATOM 2627 C C . HIS A 1 339 ? 15.539 -0.682 -10.266 1 61.34 339 HIS A C 1
ATOM 2629 O O . HIS A 1 339 ? 14.656 -1.536 -10.383 1 61.34 339 HIS A O 1
ATOM 2635 N N . LEU A 1 340 ? 16.062 0.128 -11.242 1 62.19 340 LEU A N 1
ATOM 2636 C CA . LEU A 1 340 ? 15.625 -0.049 -12.625 1 62.19 340 LEU A CA 1
ATOM 2637 C C . LEU A 1 340 ? 16.766 -0.577 -13.484 1 62.19 340 LEU A C 1
ATOM 2639 O O . LEU A 1 340 ? 17.922 -0.233 -13.266 1 62.19 340 LEU A O 1
ATOM 2643 N N . MET A 1 341 ? 16.453 -1.528 -14.328 1 66 341 MET A N 1
ATOM 2644 C CA . MET A 1 341 ? 17.422 -2.006 -15.305 1 66 341 MET A CA 1
ATOM 2645 C C . MET A 1 341 ? 17.094 -1.481 -16.703 1 66 341 MET A C 1
ATOM 2647 O O . MET A 1 341 ? 15.977 -1.68 -17.203 1 66 341 MET A O 1
ATOM 2651 N N . PRO A 1 342 ? 18.016 -0.798 -17.266 1 71.06 342 PRO A N 1
ATOM 2652 C CA . PRO A 1 342 ? 17.781 -0.298 -18.625 1 71.06 342 PRO A CA 1
ATOM 2653 C C . PRO A 1 342 ? 17.922 -1.387 -19.688 1 71.06 342 PRO A C 1
ATOM 2655 O O . PRO A 1 342 ? 18.859 -1.358 -20.484 1 71.06 342 PRO A O 1
ATOM 2658 N N . TRP A 1 343 ? 17.016 -2.336 -19.797 1 73.88 343 TRP A N 1
ATOM 2659 C CA . TRP A 1 343 ? 17 -3.51 -20.656 1 73.88 343 TRP A CA 1
ATOM 2660 C C . TRP A 1 343 ? 15.852 -3.438 -21.656 1 73.88 343 TRP A C 1
ATOM 2662 O O . TRP A 1 343 ? 14.734 -3.053 -21.297 1 73.88 343 TRP A O 1
ATOM 2672 N N . ALA A 1 344 ? 16.219 -3.68 -22.906 1 70.94 344 ALA A N 1
ATOM 2673 C CA . ALA A 1 344 ? 15.195 -3.74 -23.938 1 70.94 344 ALA A CA 1
ATOM 2674 C C . ALA A 1 344 ? 15.328 -5.012 -24.781 1 70.94 344 ALA A C 1
ATOM 2676 O O . ALA A 1 344 ? 16.453 -5.438 -25.094 1 70.94 344 ALA A O 1
ATOM 2677 N N . SER A 1 345 ? 14.227 -5.656 -25.031 1 76.38 345 SER A N 1
ATOM 2678 C CA . SER A 1 345 ? 14.195 -6.832 -25.891 1 76.38 345 SER A CA 1
ATOM 2679 C C . SER A 1 345 ? 13.039 -6.766 -26.891 1 76.38 345 SER A C 1
ATOM 2681 O O . SER A 1 345 ? 11.938 -6.336 -26.531 1 76.38 345 SER A O 1
ATOM 2683 N N . VAL A 1 346 ? 13.383 -7.121 -28.172 1 72.62 346 VAL A N 1
ATOM 2684 C CA . VAL A 1 346 ? 12.375 -7.191 -29.219 1 72.62 346 VAL A CA 1
ATOM 2685 C C . VAL A 1 346 ? 12.438 -8.547 -29.922 1 72.62 346 VAL A C 1
ATOM 2687 O O . VAL A 1 346 ? 13.523 -9.109 -30.094 1 72.62 346 VAL A O 1
ATOM 2690 N N . ALA A 1 347 ? 11.289 -9.031 -30.234 1 78.62 347 ALA A N 1
ATOM 2691 C CA . ALA A 1 347 ? 11.242 -10.305 -30.953 1 78.62 347 ALA A CA 1
ATOM 2692 C C . ALA A 1 347 ? 10.367 -10.211 -32.188 1 78.62 347 ALA A C 1
ATOM 2694 O O . ALA A 1 347 ? 9.32 -9.555 -32.188 1 78.62 347 ALA A O 1
ATOM 2695 N N . ALA A 1 348 ? 10.883 -10.797 -33.219 1 74.12 348 ALA A N 1
ATOM 2696 C CA . ALA A 1 348 ? 10.125 -10.875 -34.469 1 74.12 348 ALA A CA 1
ATOM 2697 C C . ALA A 1 348 ? 9.82 -12.32 -34.844 1 74.12 348 ALA A C 1
ATOM 2699 O O . ALA A 1 348 ? 10.703 -13.18 -34.812 1 74.12 348 ALA A O 1
ATOM 2700 N N . CYS A 1 349 ? 8.555 -12.625 -35.125 1 78.31 349 CYS A N 1
ATOM 2701 C CA . CYS A 1 349 ? 8.195 -13.961 -35.594 1 78.31 349 CYS A CA 1
ATOM 2702 C C . CYS A 1 349 ? 8.711 -14.188 -37.031 1 78.31 349 CYS A C 1
ATOM 2704 O O . CYS A 1 349 ? 8.422 -13.414 -37.938 1 78.31 349 CYS A O 1
ATOM 2706 N N . ILE A 1 350 ? 9.406 -15.195 -37.25 1 77 350 ILE A N 1
ATOM 2707 C CA . ILE A 1 350 ? 10.016 -15.422 -38.562 1 77 350 ILE A CA 1
ATOM 2708 C C . ILE A 1 350 ? 9.523 -16.75 -39.125 1 77 350 ILE A C 1
ATOM 2710 O O . ILE A 1 350 ? 10.148 -17.312 -40.031 1 77 350 ILE A O 1
ATOM 2714 N N . SER A 1 351 ? 8.57 -17.312 -38.469 1 73.94 351 SER A N 1
ATOM 2715 C CA . SER A 1 351 ? 8.047 -18.562 -39 1 73.94 351 SER A CA 1
ATOM 2716 C C . SER A 1 351 ? 7.574 -18.422 -40.438 1 73.94 351 SER A C 1
ATOM 2718 O O . SER A 1 351 ? 7.902 -19.25 -41.281 1 73.94 351 SER A O 1
ATOM 2720 N N . ASP A 1 352 ? 6.188 -17.953 -40.719 1 60.06 352 ASP A N 1
ATOM 2721 C CA . ASP A 1 352 ? 5.656 -17.906 -42.094 1 60.06 352 ASP A CA 1
ATOM 2722 C C . ASP A 1 352 ? 6.266 -16.766 -42.875 1 60.06 352 ASP A C 1
ATOM 2724 O O . ASP A 1 352 ? 6.703 -15.766 -42.312 1 60.06 352 ASP A O 1
ATOM 2728 N N . ASN A 1 353 ? 6.656 -17.016 -44.25 1 47.56 353 ASN A N 1
ATOM 2729 C CA . ASN A 1 353 ? 7.168 -16.156 -45.312 1 47.56 353 ASN A CA 1
ATOM 2730 C C . ASN A 1 353 ? 6.5 -14.781 -45.281 1 47.56 353 ASN A C 1
ATOM 2732 O O . ASN A 1 353 ? 6.602 -14.016 -46.25 1 47.56 353 ASN A O 1
ATOM 2736 N N . SER A 1 354 ? 5.277 -14.602 -44.719 1 42.84 354 SER A N 1
ATOM 2737 C CA . SER A 1 354 ? 4.773 -13.273 -45.062 1 42.84 354 SER A CA 1
ATOM 2738 C C . SER A 1 354 ? 5.438 -12.195 -44.219 1 42.84 354 SER A C 1
ATOM 2740 O O . SER A 1 354 ? 5.422 -12.273 -42.969 1 42.84 354 SER A O 1
ATOM 2742 N N . PRO A 1 355 ? 6.324 -11.484 -44.656 1 41 355 PRO A N 1
ATOM 2743 C CA . PRO A 1 355 ? 7.203 -10.445 -44.125 1 41 355 PRO A CA 1
ATOM 2744 C C . PRO A 1 355 ? 6.48 -9.5 -43.156 1 41 355 PRO A C 1
ATOM 2746 O O . PRO A 1 355 ? 7.125 -8.758 -42.406 1 41 355 PRO A O 1
ATOM 2749 N N . ASN A 1 356 ? 5.156 -9.234 -43.219 1 40.38 356 ASN A N 1
ATOM 2750 C CA . ASN A 1 356 ? 4.562 -7.945 -42.906 1 40.38 356 ASN A CA 1
ATOM 2751 C C . ASN A 1 356 ? 4.316 -7.82 -41.375 1 40.38 356 ASN A C 1
ATOM 2753 O O . ASN A 1 356 ? 4.086 -6.723 -40.875 1 40.38 356 ASN A O 1
ATOM 2757 N N . VAL A 1 357 ? 3.809 -8.789 -40.688 1 39.94 357 VAL A N 1
ATOM 2758 C CA . VAL A 1 357 ? 3.348 -8.344 -39.375 1 39.94 357 VAL A CA 1
ATOM 2759 C C . VAL A 1 357 ? 4.422 -8.609 -38.344 1 39.94 357 VAL A C 1
ATOM 2761 O O . VAL A 1 357 ? 4.695 -9.766 -38 1 39.94 357 VAL A O 1
ATOM 2764 N N . ILE A 1 358 ? 5.422 -7.777 -38.344 1 40.78 358 ILE A N 1
ATOM 2765 C CA . ILE A 1 358 ? 6.387 -7.793 -37.25 1 40.78 358 ILE A CA 1
ATOM 2766 C C . ILE A 1 358 ? 5.672 -7.531 -35.938 1 40.78 358 ILE A C 1
ATOM 2768 O O . ILE A 1 358 ? 5.145 -6.438 -35.688 1 40.78 358 ILE A O 1
ATOM 2772 N N . ASN A 1 359 ? 5.113 -8.57 -35.406 1 44.88 359 ASN A N 1
ATOM 2773 C CA . ASN A 1 359 ? 4.652 -8.398 -34.031 1 44.88 359 ASN A CA 1
ATOM 2774 C C . ASN A 1 359 ? 5.82 -8.188 -33.062 1 44.88 359 ASN A C 1
ATOM 2776 O O . ASN A 1 359 ? 6.617 -9.102 -32.844 1 44.88 359 ASN A O 1
ATOM 2780 N N . LEU A 1 360 ? 6.234 -6.898 -32.969 1 39.09 360 LEU A N 1
ATOM 2781 C CA . LEU A 1 360 ? 7.281 -6.492 -32.031 1 39.09 360 LEU A CA 1
ATOM 2782 C C . LEU A 1 360 ? 6.777 -6.531 -30.594 1 39.09 360 LEU A C 1
ATOM 2784 O O . LEU A 1 360 ? 5.684 -6.043 -30.297 1 39.09 360 LEU A O 1
ATOM 2788 N N . GLN A 1 361 ? 7.297 -7.566 -30.016 1 40.44 361 GLN A N 1
ATOM 2789 C CA . GLN A 1 361 ? 7.066 -7.574 -28.578 1 40.44 361 GLN A CA 1
ATOM 2790 C C . GLN A 1 361 ? 8.242 -6.949 -27.828 1 40.44 361 GLN A C 1
ATOM 2792 O O . GLN A 1 361 ? 9.398 -7.176 -28.172 1 40.44 361 GLN A O 1
ATOM 2797 N N . TYR A 1 362 ? 7.969 -5.883 -27.234 1 36.53 362 TYR A N 1
ATOM 2798 C CA . TYR A 1 362 ? 9.031 -5.227 -26.484 1 36.53 362 TYR A CA 1
ATOM 2799 C C . TYR A 1 362 ? 8.836 -5.41 -24.984 1 36.53 362 TYR A C 1
ATOM 2801 O O . TYR A 1 362 ? 7.711 -5.594 -24.516 1 36.53 362 TYR A O 1
ATOM 2809 N N . LEU A 1 363 ? 9.805 -5.859 -24.453 1 38.47 363 LEU A N 1
ATOM 2810 C CA . LEU A 1 363 ? 9.859 -5.859 -23 1 38.47 363 LEU A CA 1
ATOM 2811 C C . LEU A 1 363 ? 10.844 -4.812 -22.484 1 38.47 363 LEU A C 1
ATOM 2813 O O . LEU A 1 363 ? 12 -4.777 -22.922 1 38.47 363 LEU A O 1
ATOM 2817 N N . ILE A 1 364 ? 10.211 -3.68 -22.188 1 35.5 364 ILE A N 1
ATOM 2818 C CA . ILE A 1 364 ? 11.062 -2.736 -21.453 1 35.5 364 ILE A CA 1
ATOM 2819 C C . ILE A 1 364 ? 10.93 -2.971 -19.953 1 35.5 364 ILE A C 1
ATOM 2821 O O . ILE A 1 364 ? 9.82 -2.975 -19.422 1 35.5 364 ILE A O 1
ATOM 2825 N N . LEU A 1 365 ? 11.805 -3.717 -19.594 1 37.28 365 LEU A N 1
ATOM 2826 C CA . LEU A 1 365 ? 11.797 -3.852 -18.141 1 37.28 365 LEU A CA 1
ATOM 2827 C C . LEU A 1 365 ? 12.234 -2.553 -17.469 1 37.28 365 LEU A C 1
ATOM 2829 O O . LEU A 1 365 ? 13.367 -2.105 -17.641 1 37.28 365 LEU A O 1
ATOM 2833 N N . MET A 1 366 ? 11.219 -1.688 -17.484 1 30.86 366 MET A N 1
ATOM 2834 C CA . MET A 1 366 ? 11.531 -0.548 -16.625 1 30.86 366 MET A CA 1
ATOM 2835 C C . MET A 1 366 ? 10.977 -0.757 -15.219 1 30.86 366 MET A C 1
ATOM 2837 O O . MET A 1 366 ? 9.789 -1.049 -15.047 1 30.86 366 MET A O 1
ATOM 2841 N N . SER A 1 367 ? 11.539 -1.55 -14.484 1 31.45 367 SER A N 1
ATOM 2842 C CA . SER A 1 367 ? 10.992 -1.649 -13.133 1 31.45 367 SER A CA 1
ATOM 2843 C C . SER A 1 367 ? 10.836 -0.273 -12.5 1 31.45 367 SER A C 1
ATOM 2845 O O . SER A 1 367 ? 11.812 0.47 -12.375 1 31.45 367 SER A O 1
ATOM 2847 N N . PHE A 1 368 ? 9.859 0.393 -12.922 1 29.2 368 PHE A N 1
ATOM 2848 C CA . PHE A 1 368 ? 9.688 1.65 -12.203 1 29.2 368 PHE A CA 1
ATOM 2849 C C . PHE A 1 368 ? 8.914 1.435 -10.906 1 29.2 368 PHE A C 1
ATOM 2851 O O . PHE A 1 368 ? 7.953 0.666 -10.875 1 29.2 368 PHE A O 1
ATOM 2858 N N . THR A 1 369 ? 9.523 1.145 -9.914 1 29 369 THR A N 1
ATOM 2859 C CA . THR A 1 369 ? 8.766 1.226 -8.672 1 29 369 THR A CA 1
ATOM 2860 C C . THR A 1 369 ? 8.25 2.645 -8.438 1 29 369 THR A C 1
ATOM 2862 O O . THR A 1 369 ? 9.016 3.543 -8.094 1 29 369 THR A O 1
ATOM 2865 N N . PHE A 1 370 ? 7.754 3.316 -9.398 1 27.69 370 PHE A N 1
ATOM 2866 C CA . PHE A 1 370 ? 7.312 4.664 -9.055 1 27.69 370 PHE A CA 1
ATOM 2867 C C . PHE A 1 370 ? 5.895 4.641 -8.492 1 27.69 370 PHE A C 1
ATOM 2869 O O . PHE A 1 370 ? 4.965 4.18 -9.156 1 27.69 370 PHE A O 1
ATOM 2876 N N . GLY A 1 371 ? 5.676 5.133 -7.121 1 28.36 371 GLY A N 1
ATOM 2877 C CA . GLY A 1 371 ? 4.555 5.309 -6.211 1 28.36 371 GLY A CA 1
ATOM 2878 C C . GLY A 1 371 ? 3.541 4.184 -6.281 1 28.36 371 GLY A C 1
ATOM 2879 O O . GLY A 1 371 ? 3.836 3.109 -6.809 1 28.36 371 GLY A O 1
ATOM 2880 N N . SER A 1 372 ? 2.369 4.387 -5.672 1 28.75 372 SER A N 1
ATOM 2881 C CA . SER A 1 372 ? 1.428 3.277 -5.547 1 28.75 372 SER A CA 1
ATOM 2882 C C . SER A 1 372 ? 1.106 2.67 -6.91 1 28.75 372 SER A C 1
ATOM 2884 O O . SER A 1 372 ? 0.377 1.68 -6.996 1 28.75 372 SER A O 1
ATOM 2886 N N . ALA A 1 373 ? 0.986 3.518 -7.918 1 26.56 373 ALA A N 1
ATOM 2887 C CA . ALA A 1 373 ? 0.615 2.775 -9.117 1 26.56 373 ALA A CA 1
ATOM 2888 C C . ALA A 1 373 ? 1.821 2.049 -9.711 1 26.56 373 ALA A C 1
ATOM 2890 O O . ALA A 1 373 ? 2.881 2.648 -9.906 1 26.56 373 ALA A O 1
ATOM 2891 N N . PRO A 1 374 ? 2.023 0.865 -9.234 1 26.86 374 PRO A N 1
ATOM 2892 C CA . PRO A 1 374 ? 3.01 0.073 -9.977 1 26.86 374 PRO A CA 1
ATOM 2893 C C . PRO A 1 374 ? 3.012 0.378 -11.469 1 26.86 374 PRO A C 1
ATOM 2895 O O . PRO A 1 374 ? 1.955 0.365 -12.109 1 26.86 374 PRO A O 1
ATOM 2898 N N . MET A 1 375 ? 3.635 1.479 -11.875 1 26.03 375 MET A N 1
ATOM 2899 C CA . MET A 1 375 ? 3.854 1.331 -13.312 1 26.03 375 MET A CA 1
ATOM 2900 C C . MET A 1 375 ? 4.465 -0.028 -13.633 1 26.03 375 MET A C 1
ATOM 2902 O O . MET A 1 375 ? 5.551 -0.355 -13.148 1 26.03 375 MET A O 1
ATOM 2906 N N . SER A 1 376 ? 3.674 -1.009 -13.57 1 26.73 376 SER A N 1
ATOM 2907 C CA . SER A 1 376 ? 4.031 -2.277 -14.195 1 26.73 376 SER A CA 1
ATOM 2908 C C . SER A 1 376 ? 5.012 -2.072 -15.344 1 26.73 376 SER A C 1
ATOM 2910 O O . SER A 1 376 ? 5.086 -0.981 -15.914 1 26.73 376 SER A O 1
ATOM 2912 N N . MET A 1 377 ? 5.938 -2.881 -15.352 1 27.44 377 MET A N 1
ATOM 2913 C CA . MET A 1 377 ? 6.562 -3.24 -16.625 1 27.44 377 MET A CA 1
ATOM 2914 C C . MET A 1 377 ? 5.551 -3.172 -17.766 1 27.44 377 MET A C 1
ATOM 2916 O O . MET A 1 377 ? 4.633 -3.986 -17.828 1 27.44 377 MET A O 1
ATOM 2920 N N . TYR A 1 378 ? 5.086 -1.933 -17.922 1 28.42 378 TYR A N 1
ATOM 2921 C CA . TYR A 1 378 ? 4.238 -1.955 -19.109 1 28.42 378 TYR A CA 1
ATOM 2922 C C . TYR A 1 378 ? 5 -2.48 -20.312 1 28.42 378 TYR A C 1
ATOM 2924 O O . TYR A 1 378 ? 6.141 -2.074 -20.562 1 28.42 378 TYR A O 1
ATOM 2932 N N . LEU A 1 379 ? 4.891 -3.721 -20.422 1 26.67 379 LEU A N 1
ATOM 2933 C CA . LEU A 1 379 ? 5.039 -4.168 -21.812 1 26.67 379 LEU A CA 1
ATOM 2934 C C . LEU A 1 379 ? 4.352 -3.201 -22.766 1 26.67 379 LEU A C 1
ATOM 2936 O O . LEU A 1 379 ? 3.135 -3.002 -22.688 1 26.67 379 LEU A O 1
ATOM 2940 N N . VAL A 1 380 ? 5.043 -2.121 -22.844 1 26.59 380 VAL A N 1
ATOM 2941 C CA . VAL A 1 380 ? 4.488 -1.344 -23.953 1 26.59 380 VAL A CA 1
ATOM 2942 C C . VAL A 1 380 ? 4.664 -2.107 -25.266 1 26.59 380 VAL A C 1
ATOM 2944 O O . VAL A 1 380 ? 5.789 -2.418 -25.656 1 26.59 380 VAL A O 1
ATOM 2947 N N . ASN A 1 381 ? 3.773 -2.998 -25.391 1 25.61 381 ASN A N 1
ATOM 2948 C CA . ASN A 1 381 ? 3.713 -3.557 -26.734 1 25.61 381 ASN A CA 1
ATOM 2949 C C . ASN A 1 381 ? 3.459 -2.473 -27.781 1 25.61 381 ASN A C 1
ATOM 2951 O O . ASN A 1 381 ? 2.48 -1.729 -27.688 1 25.61 381 ASN A O 1
ATOM 2955 N N . PHE A 1 382 ? 4.484 -1.93 -28.094 1 24.23 382 PHE A N 1
ATOM 2956 C CA . PHE A 1 382 ? 4.258 -1.134 -29.297 1 24.23 382 PHE A CA 1
ATOM 2957 C C . PHE A 1 382 ? 4.156 -2.027 -30.531 1 24.23 382 PHE A C 1
ATOM 2959 O O . PHE A 1 382 ? 4.961 -2.947 -30.703 1 24.23 382 PHE A O 1
ATOM 2966 N N . TYR A 1 383 ? 2.91 -2.285 -30.734 1 23.05 383 TYR A N 1
ATOM 2967 C CA . TYR A 1 383 ? 2.723 -2.861 -32.062 1 23.05 383 TYR A CA 1
ATOM 2968 C C . TYR A 1 383 ? 3.016 -1.835 -33.156 1 23.05 383 TYR A C 1
ATOM 2970 O O . TYR A 1 383 ? 2.506 -0.713 -33.094 1 23.05 383 TYR A O 1
ATOM 2978 N N . LEU A 1 384 ? 4.156 -1.809 -33.5 1 21.91 384 LEU A N 1
ATOM 2979 C CA . LEU A 1 384 ? 4.316 -1.074 -34.75 1 21.91 384 LEU A CA 1
ATOM 2980 C C . LEU A 1 384 ? 3.635 -1.806 -35.906 1 21.91 384 LEU A C 1
ATOM 2982 O O . LEU A 1 384 ? 3.986 -2.945 -36.219 1 21.91 384 LEU A O 1
ATOM 2986 N N . LEU A 1 385 ? 2.293 -1.629 -35.875 1 20.84 385 LEU A N 1
ATOM 2987 C CA . LEU A 1 385 ? 1.672 -1.996 -37.156 1 20.84 385 LEU A CA 1
ATOM 2988 C C . LEU A 1 385 ? 2.367 -1.304 -38.312 1 20.84 385 LEU A C 1
ATOM 2990 O O . LEU A 1 385 ? 2.605 -0.094 -38.281 1 20.84 385 LEU A O 1
ATOM 2994 N N . SER A 1 386 ? 3.105 -2.098 -39.062 1 21.61 386 SER A N 1
ATOM 2995 C CA . SER A 1 386 ? 3.307 -1.639 -40.438 1 21.61 386 SER A CA 1
ATOM 2996 C C . SER A 1 386 ? 1.974 -1.422 -41.156 1 21.61 386 SER A C 1
ATOM 2998 O O . SER A 1 386 ? 1.045 -2.217 -41 1 21.61 386 SER A O 1
ATOM 3000 N N . MET B 1 1 ? -15.547 -32.438 18.859 1 24.7 1 MET B N 1
ATOM 3001 C CA . MET B 1 1 ? -14.445 -32.219 19.781 1 24.7 1 MET B CA 1
ATOM 3002 C C . MET B 1 1 ? -13.125 -32.031 19.031 1 24.7 1 MET B C 1
ATOM 3004 O O . MET B 1 1 ? -12.711 -32.906 18.281 1 24.7 1 MET B O 1
ATOM 3008 N N . ALA B 1 2 ? -12.75 -30.781 18.734 1 39 2 ALA B N 1
ATOM 3009 C CA . ALA B 1 2 ? -11.461 -30.578 18.062 1 39 2 ALA B CA 1
ATOM 3010 C C . ALA B 1 2 ? -10.375 -31.453 18.688 1 39 2 ALA B C 1
ATOM 3012 O O . ALA B 1 2 ? -10.148 -31.406 19.891 1 39 2 ALA B O 1
ATOM 3013 N N . THR B 1 3 ? -10.156 -32.562 18.281 1 40.53 3 THR B N 1
ATOM 3014 C CA . THR B 1 3 ? -9.039 -33.281 18.859 1 40.53 3 THR B CA 1
ATOM 3015 C C . THR B 1 3 ? -7.805 -32.406 18.969 1 40.53 3 THR B C 1
ATOM 3017 O O . THR B 1 3 ? -7.41 -31.766 17.984 1 40.53 3 THR B O 1
ATOM 3020 N N . PRO B 1 4 ? -7.316 -32.062 20.125 1 46 4 PRO B N 1
ATOM 3021 C CA . PRO B 1 4 ? -6.152 -31.203 20.328 1 46 4 PRO B CA 1
ATOM 3022 C C . PRO B 1 4 ? -4.953 -31.625 19.469 1 46 4 PRO B C 1
ATOM 3024 O O . PRO B 1 4 ? -4.703 -32.812 19.297 1 46 4 PRO B O 1
ATOM 3027 N N . ALA B 1 5 ? -4.625 -30.875 18.438 1 52.94 5 ALA B N 1
ATOM 3028 C CA . ALA B 1 5 ? -3.363 -31.141 17.75 1 52.94 5 ALA B CA 1
ATOM 3029 C C . ALA B 1 5 ? -2.309 -31.656 18.734 1 52.94 5 ALA B C 1
ATOM 3031 O O . ALA B 1 5 ? -2.203 -31.172 19.859 1 52.94 5 ALA B O 1
ATOM 3032 N N . PRO B 1 6 ? -1.811 -32.875 18.547 1 53.62 6 PRO B N 1
ATOM 3033 C CA . PRO B 1 6 ? -0.777 -33.281 19.484 1 53.62 6 PRO B CA 1
ATOM 3034 C C . PRO B 1 6 ? 0.284 -32.219 19.719 1 53.62 6 PRO B C 1
ATOM 3036 O O . PRO B 1 6 ? 0.511 -31.375 18.844 1 53.62 6 PRO B O 1
ATOM 3039 N N . ASP B 1 7 ? 0.562 -31.859 20.938 1 54.81 7 ASP B N 1
ATOM 3040 C CA . ASP B 1 7 ? 1.604 -30.969 21.422 1 54.81 7 ASP B CA 1
ATOM 3041 C C . ASP B 1 7 ? 2.801 -30.953 20.469 1 54.81 7 ASP B C 1
ATOM 3043 O O . ASP B 1 7 ? 3.562 -29.984 20.438 1 54.81 7 ASP B O 1
ATOM 3047 N N . SER B 1 8 ? 2.875 -32 19.594 1 58.28 8 SER B N 1
ATOM 3048 C CA . SER B 1 8 ? 4.145 -32.281 18.922 1 58.28 8 SER B CA 1
ATOM 3049 C C . SER B 1 8 ? 4.215 -31.562 17.578 1 58.28 8 SER B C 1
ATOM 3051 O O . SER B 1 8 ? 5.285 -31.469 16.969 1 58.28 8 SER B O 1
ATOM 3053 N N . ILE B 1 9 ? 3.148 -31.047 17.047 1 66.88 9 ILE B N 1
ATOM 3054 C CA . ILE B 1 9 ? 3.283 -30.469 15.719 1 66.88 9 ILE B CA 1
ATOM 3055 C C . ILE B 1 9 ? 3.574 -28.969 15.836 1 66.88 9 ILE B C 1
ATOM 3057 O O . ILE B 1 9 ? 2.791 -28.219 16.438 1 66.88 9 ILE B O 1
ATOM 3061 N N . PHE B 1 10 ? 4.801 -28.703 15.484 1 74.38 10 PHE B N 1
ATOM 3062 C CA . PHE B 1 10 ? 5.207 -27.297 15.555 1 74.38 10 PHE B CA 1
ATOM 3063 C C . PHE B 1 10 ? 4.645 -26.516 14.367 1 74.38 10 PHE B C 1
ATOM 3065 O O . PHE B 1 10 ? 5.023 -26.75 13.219 1 74.38 10 PHE B O 1
ATOM 3072 N N . LEU B 1 11 ? 3.568 -25.859 14.609 1 84.12 11 LEU B N 1
ATOM 3073 C CA . LEU B 1 11 ? 3.016 -24.891 13.656 1 84.12 11 LEU B CA 1
ATOM 3074 C C . LEU B 1 11 ? 3.627 -23.516 13.867 1 84.12 11 LEU B C 1
ATOM 3076 O O . LEU B 1 11 ? 3.252 -22.797 14.797 1 84.12 11 LEU B O 1
ATOM 3080 N N . GLU B 1 12 ? 4.605 -23.25 13 1 90.12 12 GLU B N 1
ATOM 3081 C CA . GLU B 1 12 ? 5.27 -21.953 13.094 1 90.12 12 GLU B CA 1
ATOM 3082 C C . GLU B 1 12 ? 4.402 -20.844 12.5 1 90.12 12 GLU B C 1
ATOM 3084 O O . GLU B 1 12 ? 3.854 -21 11.406 1 90.12 12 GLU B O 1
ATOM 3089 N N . ASP B 1 13 ? 4.211 -19.828 13.289 1 92.12 13 ASP B N 1
ATOM 3090 C CA . ASP B 1 13 ? 3.527 -18.672 12.719 1 92.12 13 ASP B CA 1
ATOM 3091 C C . ASP B 1 13 ? 4.312 -18.094 11.539 1 92.12 13 ASP B C 1
ATOM 3093 O O . ASP B 1 13 ? 5.508 -17.828 11.656 1 92.12 13 ASP B O 1
ATOM 3097 N N . PHE B 1 14 ? 3.689 -18.094 10.422 1 94.5 14 PHE B N 1
ATOM 3098 C CA . PHE B 1 14 ? 4.293 -17.594 9.195 1 94.5 14 PHE B CA 1
ATOM 3099 C C . PHE B 1 14 ? 3.227 -17.062 8.242 1 94.5 14 PHE B C 1
ATOM 3101 O O . PHE B 1 14 ? 2.656 -17.828 7.457 1 94.5 14 PHE B O 1
ATOM 3108 N N . GLY B 1 15 ? 2.949 -15.789 8.43 1 94.44 15 GLY B N 1
ATOM 3109 C CA . GLY B 1 15 ? 1.965 -15.141 7.578 1 94.44 15 GLY B CA 1
ATOM 3110 C C . GLY B 1 15 ? 2.531 -13.969 6.797 1 94.44 15 GLY B C 1
ATOM 3111 O O . GLY B 1 15 ? 3.713 -13.641 6.926 1 94.44 15 GLY B O 1
ATOM 3112 N N . GLN B 1 16 ? 1.751 -13.461 5.945 1 93.19 16 GLN B N 1
ATOM 3113 C CA . GLN B 1 16 ? 2.148 -12.273 5.195 1 93.19 16 GLN B CA 1
ATOM 3114 C C . GLN B 1 16 ? 1.94 -11.008 6.016 1 93.19 16 GLN B C 1
ATOM 3116 O O . GLN B 1 16 ? 0.976 -10.906 6.777 1 93.19 16 GLN B O 1
ATOM 3121 N N . THR B 1 17 ? 2.863 -10.141 5.906 1 92.06 17 THR B N 1
ATOM 3122 C CA . THR B 1 17 ? 2.803 -8.875 6.629 1 92.06 17 THR B CA 1
ATOM 3123 C C . THR B 1 17 ? 3.143 -7.707 5.707 1 92.06 17 THR B C 1
ATOM 3125 O O . THR B 1 17 ? 3.639 -7.91 4.594 1 92.06 17 THR B O 1
ATOM 3128 N N . VAL B 1 18 ? 2.783 -6.555 6.148 1 90.12 18 VAL B N 1
ATOM 3129 C CA . VAL B 1 18 ? 3.137 -5.32 5.453 1 90.12 18 VAL B CA 1
ATOM 3130 C C . VAL B 1 18 ? 4.109 -4.508 6.305 1 90.12 18 VAL B C 1
ATOM 3132 O O . VAL B 1 18 ? 3.877 -4.309 7.5 1 90.12 18 VAL B O 1
ATOM 3135 N N . ASP B 1 19 ? 5.23 -4.172 5.727 1 88.12 19 ASP B N 1
ATOM 3136 C CA . ASP B 1 19 ? 6.184 -3.295 6.398 1 88.12 19 ASP B CA 1
ATOM 3137 C C . ASP B 1 19 ? 5.691 -1.849 6.402 1 88.12 19 ASP B C 1
ATOM 3139 O O . ASP B 1 19 ? 5.543 -1.235 5.344 1 88.12 19 ASP B O 1
ATOM 3143 N N . LEU B 1 20 ? 5.535 -1.328 7.562 1 92 20 LEU B N 1
ATOM 3144 C CA . LEU B 1 20 ? 4.969 0.009 7.715 1 92 20 LEU B CA 1
ATOM 3145 C C . LEU B 1 20 ? 5.875 1.057 7.078 1 92 20 LEU B C 1
ATOM 3147 O O . LEU B 1 20 ? 5.395 1.951 6.375 1 92 20 LEU B O 1
ATOM 3151 N N . THR B 1 21 ? 7.168 0.975 7.309 1 92.56 21 THR B N 1
ATOM 3152 C CA . THR B 1 21 ? 8.086 1.979 6.777 1 92.56 21 THR B CA 1
ATOM 3153 C C . THR B 1 21 ? 8.109 1.937 5.254 1 92.56 21 THR B C 1
ATOM 3155 O O . THR B 1 21 ? 8.148 2.98 4.598 1 92.56 21 THR B O 1
ATOM 3158 N N . ARG B 1 22 ? 8.039 0.798 4.746 1 86.19 22 ARG B N 1
ATOM 3159 C CA . ARG B 1 22 ? 7.992 0.668 3.293 1 86.19 22 ARG B CA 1
ATOM 3160 C C . ARG B 1 22 ? 6.707 1.263 2.729 1 86.19 22 ARG B C 1
ATOM 3162 O O . ARG B 1 22 ? 6.73 1.938 1.697 1 86.19 22 ARG B O 1
ATOM 3169 N N . ARG B 1 23 ? 5.668 0.939 3.432 1 86.81 23 ARG B N 1
ATOM 3170 C CA . ARG B 1 23 ? 4.387 1.482 2.994 1 86.81 23 ARG B CA 1
ATOM 3171 C C . ARG B 1 23 ? 4.406 3.008 3.004 1 86.81 23 ARG B C 1
ATOM 3173 O O . ARG B 1 23 ? 3.891 3.646 2.084 1 86.81 23 ARG B O 1
ATOM 3180 N N . ILE B 1 24 ? 4.969 3.578 3.975 1 91.25 24 ILE B N 1
ATOM 3181 C CA . ILE B 1 24 ? 5.062 5.031 4.07 1 91.25 24 ILE B CA 1
ATOM 3182 C C . ILE B 1 24 ? 5.906 5.574 2.918 1 91.25 24 ILE B C 1
ATOM 3184 O O . ILE B 1 24 ? 5.543 6.57 2.289 1 91.25 24 ILE B O 1
ATOM 3188 N N . ARG B 1 25 ? 6.984 4.914 2.613 1 87.56 25 ARG B N 1
ATOM 3189 C CA . ARG B 1 25 ? 7.82 5.332 1.491 1 87.56 25 ARG B CA 1
ATOM 3190 C C . ARG B 1 25 ? 7.031 5.316 0.187 1 87.56 25 ARG B C 1
ATOM 3192 O O . ARG B 1 25 ? 7.176 6.219 -0.643 1 87.56 25 ARG B O 1
ATOM 3199 N N . GLU B 1 26 ? 6.25 4.305 0.104 1 78.31 26 GLU B N 1
ATOM 3200 C CA . GLU B 1 26 ? 5.414 4.207 -1.089 1 78.31 26 GLU B CA 1
ATOM 3201 C C . GLU B 1 26 ? 4.43 5.371 -1.167 1 78.31 26 GLU B C 1
ATOM 3203 O O . GLU B 1 26 ? 4.195 5.926 -2.244 1 78.31 26 GLU B O 1
ATOM 3208 N N . VAL B 1 27 ? 3.865 5.723 -0.074 1 81.88 27 VAL B N 1
ATOM 3209 C CA . VAL B 1 27 ? 2.941 6.852 -0.015 1 81.88 27 VAL B CA 1
ATOM 3210 C C . VAL B 1 27 ? 3.664 8.133 -0.417 1 81.88 27 VAL B C 1
ATOM 3212 O O . VAL B 1 27 ? 3.135 8.938 -1.188 1 81.88 27 VAL B O 1
ATOM 3215 N N . LEU B 1 28 ? 4.863 8.297 0.069 1 86.94 28 LEU B N 1
ATOM 3216 C CA . LEU B 1 28 ? 5.621 9.516 -0.175 1 86.94 28 LEU B CA 1
ATOM 3217 C C . LEU B 1 28 ? 5.945 9.664 -1.657 1 86.94 28 LEU B C 1
ATOM 3219 O O . LEU B 1 28 ? 6.008 10.789 -2.174 1 86.94 28 LEU B O 1
ATOM 3223 N N . LEU B 1 29 ? 6.074 8.586 -2.307 1 74.75 29 LEU B N 1
ATOM 3224 C CA . LEU B 1 29 ? 6.359 8.617 -3.738 1 74.75 29 LEU B CA 1
ATOM 3225 C C . LEU B 1 29 ? 5.176 9.18 -4.516 1 74.75 29 LEU B C 1
ATOM 3227 O O . LEU B 1 29 ? 5.352 9.789 -5.57 1 74.75 29 LEU B O 1
ATOM 3231 N N . ASN B 1 30 ? 4.055 9 -3.918 1 70.62 30 ASN B N 1
ATOM 3232 C CA . ASN B 1 30 ? 2.84 9.438 -4.602 1 70.62 30 ASN B CA 1
ATOM 3233 C C . ASN B 1 30 ? 2.449 10.859 -4.199 1 70.62 30 ASN B C 1
ATOM 3235 O O . ASN B 1 30 ? 1.506 11.422 -4.75 1 70.62 30 ASN B O 1
ATOM 3239 N N . TYR B 1 31 ? 3.113 11.344 -3.279 1 74.81 31 TYR B N 1
ATOM 3240 C CA . TYR B 1 31 ? 2.869 12.703 -2.805 1 74.81 31 TYR B CA 1
ATOM 3241 C C . TYR B 1 31 ? 4.113 13.57 -2.963 1 74.81 31 TYR B C 1
ATOM 3243 O O . TYR B 1 31 ? 4.934 13.664 -2.047 1 74.81 31 TYR B O 1
ATOM 3251 N N . PRO B 1 32 ? 4.176 14.148 -4.102 1 72.94 32 PRO B N 1
ATOM 3252 C CA . PRO B 1 32 ? 5.398 14.922 -4.336 1 72.94 32 PRO B CA 1
ATOM 3253 C C . PRO B 1 32 ? 5.648 15.977 -3.26 1 72.94 32 PRO B C 1
ATOM 3255 O O . PRO B 1 32 ? 4.699 16.484 -2.66 1 72.94 32 PRO B O 1
ATOM 3258 N N . GLU B 1 33 ? 6.902 16.312 -3.152 1 81.06 33 GLU B N 1
ATOM 3259 C CA . GLU B 1 33 ? 7.328 17.297 -2.172 1 81.06 33 GLU B CA 1
ATOM 3260 C C . GLU B 1 33 ? 6.793 18.688 -2.523 1 81.06 33 GLU B C 1
ATOM 3262 O O . GLU B 1 33 ? 6.199 18.875 -3.588 1 81.06 33 GLU B O 1
ATOM 3267 N N . GLY B 1 34 ? 6.992 19.609 -1.572 1 84.75 34 GLY B N 1
ATOM 3268 C CA . GLY B 1 34 ? 6.512 20.969 -1.768 1 84.75 34 GLY B CA 1
ATOM 3269 C C . GLY B 1 34 ? 5.301 21.297 -0.917 1 84.75 34 GLY B C 1
ATOM 3270 O O . GLY B 1 34 ? 5.266 20.984 0.272 1 84.75 34 GLY B O 1
ATOM 3271 N N . THR B 1 35 ? 4.316 21.984 -1.579 1 88.75 35 THR B N 1
ATOM 3272 C CA . THR B 1 35 ? 3.193 22.484 -0.796 1 88.75 35 THR B CA 1
ATOM 3273 C C . THR B 1 35 ? 2.162 21.391 -0.552 1 88.75 35 THR B C 1
ATOM 3275 O 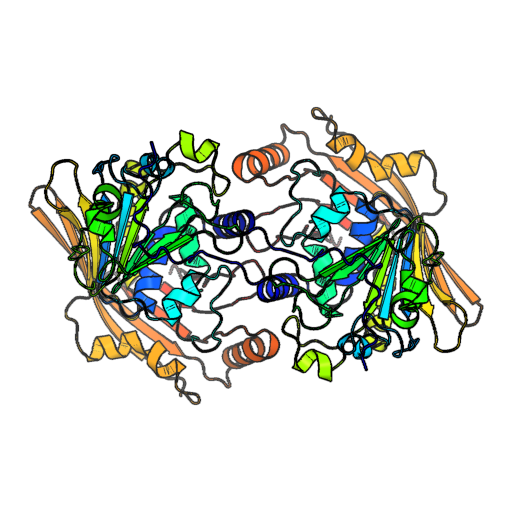O . THR B 1 35 ? 1.185 21.594 0.169 1 88.75 35 THR B O 1
ATOM 3278 N N . THR B 1 36 ? 2.389 20.25 -1.107 1 85.81 36 THR B N 1
ATOM 3279 C CA . THR B 1 36 ? 1.432 19.156 -0.995 1 85.81 36 THR B CA 1
ATOM 3280 C C . THR B 1 36 ? 1.138 18.844 0.47 1 85.81 36 THR B C 1
ATOM 3282 O O . THR B 1 36 ? -0.02 18.641 0.849 1 85.81 36 THR B O 1
ATOM 3285 N N . VAL B 1 37 ? 2.17 18.828 1.28 1 93.75 37 VAL B N 1
ATOM 3286 C CA . VAL B 1 37 ? 2.004 18.5 2.695 1 93.75 37 VAL B CA 1
ATOM 3287 C C . VAL B 1 37 ? 1.081 19.531 3.354 1 93.75 37 VAL B C 1
ATOM 3289 O O . VAL B 1 37 ? 0.173 19.156 4.102 1 93.75 37 VAL B O 1
ATOM 3292 N N . LEU B 1 38 ? 1.252 20.766 3.023 1 95.5 38 LEU B N 1
ATOM 3293 C CA . LEU B 1 38 ? 0.437 21.828 3.598 1 95.5 38 LEU B CA 1
ATOM 3294 C C . LEU B 1 38 ? -1.01 21.719 3.127 1 95.5 38 LEU B C 1
ATOM 3296 O O . LEU B 1 38 ? -1.938 21.875 3.922 1 95.5 38 LEU B O 1
ATOM 3300 N N . LYS B 1 39 ? -1.138 21.422 1.878 1 88.94 39 LYS B N 1
ATOM 3301 C CA . LYS B 1 39 ? -2.475 21.297 1.306 1 88.94 39 LYS B CA 1
ATOM 3302 C C . LYS B 1 39 ? -3.223 20.109 1.923 1 88.94 39 LYS B C 1
ATOM 3304 O O . LYS B 1 39 ? -4.422 20.203 2.182 1 88.94 39 LYS B O 1
ATOM 3309 N N . GLU B 1 40 ? -2.494 19.047 2.191 1 88.69 40 GLU B N 1
ATOM 3310 C CA . GLU B 1 40 ? -3.107 17.891 2.842 1 88.69 40 GLU B CA 1
ATOM 3311 C C . GLU B 1 40 ? -3.564 18.234 4.258 1 88.69 40 GLU B C 1
ATOM 3313 O O . GLU B 1 40 ? -4.645 17.828 4.684 1 88.69 40 GLU B O 1
ATOM 3318 N N . LEU B 1 41 ? -2.797 19 4.941 1 94.31 41 LEU B N 1
ATOM 3319 C CA . LEU B 1 41 ? -3.156 19.406 6.293 1 94.31 41 LEU B CA 1
ATOM 3320 C C . LEU B 1 41 ? -4.387 20.297 6.285 1 94.31 41 LEU B C 1
ATOM 3322 O O . LEU B 1 41 ? -5.27 20.172 7.133 1 94.31 41 LEU B O 1
ATOM 3326 N N . ILE B 1 42 ? -4.438 21.156 5.305 1 93.19 42 ILE B N 1
ATOM 3327 C CA . ILE B 1 42 ? -5.566 22.062 5.168 1 93.19 42 ILE B CA 1
ATOM 3328 C C . ILE B 1 42 ? -6.828 21.281 4.832 1 93.19 42 ILE B C 1
ATOM 3330 O O . ILE B 1 42 ? -7.891 21.516 5.414 1 93.19 42 ILE B O 1
ATOM 3334 N N . GLN B 1 43 ? -6.672 20.344 3.951 1 87.31 43 GLN B N 1
ATOM 3335 C CA . GLN B 1 43 ? -7.816 19.531 3.557 1 87.31 43 GLN B CA 1
ATOM 3336 C C . GLN B 1 43 ? -8.328 18.688 4.73 1 87.31 43 GLN B C 1
ATOM 3338 O O . GLN B 1 43 ? -9.539 18.547 4.914 1 87.31 43 GLN B O 1
ATOM 3343 N N . ASN B 1 44 ? -7.414 18.125 5.465 1 89 44 ASN B N 1
ATOM 3344 C CA . ASN B 1 44 ? -7.812 17.359 6.645 1 89 44 ASN B CA 1
ATOM 3345 C C . ASN B 1 44 ? -8.578 18.234 7.641 1 89 44 ASN B C 1
ATOM 3347 O O . ASN B 1 44 ? -9.562 17.781 8.234 1 89 44 ASN B O 1
ATOM 3351 N N . ALA B 1 45 ? -8.109 19.406 7.805 1 94.44 45 ALA B N 1
ATOM 3352 C CA . ALA B 1 45 ? -8.812 20.344 8.68 1 94.44 45 ALA B CA 1
ATOM 3353 C C . ALA B 1 45 ? -10.219 20.625 8.164 1 94.44 45 ALA B C 1
ATOM 3355 O O . ALA B 1 45 ? -11.18 20.656 8.938 1 94.44 45 ALA B O 1
ATOM 3356 N N . ASP B 1 46 ? -10.312 20.844 6.863 1 90.88 46 ASP B N 1
ATOM 3357 C CA . ASP B 1 46 ? -11.602 21.094 6.227 1 90.88 46 ASP B CA 1
ATOM 3358 C C . ASP B 1 46 ? -12.57 19.938 6.449 1 90.88 46 ASP B C 1
ATOM 3360 O O . ASP B 1 46 ? -13.734 20.141 6.797 1 90.88 46 ASP B O 1
ATOM 3364 N N . ASP B 1 47 ? -12.039 18.734 6.301 1 85.25 47 ASP B N 1
ATOM 3365 C CA . ASP B 1 47 ? -12.836 17.531 6.465 1 85.25 47 ASP B CA 1
ATOM 3366 C C . ASP B 1 47 ? -13.312 17.375 7.906 1 85.25 47 ASP B C 1
ATOM 3368 O O . ASP B 1 47 ? -14.383 16.812 8.156 1 85.25 47 ASP B O 1
ATOM 3372 N N . ALA B 1 48 ? -12.547 17.906 8.82 1 91.69 48 ALA B N 1
ATOM 3373 C CA . ALA B 1 48 ? -12.898 17.828 10.234 1 91.69 48 ALA B CA 1
ATOM 3374 C C . ALA B 1 48 ? -13.867 18.922 10.633 1 91.69 48 ALA B C 1
ATOM 3376 O O . ALA B 1 48 ? -14.328 18.984 11.773 1 91.69 48 ALA B O 1
ATOM 3377 N N . GLY B 1 49 ? -14.102 19.844 9.719 1 93.19 49 GLY B N 1
ATOM 3378 C CA . GLY B 1 49 ? -15.062 20.906 9.961 1 93.19 49 GLY B CA 1
ATOM 3379 C C . GLY B 1 49 ? -14.43 22.156 10.547 1 93.19 49 GLY B C 1
ATOM 3380 O O . GLY B 1 49 ? -15.125 23.031 11.078 1 93.19 49 GLY B O 1
ATOM 3381 N N . ALA B 1 50 ? -13.156 22.25 10.539 1 97.12 50 ALA B N 1
ATOM 3382 C CA . ALA B 1 50 ? -12.477 23.438 11.031 1 97.12 50 ALA B CA 1
ATOM 3383 C C . ALA B 1 50 ? -12.789 24.656 10.156 1 97.12 50 ALA B C 1
ATOM 3385 O O . ALA B 1 50 ? -13 24.516 8.953 1 97.12 50 ALA B O 1
ATOM 3386 N N . THR B 1 51 ? -12.75 25.812 10.758 1 97.25 51 THR B N 1
ATOM 3387 C CA . THR B 1 51 ? -12.977 27.047 10.008 1 97.25 51 THR B CA 1
ATOM 3388 C C . THR B 1 51 ? -11.688 27.844 9.875 1 97.25 51 THR B C 1
ATOM 3390 O O . THR B 1 51 ? -11.586 28.734 9.031 1 97.25 51 THR B O 1
ATOM 3393 N N . THR B 1 52 ? -10.781 27.484 10.695 1 97.94 52 THR B N 1
ATOM 3394 C CA . THR B 1 52 ? -9.508 28.203 10.672 1 97.94 52 THR B CA 1
ATOM 3395 C C . THR B 1 52 ? -8.344 27.219 10.688 1 97.94 52 THR B C 1
ATOM 3397 O O . THR B 1 52 ? -8.359 26.234 11.422 1 97.94 52 THR B O 1
ATOM 3400 N N . VAL B 1 53 ? -7.344 27.484 9.844 1 98.38 53 VAL B N 1
ATOM 3401 C CA . VAL B 1 53 ? -6.086 26.75 9.828 1 98.38 53 VAL B CA 1
ATOM 3402 C C . VAL B 1 53 ? -4.914 27.719 9.984 1 98.38 53 VAL B C 1
ATOM 3404 O O . VAL B 1 53 ? -4.859 28.75 9.305 1 98.38 53 VAL B O 1
ATOM 3407 N N . SER B 1 54 ? -4.047 27.469 10.875 1 98.81 54 SER B N 1
ATOM 3408 C CA . SER B 1 54 ? -2.832 28.25 11.062 1 98.81 54 SER B CA 1
ATOM 3409 C C . SER B 1 54 ? -1.585 27.391 10.875 1 98.81 54 SER B C 1
ATOM 3411 O O . SER B 1 54 ? -1.426 26.359 11.539 1 98.81 54 SER B O 1
ATOM 3413 N N . LEU B 1 55 ? -0.789 27.75 9.945 1 98.75 55 LEU B N 1
ATOM 3414 C CA . LEU B 1 55 ? 0.509 27.125 9.719 1 98.75 55 LEU B CA 1
ATOM 3415 C C . LEU B 1 55 ? 1.635 27.984 10.281 1 98.75 55 LEU B C 1
ATOM 3417 O O . LEU B 1 55 ? 1.657 29.188 10.078 1 98.75 55 LEU B O 1
ATOM 3421 N N . CYS B 1 56 ? 2.566 27.359 10.984 1 98.94 56 CYS B N 1
ATOM 3422 C CA . CYS B 1 56 ? 3.584 28.156 11.672 1 98.94 56 CYS B CA 1
ATOM 3423 C C . CYS B 1 56 ? 4.961 27.531 11.516 1 98.94 56 CYS B C 1
ATOM 3425 O O . CYS B 1 56 ? 5.148 26.344 11.812 1 98.94 56 CYS B O 1
ATOM 3427 N N . LEU B 1 57 ? 5.887 28.281 11.008 1 98.88 57 LEU B N 1
ATOM 3428 C CA . LEU B 1 57 ? 7.293 27.906 11.086 1 98.88 57 LEU B CA 1
ATOM 3429 C C . LEU B 1 57 ? 7.855 28.219 12.469 1 98.88 57 LEU B C 1
ATOM 3431 O O . LEU B 1 57 ? 8.086 29.375 12.805 1 98.88 57 LEU B O 1
ATOM 3435 N N . ASP B 1 58 ? 8.039 27.234 13.273 1 98.88 58 ASP B N 1
ATOM 3436 C CA . ASP B 1 58 ? 8.57 27.359 14.625 1 98.88 58 ASP B CA 1
ATOM 3437 C C . ASP B 1 58 ? 10.094 27.266 14.641 1 98.88 58 ASP B C 1
ATOM 3439 O O . ASP B 1 58 ? 10.648 26.188 14.453 1 98.88 58 ASP B O 1
ATOM 3443 N N . LEU B 1 59 ? 10.789 28.344 14.906 1 98.62 59 LEU B N 1
ATOM 3444 C CA . LEU B 1 59 ? 12.25 28.391 14.875 1 98.62 59 LEU B CA 1
ATOM 3445 C C . LEU B 1 59 ? 12.828 28.219 16.281 1 98.62 59 LEU B C 1
ATOM 3447 O O . LEU B 1 59 ? 14.039 28.328 16.469 1 98.62 59 LEU B O 1
ATOM 3451 N N . ARG B 1 60 ? 12.07 27.875 17.234 1 97.25 60 ARG B N 1
ATOM 3452 C CA . ARG B 1 60 ? 12.531 27.719 18.609 1 97.25 60 ARG B CA 1
ATOM 3453 C C . ARG B 1 60 ? 13.266 26.391 18.797 1 97.25 60 ARG B C 1
ATOM 3455 O O . ARG B 1 60 ? 13.016 25.438 18.047 1 97.25 60 ARG B O 1
ATOM 3462 N N . SER B 1 61 ? 14.125 26.391 19.703 1 96.5 61 SER B N 1
ATOM 3463 C CA . SER B 1 61 ? 14.727 25.172 20.25 1 96.5 61 SER B CA 1
ATOM 3464 C C . SER B 1 61 ? 14.219 24.906 21.656 1 96.5 61 SER B C 1
ATOM 3466 O O . SER B 1 61 ? 14.094 25.812 22.469 1 96.5 61 SER B O 1
ATOM 3468 N N . HIS B 1 62 ? 13.938 23.672 21.922 1 97.56 62 HIS B N 1
ATOM 3469 C CA . HIS B 1 62 ? 13.289 23.344 23.172 1 97.56 62 HIS B CA 1
ATOM 3470 C C . HIS B 1 62 ? 14.211 22.531 24.078 1 97.56 62 HIS B C 1
ATOM 3472 O O . HIS B 1 62 ? 15.227 22 23.609 1 97.56 62 HIS B O 1
ATOM 3478 N N . GLY B 1 63 ? 13.828 22.453 25.391 1 96.62 63 GLY B N 1
ATOM 3479 C CA . GLY B 1 63 ? 14.625 21.734 26.375 1 96.62 63 GLY B CA 1
ATOM 3480 C C . GLY B 1 63 ? 14.719 20.25 26.094 1 96.62 63 GLY B C 1
ATOM 3481 O O . GLY B 1 63 ? 13.867 19.688 25.406 1 96.62 63 GLY B O 1
ATOM 3482 N N . ARG B 1 64 ? 15.766 19.625 26.656 1 97 64 ARG B N 1
ATOM 3483 C CA . ARG B 1 64 ? 16.031 18.219 26.375 1 97 64 ARG B CA 1
ATOM 3484 C C . ARG B 1 64 ? 16.203 17.438 27.672 1 97 64 ARG B C 1
ATOM 3486 O O . ARG B 1 64 ? 16.531 16.25 27.641 1 97 64 ARG B O 1
ATOM 3493 N N . ASP B 1 65 ? 15.922 17.969 28.797 1 95.31 65 ASP B N 1
ATOM 3494 C CA . ASP B 1 65 ? 16.281 17.375 30.078 1 95.31 65 ASP B CA 1
ATOM 3495 C C . ASP B 1 65 ? 15.156 16.484 30.594 1 95.31 65 ASP B C 1
ATOM 3497 O O . ASP B 1 65 ? 15.398 15.578 31.406 1 95.31 65 ASP B O 1
ATOM 3501 N N . SER B 1 66 ? 13.922 16.672 30.266 1 94.88 66 SER B N 1
ATOM 3502 C CA . SER B 1 66 ? 12.773 15.914 30.75 1 94.88 66 SER B CA 1
ATOM 3503 C C . SER B 1 66 ? 11.922 15.414 29.594 1 94.88 66 SER B C 1
ATOM 3505 O O . SER B 1 66 ? 10.805 15.891 29.375 1 94.88 66 SER B O 1
ATOM 3507 N N . LEU B 1 67 ? 12.5 14.461 28.891 1 95.5 67 LEU B N 1
ATOM 3508 C CA . LEU B 1 67 ? 11.844 13.852 27.734 1 95.5 67 LEU B CA 1
ATOM 3509 C C . LEU B 1 67 ? 11.383 12.438 28.062 1 95.5 67 LEU B C 1
ATOM 3511 O O . LEU B 1 67 ? 11.781 11.859 29.062 1 95.5 67 LEU B O 1
ATOM 3515 N N . LEU B 1 68 ? 10.461 11.891 27.266 1 92.69 68 LEU B N 1
ATOM 3516 C CA . LEU B 1 68 ? 9.984 10.523 27.422 1 92.69 68 LEU B CA 1
ATOM 3517 C C . LEU B 1 68 ? 11.117 9.523 27.219 1 92.69 68 LEU B C 1
ATOM 3519 O O . LEU B 1 68 ? 11.102 8.438 27.812 1 92.69 68 LEU B O 1
ATOM 3523 N N . SER B 1 69 ? 12 9.797 26.359 1 94 69 SER B N 1
ATOM 3524 C CA . SER B 1 69 ? 13.195 9.023 26.062 1 94 69 SER B CA 1
ATOM 3525 C C . SER B 1 69 ? 14.328 9.914 25.562 1 94 69 SER B C 1
ATOM 3527 O O . SER B 1 69 ? 14.086 10.969 24.969 1 94 69 SER B O 1
ATOM 3529 N N . ASP B 1 70 ? 15.547 9.5 25.719 1 95 70 ASP B N 1
ATOM 3530 C CA . ASP B 1 70 ? 16.719 10.273 25.312 1 95 70 ASP B CA 1
ATOM 3531 C C . ASP B 1 70 ? 16.766 10.461 23.797 1 95 70 ASP B C 1
ATOM 3533 O O . ASP B 1 70 ? 17.234 11.492 23.312 1 95 70 ASP B O 1
ATOM 3537 N N . SER B 1 71 ? 16.266 9.523 23.094 1 95.88 71 SER B N 1
ATOM 3538 C CA . SER B 1 71 ? 16.328 9.531 21.625 1 95.88 71 SER B CA 1
ATOM 3539 C C . SER B 1 71 ? 15.469 10.656 21.062 1 95.88 71 SER B C 1
ATOM 3541 O O . SER B 1 71 ? 15.641 11.047 19.906 1 95.88 71 SER B O 1
ATOM 3543 N N . LEU B 1 72 ? 14.602 11.219 21.859 1 97.62 72 LEU B N 1
ATOM 3544 C CA . LEU B 1 72 ? 13.695 12.266 21.406 1 97.62 72 LEU B CA 1
ATOM 3545 C C . LEU B 1 72 ? 14.391 13.625 21.422 1 97.62 72 LEU B C 1
ATOM 3547 O O . LEU B 1 72 ? 13.883 14.594 20.844 1 97.62 72 LEU B O 1
ATOM 3551 N N . SER B 1 73 ? 15.562 13.695 22.016 1 97.62 73 SER B N 1
ATOM 3552 C CA . SER B 1 73 ? 16.297 14.953 22.141 1 97.62 73 SER B CA 1
ATOM 3553 C C . SER B 1 73 ? 16.594 15.547 20.766 1 97.62 73 SER B C 1
ATOM 3555 O O . SER B 1 73 ? 16.625 16.766 20.594 1 97.62 73 SER B O 1
ATOM 3557 N N . GLN B 1 74 ? 16.766 14.75 19.797 1 97.62 74 GLN B N 1
ATOM 3558 C CA . GLN B 1 74 ? 17.141 15.203 18.453 1 97.62 74 GLN B CA 1
ATOM 3559 C C . GLN B 1 74 ? 15.953 15.844 17.734 1 97.62 74 GLN B C 1
ATOM 3561 O O . GLN B 1 74 ? 16.125 16.453 16.688 1 97.62 74 GLN B O 1
ATOM 3566 N N . TRP B 1 75 ? 14.742 15.773 18.312 1 98.19 75 TRP B N 1
ATOM 3567 C CA . TRP B 1 75 ? 13.539 16.281 17.656 1 98.19 75 TRP B CA 1
ATOM 3568 C C . TRP B 1 75 ? 13.016 17.516 18.375 1 98.19 75 TRP B C 1
ATOM 3570 O O . TRP B 1 75 ? 11.836 17.859 18.25 1 98.19 75 TRP B O 1
ATOM 3580 N N . GLN B 1 76 ? 13.898 18.297 19.141 1 98.31 76 GLN B N 1
ATOM 3581 C CA . GLN B 1 76 ? 13.516 19.469 19.906 1 98.31 76 GLN B CA 1
ATOM 3582 C C . GLN B 1 76 ? 13.836 20.75 19.141 1 98.31 76 GLN B C 1
ATOM 3584 O O . GLN B 1 76 ? 13.773 21.844 19.703 1 98.31 76 GLN B O 1
ATOM 3589 N N . GLY B 1 77 ? 14.125 20.578 17.812 1 97.5 77 GLY B N 1
ATOM 3590 C CA . GLY B 1 77 ? 14.492 21.734 17 1 97.5 77 GLY B CA 1
ATOM 3591 C C . GLY B 1 77 ? 13.312 22.344 16.25 1 97.5 77 GLY B C 1
ATOM 3592 O O . GLY B 1 77 ? 12.164 22.172 16.672 1 97.5 77 GLY B O 1
ATOM 3593 N N . PRO B 1 78 ? 13.641 23.156 15.203 1 98.44 78 PRO B N 1
ATOM 3594 C CA . PRO B 1 78 ? 12.594 23.812 14.422 1 98.44 78 PRO B CA 1
ATOM 3595 C C . PRO B 1 78 ? 11.57 22.828 13.867 1 98.44 78 PRO B C 1
ATOM 3597 O O . PRO B 1 78 ? 11.898 21.656 13.617 1 98.44 78 PRO B O 1
ATOM 3600 N N . ALA B 1 79 ? 10.375 23.344 13.734 1 98.81 79 ALA B N 1
ATOM 3601 C CA . ALA B 1 79 ? 9.266 22.484 13.32 1 98.81 79 ALA B CA 1
ATOM 3602 C C . ALA B 1 79 ? 8.242 23.25 12.508 1 98.81 79 ALA B C 1
ATOM 3604 O O . ALA B 1 79 ? 8.219 24.484 12.539 1 98.81 79 ALA B O 1
ATOM 3605 N N . LEU B 1 80 ? 7.535 22.5 11.727 1 98.88 80 LEU B N 1
ATOM 3606 C CA . LEU B 1 80 ? 6.27 23.016 11.211 1 98.88 80 LEU B CA 1
ATOM 3607 C C . LEU B 1 80 ? 5.133 22.719 12.188 1 98.88 80 LEU B C 1
ATOM 3609 O O . LEU B 1 80 ? 4.918 21.562 12.562 1 98.88 80 LEU B O 1
ATOM 3613 N N . LEU B 1 81 ? 4.449 23.75 12.641 1 98.88 81 LEU B N 1
ATOM 3614 C CA . LEU B 1 81 ? 3.213 23.594 13.406 1 98.88 81 LEU B CA 1
ATOM 3615 C C . LEU B 1 81 ? 1.995 23.812 12.516 1 98.88 81 LEU B C 1
ATOM 3617 O O . LEU B 1 81 ? 2.004 24.703 11.656 1 98.88 81 LEU B O 1
ATOM 3621 N N . ALA B 1 82 ? 1.052 23 12.68 1 98.88 82 ALA B N 1
ATOM 3622 C CA . ALA B 1 82 ? -0.228 23.188 12 1 98.88 82 ALA B CA 1
ATOM 3623 C C . ALA B 1 82 ? -1.39 23.094 12.992 1 98.88 82 ALA B C 1
ATOM 3625 O O . ALA B 1 82 ? -1.601 22.062 13.617 1 98.88 82 ALA B O 1
ATOM 3626 N N . TYR B 1 83 ? -2.107 24.219 13.117 1 98.81 83 TYR B N 1
ATOM 3627 C CA . TYR B 1 83 ? -3.252 24.312 14.016 1 98.81 83 TYR B CA 1
ATOM 3628 C C . TYR B 1 83 ? -4.555 24.422 13.234 1 98.81 83 TYR B C 1
ATOM 3630 O O . TYR B 1 83 ? -4.605 25.078 12.188 1 98.81 83 TYR B O 1
ATOM 3638 N N . ASN B 1 84 ? -5.543 23.75 13.703 1 98.69 84 ASN B N 1
ATOM 3639 C CA . ASN B 1 84 ? -6.906 24.047 13.273 1 98.69 84 ASN B CA 1
ATOM 3640 C C . ASN B 1 84 ? -7.891 23.969 14.438 1 98.69 84 ASN B C 1
ATOM 3642 O O . ASN B 1 84 ? -7.574 23.391 15.484 1 98.69 84 ASN B O 1
ATOM 3646 N N . ASN B 1 85 ? -9.055 24.562 14.297 1 98.56 85 ASN B N 1
ATOM 3647 C CA . ASN B 1 85 ? -9.961 24.734 15.43 1 98.56 85 ASN B CA 1
ATOM 3648 C C . ASN B 1 85 ? -11.008 23.625 15.484 1 98.56 85 ASN B C 1
ATOM 3650 O O . ASN B 1 85 ? -12.102 23.828 16.016 1 98.56 85 ASN B O 1
ATOM 3654 N N . ALA B 1 86 ? -10.719 22.484 14.914 1 97.94 86 ALA B N 1
ATOM 3655 C CA . ALA B 1 86 ? -11.555 21.297 15.078 1 97.94 86 ALA B CA 1
ATOM 3656 C C . ALA B 1 86 ? -10.898 20.281 16.016 1 97.94 86 ALA B C 1
ATOM 3658 O O . ALA B 1 86 ? -9.672 20.156 16.031 1 97.94 86 ALA B O 1
ATOM 3659 N N . VAL B 1 87 ? -11.734 19.609 16.75 1 98.25 87 VAL B N 1
ATOM 3660 C CA . VAL B 1 87 ? -11.25 18.578 17.672 1 98.25 87 VAL B CA 1
ATOM 3661 C C . VAL B 1 87 ? -11.414 17.203 17.031 1 98.25 87 VAL B C 1
ATOM 3663 O O . VAL B 1 87 ? -12.43 16.922 16.391 1 98.25 87 VAL B O 1
ATOM 3666 N N . PHE B 1 88 ? -10.422 16.359 17.219 1 96.06 88 PHE B N 1
ATOM 3667 C CA . PHE B 1 88 ? -10.492 15.008 16.688 1 96.06 88 PHE B CA 1
ATOM 3668 C C . PHE B 1 88 ? -11.656 14.242 17.297 1 96.06 88 PHE B C 1
ATOM 3670 O O . PHE B 1 88 ? -11.844 14.258 18.516 1 96.06 88 PHE B O 1
ATOM 3677 N N . SER B 1 89 ? -12.422 13.625 16.469 1 93.75 89 SER B N 1
ATOM 3678 C CA . SER B 1 89 ? -13.367 12.602 16.906 1 93.75 89 SER B CA 1
ATOM 3679 C C . SER B 1 89 ? -12.68 11.258 17.109 1 93.75 89 SER B C 1
ATOM 3681 O O . SER B 1 89 ? -11.516 11.094 16.734 1 93.75 89 SER B O 1
ATOM 3683 N N . GLU B 1 90 ? -13.375 10.352 17.719 1 92 90 GLU B N 1
ATOM 3684 C CA . GLU B 1 90 ? -12.836 9.008 17.844 1 92 90 GLU B CA 1
ATOM 3685 C C . GLU B 1 90 ? -12.547 8.398 16.469 1 92 90 GLU B C 1
ATOM 3687 O O . GLU B 1 90 ? -11.555 7.684 16.297 1 92 90 GLU B O 1
ATOM 3692 N N . GLU B 1 91 ? -13.398 8.688 15.547 1 88.62 91 GLU B N 1
ATOM 3693 C CA . GLU B 1 91 ? -13.203 8.195 14.188 1 88.62 91 GLU B CA 1
ATOM 3694 C C . GLU B 1 91 ? -11.945 8.789 13.562 1 88.62 91 GLU B C 1
ATOM 3696 O O . GLU B 1 91 ? -11.25 8.125 12.797 1 88.62 91 GLU B O 1
ATOM 3701 N N . ASP B 1 92 ? -11.672 10.023 13.859 1 90.44 92 ASP B N 1
ATOM 3702 C CA . ASP B 1 92 ? -10.469 10.664 13.352 1 90.44 92 ASP B CA 1
ATOM 3703 C C . ASP B 1 92 ? -9.211 9.977 13.875 1 90.44 92 ASP B C 1
ATOM 3705 O O . ASP B 1 92 ? -8.258 9.758 13.133 1 90.44 92 ASP B O 1
ATOM 3709 N N . PHE B 1 93 ? -9.281 9.617 15.172 1 93.25 93 PHE B N 1
ATOM 3710 C CA . PHE B 1 93 ? -8.148 8.93 15.773 1 93.25 93 PHE B CA 1
ATOM 3711 C C . PHE B 1 93 ? -7.914 7.578 15.102 1 93.25 93 PHE B C 1
ATOM 3713 O O . PHE B 1 93 ? -6.777 7.215 14.805 1 93.25 93 PHE B O 1
ATOM 3720 N N . VAL B 1 94 ? -8.969 6.887 14.875 1 89.81 94 VAL B N 1
ATOM 3721 C CA . VAL B 1 94 ? -8.859 5.59 14.219 1 89.81 94 VAL B CA 1
ATOM 3722 C C . VAL B 1 94 ? -8.32 5.766 12.797 1 89.81 94 VAL B C 1
ATOM 3724 O O . VAL B 1 94 ? -7.398 5.055 12.391 1 89.81 94 VAL B O 1
ATOM 3727 N N . SER B 1 95 ? -8.789 6.719 12.062 1 87.38 95 SER B N 1
ATOM 3728 C CA . SER B 1 95 ? -8.438 6.934 10.664 1 87.38 95 SER B CA 1
ATOM 3729 C C . SER B 1 95 ? -6.969 7.312 10.516 1 87.38 95 SER B C 1
ATOM 3731 O O . SER B 1 95 ? -6.27 6.789 9.641 1 87.38 95 SER B O 1
ATOM 3733 N N . ILE B 1 96 ? -6.512 8.211 11.398 1 92.12 96 ILE B N 1
ATOM 3734 C CA . ILE B 1 96 ? -5.148 8.703 11.242 1 92.12 96 ILE B CA 1
ATOM 3735 C C . ILE B 1 96 ? -4.156 7.598 11.586 1 92.12 96 ILE B C 1
ATOM 3737 O O . ILE B 1 96 ? -2.992 7.648 11.18 1 92.12 96 ILE B O 1
ATOM 3741 N N . SER B 1 97 ? -4.605 6.59 12.391 1 92.5 97 SER B N 1
ATOM 3742 C CA . SER B 1 97 ? -3.732 5.504 12.82 1 92.5 97 SER B CA 1
ATOM 3743 C C . SER B 1 97 ? -3.689 4.387 11.781 1 92.5 97 SER B C 1
ATOM 3745 O O . SER B 1 97 ? -2.912 3.438 11.914 1 92.5 97 SER B O 1
ATOM 3747 N N . LYS B 1 98 ? -4.449 4.484 10.789 1 88.88 98 LYS B N 1
ATOM 3748 C CA . LYS B 1 98 ? -4.488 3.459 9.75 1 88.88 98 LYS B CA 1
ATOM 3749 C C . LYS B 1 98 ? -3.982 4.004 8.422 1 88.88 98 LYS B C 1
ATOM 3751 O O . LYS B 1 98 ? -4.594 4.902 7.836 1 88.88 98 LYS B O 1
ATOM 3756 N N . ILE B 1 99 ? -2.871 3.422 7.992 1 86.69 99 ILE B N 1
ATOM 3757 C CA . ILE B 1 99 ? -2.34 3.846 6.699 1 86.69 99 ILE B CA 1
ATOM 3758 C C . ILE B 1 99 ? -3.1 3.146 5.574 1 86.69 99 ILE B C 1
ATOM 3760 O O . ILE B 1 99 ? -3.242 1.921 5.582 1 86.69 99 ILE B O 1
ATOM 3764 N N . GLY B 1 100 ? -3.518 3.758 4.422 1 69.12 100 GLY B N 1
ATOM 3765 C CA . GLY B 1 100 ? -4.199 3.178 3.275 1 69.12 100 GLY B CA 1
ATOM 3766 C C . GLY B 1 100 ? -5.711 3.268 3.375 1 69.12 100 GLY B C 1
ATOM 3767 O O . GLY B 1 100 ? -6.426 2.742 2.52 1 69.12 100 GLY B O 1
ATOM 3768 N N . GLY B 1 101 ? -6.215 3.916 4.164 1 59.03 101 GLY B N 1
ATOM 3769 C CA . GLY B 1 101 ? -7.586 4.363 3.998 1 59.03 101 GLY B CA 1
ATOM 3770 C C . GLY B 1 101 ? -8.469 4.055 5.195 1 59.03 101 GLY B C 1
ATOM 3771 O O . GLY B 1 101 ? -8.109 3.229 6.039 1 59.03 101 GLY B O 1
ATOM 3772 N N . SER B 1 102 ? -9.32 4.914 5.574 1 53.69 102 SER B N 1
ATOM 3773 C CA . SER B 1 102 ? -10.312 4.941 6.645 1 53.69 102 SER B CA 1
ATOM 3774 C C . SER B 1 102 ? -11.359 3.852 6.453 1 53.69 102 SER B C 1
ATOM 3776 O O . SER B 1 102 ? -11.625 3.426 5.328 1 53.69 102 SER B O 1
ATOM 3778 N N . SER B 1 103 ? -11.352 2.898 7.469 1 48.09 103 SER B N 1
ATOM 3779 C CA . SER B 1 103 ? -12.352 1.843 7.562 1 48.09 103 SER B CA 1
ATOM 3780 C C . SER B 1 103 ? -13.664 2.266 6.906 1 48.09 103 SER B C 1
ATOM 3782 O O . SER B 1 103 ? -14.383 1.431 6.352 1 48.09 103 SER B O 1
ATOM 3784 N N . LYS B 1 104 ? -14.281 3.416 7.391 1 48.16 104 LYS B N 1
ATOM 3785 C CA . LYS B 1 104 ? -15.734 3.48 7.309 1 48.16 104 LYS B CA 1
ATOM 3786 C C . LYS B 1 104 ? -16.188 4.066 5.973 1 48.16 104 LYS B C 1
ATOM 3788 O O . LYS B 1 104 ? -15.695 5.121 5.555 1 48.16 104 LYS B O 1
ATOM 3793 N N . HIS B 1 105 ? -16.719 3.238 5.008 1 45.38 105 HIS B N 1
ATOM 3794 C CA . HIS B 1 105 ? -17.641 3.404 3.881 1 45.38 105 HIS B CA 1
ATOM 3795 C C . HIS B 1 105 ? -18.391 4.723 3.977 1 45.38 105 HIS B C 1
ATOM 3797 O O . HIS B 1 105 ? -18.75 5.316 2.955 1 45.38 105 HIS B O 1
ATOM 3803 N N . GLY B 1 106 ? -18.656 5.188 5.105 1 46.03 106 GLY B N 1
ATOM 3804 C CA . GLY B 1 106 ? -19.719 6.18 5.234 1 46.03 106 GLY B CA 1
ATOM 3805 C C . GLY B 1 106 ? -19.219 7.602 5.016 1 46.03 106 GLY B C 1
ATOM 3806 O O . GLY B 1 106 ? -19.969 8.555 5.223 1 46.03 106 GLY B O 1
ATOM 3807 N N . GLN B 1 107 ? -17.891 7.742 4.676 1 54.59 107 GLN B N 1
ATOM 3808 C CA . GLN B 1 107 ? -17.547 9.156 4.699 1 54.59 107 GLN B CA 1
ATOM 3809 C C . GLN B 1 107 ? -17.297 9.688 3.289 1 54.59 107 GLN B C 1
ATOM 3811 O O . GLN B 1 107 ? -16.266 10.305 3.025 1 54.59 107 GLN B O 1
ATOM 3816 N N . ALA B 1 108 ? -18.266 9.398 2.406 1 54.34 108 ALA B N 1
ATOM 3817 C CA . ALA B 1 108 ? -18.234 9.789 1.001 1 54.34 108 ALA B CA 1
ATOM 3818 C C . ALA B 1 108 ? -18.062 11.305 0.856 1 54.34 108 ALA B C 1
ATOM 3820 O O . ALA B 1 108 ? -17.578 11.781 -0.165 1 54.34 108 ALA B O 1
ATOM 3821 N N . SER B 1 109 ? -18.344 11.93 1.949 1 55.28 109 SER B N 1
ATOM 3822 C CA . SER B 1 109 ? -18.344 13.383 1.835 1 55.28 109 SER B CA 1
ATOM 3823 C C . SER B 1 109 ? -16.953 13.961 2.102 1 55.28 109 SER B C 1
ATOM 3825 O O . SER B 1 109 ? -16.703 15.141 1.847 1 55.28 109 SER B O 1
ATOM 3827 N N . LYS B 1 110 ? -16.078 13.125 2.482 1 62.34 110 LYS B N 1
ATOM 3828 C CA . LYS B 1 110 ? -14.734 13.633 2.758 1 62.34 110 LYS B CA 1
ATOM 3829 C C . LYS B 1 110 ? -13.891 13.688 1.485 1 62.34 110 LYS B C 1
ATOM 3831 O O . LYS B 1 110 ? -13.977 12.797 0.64 1 62.34 110 LYS B O 1
ATOM 3836 N N . THR B 1 111 ? -13.375 14.836 1.229 1 56.5 111 THR B N 1
ATOM 3837 C CA . THR B 1 111 ? -12.578 15.062 0.029 1 56.5 111 THR B CA 1
ATOM 3838 C C . THR B 1 111 ? -11.273 14.266 0.091 1 56.5 111 THR B C 1
ATOM 3840 O O . THR B 1 111 ? -10.844 13.695 -0.913 1 56.5 111 THR B O 1
ATOM 3843 N N . GLY B 1 112 ? -10.758 14.344 1.281 1 51.34 112 GLY B N 1
ATOM 3844 C CA . GLY B 1 112 ? -9.422 13.766 1.386 1 51.34 112 GLY B CA 1
ATOM 3845 C C . GLY B 1 112 ? -9.438 12.258 1.49 1 51.34 112 GLY B C 1
ATOM 3846 O O . GLY B 1 112 ? -10.422 11.672 1.948 1 51.34 112 GLY B O 1
ATOM 3847 N N . ARG B 1 113 ? -8.625 11.648 0.703 1 49.41 113 ARG B N 1
ATOM 3848 C CA . ARG B 1 113 ? -8.32 10.258 1.014 1 49.41 113 ARG B CA 1
ATOM 3849 C C . ARG B 1 113 ? -7.781 10.125 2.434 1 49.41 113 ARG B C 1
ATOM 3851 O O . ARG B 1 113 ? -6.57 10.023 2.641 1 49.41 113 ARG B O 1
ATOM 3858 N N . PHE B 1 114 ? -8.664 10.32 3.357 1 52.12 114 PHE B N 1
ATOM 3859 C CA . PHE B 1 114 ? -8.266 10.359 4.762 1 52.12 114 PHE B CA 1
ATOM 3860 C C . PHE B 1 114 ? -7.453 9.117 5.121 1 52.12 114 PHE B C 1
ATOM 3862 O O . PHE B 1 114 ? -7.758 8.016 4.668 1 52.12 114 PHE B O 1
ATOM 3869 N N . GLY B 1 115 ? -6.195 9.305 5.41 1 59.09 115 GLY B N 1
ATOM 3870 C CA . GLY B 1 115 ? -5.289 8.281 5.906 1 59.09 115 GLY B CA 1
ATOM 3871 C C . GLY B 1 115 ? -4.086 8.062 5.004 1 59.09 115 GLY B C 1
ATOM 3872 O O . GLY B 1 115 ? -3.031 7.621 5.465 1 59.09 115 GLY B O 1
ATOM 3873 N N . VAL B 1 116 ? -4.406 8.516 3.781 1 69.75 116 VAL B N 1
ATOM 3874 C CA . VAL B 1 116 ? -3.207 8.336 2.969 1 69.75 116 VAL B CA 1
ATOM 3875 C C . VAL B 1 116 ? -2.459 9.656 2.846 1 69.75 116 VAL B C 1
ATOM 3877 O O . VAL B 1 116 ? -1.237 9.711 3.006 1 69.75 116 VAL B O 1
ATOM 3880 N N . GLY B 1 117 ? -3.225 10.75 2.797 1 79.38 117 GLY B N 1
ATOM 3881 C CA . GLY B 1 117 ? -2.607 12.039 2.549 1 79.38 117 GLY B CA 1
ATOM 3882 C C . GLY B 1 117 ? -1.818 12.562 3.734 1 79.38 117 GLY B C 1
ATOM 3883 O O . GLY B 1 117 ? -0.737 13.133 3.564 1 79.38 117 GLY B O 1
ATOM 3884 N N . PHE B 1 118 ? -2.412 12.352 4.961 1 90.94 118 PHE B N 1
ATOM 3885 C CA . PHE B 1 118 ? -1.708 12.797 6.156 1 90.94 118 PHE B CA 1
ATOM 3886 C C . PHE B 1 118 ? -0.256 12.336 6.137 1 90.94 118 PHE B C 1
ATOM 3888 O O . PHE B 1 118 ? 0.635 13.047 6.605 1 90.94 118 PHE B O 1
ATOM 3895 N N . ASN B 1 119 ? -0.091 11.234 5.609 1 92.94 119 ASN B N 1
ATOM 3896 C CA . ASN B 1 119 ? 1.214 10.586 5.715 1 92.94 119 ASN B CA 1
ATOM 3897 C C . ASN B 1 119 ? 2.26 11.297 4.859 1 92.94 119 ASN B C 1
ATOM 3899 O O . ASN B 1 119 ? 3.457 11.039 4.992 1 92.94 119 ASN B O 1
ATOM 3903 N N . SER B 1 120 ? 1.882 12.25 4.078 1 91.38 120 SER B N 1
ATOM 3904 C CA . SER B 1 120 ? 2.846 13.062 3.352 1 91.38 120 SER B CA 1
ATOM 3905 C C . SER B 1 120 ? 3.74 13.852 4.309 1 91.38 120 SER B C 1
ATOM 3907 O O . SER B 1 120 ? 4.805 14.328 3.916 1 91.38 120 SER B O 1
ATOM 3909 N N . VAL B 1 121 ? 3.34 13.945 5.551 1 96.94 121 VAL B N 1
ATOM 3910 C CA . VAL B 1 121 ? 4.105 14.695 6.539 1 96.94 121 VAL B CA 1
ATOM 3911 C C . VAL B 1 121 ? 5.449 14.016 6.781 1 96.94 121 VAL B C 1
ATOM 3913 O O . VAL B 1 121 ? 6.383 14.633 7.301 1 96.94 121 VAL B O 1
ATOM 3916 N N . TYR B 1 122 ? 5.547 12.789 6.453 1 96.88 122 TYR B N 1
ATOM 3917 C CA . TYR B 1 122 ? 6.793 12.062 6.648 1 96.88 122 TYR B CA 1
ATOM 3918 C C . TYR B 1 122 ? 7.859 12.523 5.668 1 96.88 122 TYR B C 1
ATOM 3920 O O . TYR B 1 122 ? 9.031 12.156 5.789 1 96.88 122 TYR B O 1
ATOM 3928 N N . HIS B 1 123 ? 7.523 13.367 4.742 1 95.12 123 HIS B N 1
ATOM 3929 C CA . HIS B 1 123 ? 8.547 14.094 4 1 95.12 123 HIS B CA 1
ATOM 3930 C C . HIS B 1 123 ? 9.367 14.984 4.922 1 95.12 123 HIS B C 1
ATOM 3932 O O . HIS B 1 123 ? 10.57 15.172 4.715 1 95.12 123 HIS B O 1
ATOM 3938 N N . LEU B 1 124 ? 8.711 15.477 5.934 1 97.75 124 LEU B N 1
ATOM 3939 C CA . LEU B 1 124 ? 9.289 16.531 6.754 1 97.75 124 LEU B CA 1
ATOM 3940 C C . LEU B 1 124 ? 9.969 15.961 7.992 1 97.75 124 LEU B C 1
ATOM 3942 O O . LEU B 1 124 ? 10.898 16.562 8.523 1 97.75 124 LEU B O 1
ATOM 3946 N N . THR B 1 125 ? 9.398 14.859 8.523 1 98.38 125 THR B N 1
ATOM 3947 C CA . THR B 1 125 ? 9.773 14.43 9.859 1 98.38 125 THR B CA 1
ATOM 3948 C C . THR B 1 125 ? 9.641 12.922 10 1 98.38 125 THR B C 1
ATOM 3950 O O . THR B 1 125 ? 8.906 12.281 9.242 1 98.38 125 THR B O 1
ATOM 3953 N N . ASP B 1 126 ? 10.383 12.398 10.953 1 98.31 126 ASP B N 1
ATOM 3954 C CA . ASP B 1 126 ? 10.211 10.992 11.312 1 98.31 126 ASP B CA 1
ATOM 3955 C C . ASP B 1 126 ? 9.305 10.852 12.539 1 98.31 126 ASP B C 1
ATOM 3957 O O . ASP B 1 126 ? 8.945 9.734 12.922 1 98.31 126 ASP B O 1
ATOM 3961 N N . LEU B 1 127 ? 8.961 12 13.102 1 98.25 127 LEU B N 1
ATOM 3962 C CA . LEU B 1 127 ? 8.242 11.945 14.367 1 98.25 127 LEU B CA 1
ATOM 3963 C C . LEU B 1 127 ? 7.074 12.93 14.375 1 98.25 127 LEU B C 1
ATOM 3965 O O . LEU B 1 127 ? 7.062 13.883 15.164 1 98.25 127 LEU B O 1
ATOM 3969 N N . PRO B 1 128 ? 6.035 12.68 13.547 1 98.5 128 PRO B N 1
ATOM 3970 C CA . PRO B 1 128 ? 4.852 13.539 13.641 1 98.5 128 PRO B CA 1
ATOM 3971 C C . PRO B 1 128 ? 4.094 13.352 14.953 1 98.5 128 PRO B C 1
ATOM 3973 O O . PRO B 1 128 ? 4.027 12.234 15.477 1 98.5 128 PRO B O 1
ATOM 3976 N N . SER B 1 129 ? 3.576 14.422 15.453 1 98.62 129 SER B N 1
ATOM 3977 C CA . SER B 1 129 ? 2.793 14.391 16.688 1 98.62 129 SER B CA 1
ATOM 3978 C C . SER B 1 129 ? 1.675 15.422 16.656 1 98.62 129 SER B C 1
ATOM 3980 O O . SER B 1 129 ? 1.664 16.312 15.797 1 98.62 129 SER B O 1
ATOM 3982 N N . PHE B 1 130 ? 0.678 15.227 17.516 1 98.62 130 PHE B N 1
ATOM 3983 C CA . PHE B 1 130 ? -0.401 16.203 17.562 1 98.62 130 PHE B CA 1
ATOM 3984 C C . PHE B 1 130 ? -1.143 16.125 18.891 1 98.62 130 PHE B C 1
ATOM 3986 O O . PHE B 1 130 ? -1.055 15.133 19.609 1 98.62 130 PHE B O 1
ATOM 3993 N N . VAL B 1 131 ? -1.775 17.219 19.234 1 98.19 131 VAL B N 1
ATOM 3994 C CA . VAL B 1 131 ? -2.658 17.344 20.391 1 98.19 131 VAL B CA 1
ATOM 3995 C C . VAL B 1 131 ? -4.074 17.672 19.922 1 98.19 131 VAL B C 1
ATOM 3997 O O . VAL B 1 131 ? -4.27 18.516 19.047 1 98.19 131 VAL B O 1
ATOM 4000 N N . SER B 1 132 ? -5.004 16.984 20.406 1 98.62 132 SER B N 1
ATOM 4001 C CA . SER B 1 132 ? -6.414 17.266 20.172 1 98.62 132 SER B CA 1
ATOM 4002 C C . SER B 1 132 ? -7.266 16.828 21.359 1 98.62 132 SER B C 1
ATOM 4004 O O . SER B 1 132 ? -7.117 15.711 21.859 1 98.62 132 SER B O 1
ATOM 4006 N N . GLY B 1 133 ? -8.148 17.688 21.828 1 97.44 133 GLY B N 1
ATOM 4007 C CA . GLY B 1 133 ? -8.898 17.359 23.016 1 97.44 133 GLY B CA 1
ATOM 4008 C C . GLY B 1 133 ? -8.016 17.109 24.234 1 97.44 133 GLY B C 1
ATOM 4009 O O . GLY B 1 133 ? -7.25 17.984 24.641 1 97.44 133 GLY B O 1
ATOM 4010 N N . LYS B 1 134 ? -8.039 15.867 24.734 1 95.06 134 LYS B N 1
ATOM 4011 C CA . LYS B 1 134 ? -7.262 15.57 25.938 1 95.06 134 LYS B CA 1
ATOM 4012 C C . LYS B 1 134 ? -6.043 14.711 25.625 1 95.06 134 LYS B C 1
ATOM 4014 O O . LYS B 1 134 ? -5.293 14.328 26.516 1 95.06 134 LYS B O 1
ATOM 4019 N N . TYR B 1 135 ? -5.879 14.461 24.344 1 96.19 135 TYR B N 1
ATOM 4020 C CA . TYR B 1 135 ? -4.848 13.492 24 1 96.19 135 TYR B CA 1
ATOM 4021 C C . TYR B 1 135 ? -3.695 14.156 23.266 1 96.19 135 TYR B C 1
ATOM 4023 O O . TYR B 1 135 ? -3.91 15.047 22.438 1 96.19 135 TYR B O 1
ATOM 4031 N N . VAL B 1 136 ? -2.523 13.742 23.547 1 96.75 136 VAL B N 1
ATOM 4032 C CA . VAL B 1 136 ? -1.349 13.977 22.719 1 96.75 136 VAL B CA 1
ATOM 4033 C C . VAL B 1 136 ? -0.876 12.656 22.109 1 96.75 136 VAL B C 1
ATOM 4035 O O . VAL B 1 136 ? -0.876 11.625 22.781 1 96.75 136 VAL B O 1
ATOM 4038 N N . VAL B 1 137 ? -0.615 12.648 20.844 1 97.44 137 VAL B N 1
ATOM 4039 C CA . VAL B 1 137 ? -0.215 11.445 20.125 1 97.44 137 VAL B CA 1
ATOM 4040 C C . VAL B 1 137 ? 1.146 11.672 19.469 1 97.44 137 VAL B C 1
ATOM 4042 O O . VAL B 1 137 ? 1.402 12.734 18.891 1 97.44 137 VAL B O 1
ATOM 4045 N N . LEU B 1 138 ? 2.027 10.734 19.625 1 97.81 138 LEU B N 1
ATOM 4046 C CA . LEU B 1 138 ? 3.307 10.695 18.922 1 97.81 138 LEU B CA 1
ATOM 4047 C C . LEU B 1 138 ? 3.434 9.414 18.094 1 97.81 138 LEU B C 1
ATOM 4049 O O . LEU B 1 138 ? 3.324 8.312 18.641 1 97.81 138 LEU B O 1
ATOM 4053 N N . PHE B 1 139 ? 3.635 9.578 16.844 1 97.94 139 PHE B N 1
ATOM 4054 C CA . PHE B 1 139 ? 3.859 8.43 15.984 1 97.94 139 PHE B CA 1
ATOM 4055 C C . PHE B 1 139 ? 5.352 8.172 15.797 1 97.94 139 PHE B C 1
ATOM 4057 O O . PHE B 1 139 ? 6.133 9.117 15.648 1 97.94 139 PHE B O 1
ATOM 4064 N N . ASP B 1 140 ? 5.734 6.941 15.828 1 97.88 140 ASP B N 1
ATOM 4065 C CA . ASP B 1 140 ? 7.113 6.508 15.617 1 97.88 140 ASP B CA 1
ATOM 4066 C C . ASP B 1 140 ? 7.172 5.246 14.758 1 97.88 140 ASP B C 1
ATOM 4068 O O . ASP B 1 140 ? 7.578 4.184 15.234 1 97.88 140 ASP B O 1
ATOM 4072 N N . PRO B 1 141 ? 6.84 5.434 13.477 1 96.75 141 PRO B N 1
ATOM 4073 C CA . PRO B 1 141 ? 6.73 4.258 12.617 1 96.75 141 PRO B CA 1
ATOM 4074 C C . PRO B 1 141 ? 8.016 3.434 12.57 1 96.75 141 PRO B C 1
ATOM 4076 O O . PRO B 1 141 ? 7.973 2.234 12.281 1 96.75 141 PRO B O 1
ATOM 4079 N N . GLN B 1 142 ? 9.133 3.988 12.875 1 96.31 142 GLN B N 1
ATOM 4080 C CA . GLN B 1 142 ? 10.391 3.256 12.867 1 96.31 142 GLN B CA 1
ATOM 4081 C C . GLN B 1 142 ? 10.633 2.564 14.203 1 96.31 142 GLN B C 1
ATOM 4083 O O . GLN B 1 142 ? 11.508 1.702 14.312 1 96.31 142 GLN B O 1
ATOM 4088 N N . GLY B 1 143 ? 9.945 2.982 15.266 1 95.75 143 GLY B N 1
ATOM 4089 C CA . GLY B 1 143 ? 10.047 2.395 16.594 1 95.75 143 GLY B CA 1
ATOM 4090 C C . GLY B 1 143 ? 11.398 2.625 17.234 1 95.75 143 GLY B C 1
ATOM 4091 O O . GLY B 1 143 ? 11.867 1.796 18.016 1 95.75 143 GLY B O 1
ATOM 4092 N N . VAL B 1 144 ? 12.016 3.666 16.938 1 95.25 144 VAL B N 1
ATOM 4093 C CA . VAL B 1 144 ? 13.383 3.809 17.438 1 95.25 144 VAL B CA 1
ATOM 4094 C C . VAL B 1 144 ? 13.477 5.008 18.375 1 95.25 144 VAL B C 1
ATOM 4096 O O . VAL B 1 144 ? 14.477 5.188 19.062 1 95.25 144 VAL B O 1
ATOM 4099 N N . TYR B 1 145 ? 12.445 5.777 18.516 1 96.75 145 TYR B N 1
ATOM 4100 C CA . TYR B 1 145 ? 12.547 7.008 19.281 1 96.75 145 TYR B CA 1
ATOM 4101 C C . TYR B 1 145 ? 11.789 6.895 20.609 1 96.75 145 TYR B C 1
ATOM 4103 O O . TYR B 1 145 ? 12.305 7.258 21.656 1 96.75 145 TYR B O 1
ATOM 4111 N N . LEU B 1 146 ? 10.539 6.371 20.547 1 95.94 146 LEU B N 1
ATOM 4112 C CA . LEU B 1 146 ? 9.672 6.32 21.719 1 95.94 146 LEU B CA 1
ATOM 4113 C C . LEU B 1 146 ? 9.992 5.105 22.578 1 95.94 146 LEU B C 1
ATOM 4115 O O . LEU B 1 146 ? 10.453 4.082 22.078 1 95.94 146 LEU B O 1
ATOM 4119 N N . PRO B 1 147 ? 9.75 5.172 23.844 1 92 147 PRO B N 1
ATOM 4120 C CA . PRO B 1 147 ? 10.031 4.039 24.734 1 92 147 PRO B CA 1
ATOM 4121 C C . PRO B 1 147 ? 9 2.926 24.625 1 92 147 PRO B C 1
ATOM 4123 O O . PRO B 1 147 ? 7.801 3.203 24.484 1 92 147 PRO B O 1
ATOM 4126 N N . ARG B 1 148 ? 9.438 1.698 24.609 1 89.62 148 ARG B N 1
ATOM 4127 C CA . ARG B 1 148 ? 8.609 0.502 24.719 1 89.62 148 ARG B CA 1
ATOM 4128 C C . ARG B 1 148 ? 7.547 0.465 23.625 1 89.62 148 ARG B C 1
ATOM 4130 O O . ARG B 1 148 ? 6.363 0.272 23.906 1 89.62 148 ARG B O 1
ATOM 4137 N N . VAL B 1 149 ? 7.887 0.84 22.453 1 89.38 149 VAL B N 1
ATOM 4138 C CA . VAL B 1 149 ? 6.977 0.73 21.328 1 89.38 149 VAL B CA 1
ATOM 4139 C C . VAL B 1 149 ? 7.227 -0.582 20.578 1 89.38 149 VAL B C 1
ATOM 4141 O O . VAL B 1 149 ? 8.367 -1.049 20.5 1 89.38 149 VAL B O 1
ATOM 4144 N N . SER B 1 150 ? 6.148 -1.175 20.188 1 86.38 150 SER B N 1
ATOM 4145 C CA . SER B 1 150 ? 6.254 -2.393 19.391 1 86.38 150 SER B CA 1
ATOM 4146 C C . SER B 1 150 ? 6.039 -2.105 17.906 1 86.38 150 SER B C 1
ATOM 4148 O O . SER B 1 150 ? 5.449 -1.083 17.547 1 86.38 150 SER B O 1
ATOM 4150 N N . ALA B 1 151 ? 6.508 -2.988 17.125 1 84.31 151 ALA B N 1
ATOM 4151 C CA . ALA B 1 151 ? 6.324 -2.873 15.68 1 84.31 151 ALA B CA 1
ATOM 4152 C C . ALA B 1 151 ? 4.848 -2.941 15.305 1 84.31 151 ALA B C 1
ATOM 4154 O O . ALA B 1 151 ? 4.426 -2.369 14.297 1 84.31 151 ALA B O 1
ATOM 4155 N N . ALA B 1 152 ? 4.074 -3.533 16.188 1 85 152 ALA B N 1
ATOM 4156 C CA . ALA B 1 152 ? 2.648 -3.709 15.914 1 85 152 ALA B CA 1
ATOM 4157 C C . ALA B 1 152 ? 1.876 -2.42 16.172 1 85 152 ALA B C 1
ATOM 4159 O O . ALA B 1 152 ? 0.797 -2.209 15.617 1 85 152 ALA B O 1
ATOM 4160 N N . ASN B 1 153 ? 2.396 -1.592 16.953 1 90.69 153 ASN B N 1
ATOM 4161 C CA . ASN B 1 153 ? 1.743 -0.341 17.328 1 90.69 153 ASN B CA 1
ATOM 4162 C C . ASN B 1 153 ? 2.762 0.746 17.656 1 90.69 153 ASN B C 1
ATOM 4164 O O . ASN B 1 153 ? 2.891 1.148 18.812 1 90.69 153 ASN B O 1
ATOM 4168 N N . PRO B 1 154 ? 3.4 1.277 16.641 1 94.94 154 PRO B N 1
ATOM 4169 C CA . PRO B 1 154 ? 4.586 2.109 16.859 1 94.94 154 PRO B CA 1
ATOM 4170 C C . PRO B 1 154 ? 4.238 3.568 17.156 1 94.94 154 PRO B C 1
ATOM 4172 O O . PRO B 1 154 ? 4.508 4.449 16.328 1 94.94 154 PRO B O 1
ATOM 4175 N N . GLY B 1 155 ? 3.779 3.895 18.312 1 97 155 GLY B N 1
ATOM 4176 C CA . GLY B 1 155 ? 3.445 5.23 18.781 1 97 155 GLY B CA 1
ATOM 4177 C C . GLY B 1 155 ? 2.844 5.242 20.172 1 97 155 GLY B C 1
ATOM 4178 O O . GLY B 1 155 ? 2.682 4.188 20.781 1 97 155 GLY B O 1
ATOM 4179 N N . LYS B 1 156 ? 2.596 6.445 20.656 1 95.56 156 LYS B N 1
ATOM 4180 C CA . LYS B 1 156 ? 2.014 6.609 21.984 1 95.56 156 LYS B CA 1
ATOM 4181 C C . LYS B 1 156 ? 0.895 7.645 21.969 1 95.56 156 LYS B C 1
ATOM 4183 O O . LYS B 1 156 ? 0.954 8.617 21.219 1 95.56 156 LYS B O 1
ATOM 4188 N N . ARG B 1 157 ? -0.072 7.383 22.688 1 95.44 157 ARG B N 1
ATOM 4189 C CA . ARG B 1 157 ? -1.119 8.344 23.031 1 95.44 157 ARG B CA 1
ATOM 4190 C C . ARG B 1 157 ? -1.21 8.555 24.531 1 95.44 157 ARG B C 1
ATOM 4192 O O . ARG B 1 157 ? -1.212 7.59 25.297 1 95.44 157 ARG B O 1
ATOM 4199 N N . ILE B 1 158 ? -1.23 9.781 24.938 1 93.31 158 ILE B N 1
ATOM 4200 C CA . ILE B 1 158 ? -1.222 10.125 26.359 1 93.31 158 ILE B CA 1
ATOM 4201 C C . ILE B 1 158 ? -2.379 11.07 26.656 1 93.31 158 ILE B C 1
ATOM 4203 O O . ILE B 1 158 ? -2.574 12.07 25.969 1 93.31 158 ILE B O 1
ATOM 4207 N N . ASP B 1 159 ? -3.197 10.711 27.641 1 93.62 159 ASP B N 1
ATOM 4208 C CA . ASP B 1 159 ? -4.152 11.664 28.203 1 93.62 159 ASP B CA 1
ATOM 4209 C C . ASP B 1 159 ? -3.449 12.672 29.109 1 93.62 159 ASP B C 1
ATOM 4211 O O . ASP B 1 159 ? -3.229 12.398 30.297 1 93.62 159 ASP B O 1
ATOM 4215 N N . PHE B 1 160 ? -3.172 13.812 28.578 1 91.38 160 PHE B N 1
ATOM 4216 C CA . PHE B 1 160 ? -2.309 14.75 29.281 1 91.38 160 PHE B CA 1
ATOM 4217 C C . PHE B 1 160 ? -3.084 15.492 30.359 1 91.38 160 PHE B C 1
ATOM 4219 O O . PHE B 1 160 ? -2.49 16.141 31.219 1 91.38 160 PHE B O 1
ATOM 4226 N N . THR B 1 161 ? -4.391 15.406 30.328 1 88.94 161 THR B N 1
ATOM 4227 C CA . THR B 1 161 ? -5.215 16.109 31.297 1 88.94 161 THR B CA 1
ATOM 4228 C C . THR B 1 161 ? -5.309 15.32 32.594 1 88.94 161 THR B C 1
ATOM 4230 O O . THR B 1 161 ? -5.555 15.898 33.656 1 88.94 161 THR B O 1
ATOM 4233 N N . SER B 1 162 ? -5.23 14.039 32.5 1 82.5 162 SER B N 1
ATOM 4234 C CA . SER B 1 162 ? -5.371 13.195 33.688 1 82.5 162 SER B CA 1
ATOM 4235 C C . SER B 1 162 ? -4.012 12.789 34.219 1 82.5 162 SER B C 1
ATOM 4237 O O . SER B 1 162 ? -3.922 12.25 35.344 1 82.5 162 SER B O 1
ATOM 4239 N N . SER B 1 163 ? -3.084 13.109 33.438 1 74.44 163 SER B N 1
ATOM 4240 C CA . SER B 1 163 ? -1.752 12.672 33.844 1 74.44 163 SER B CA 1
ATOM 4241 C C . SER B 1 163 ? -0.896 13.859 34.281 1 74.44 163 SER B C 1
ATOM 4243 O O . SER B 1 163 ? -1.2 15.008 33.969 1 74.44 163 SER B O 1
ATOM 4245 N N . SER B 1 164 ? -0.072 13.648 35.281 1 75.69 164 SER B N 1
ATOM 4246 C CA . SER B 1 164 ? 0.939 14.633 35.625 1 75.69 164 SER B CA 1
ATOM 4247 C C . SER B 1 164 ? 2.088 14.641 34.625 1 75.69 164 SER B C 1
ATOM 4249 O O . SER B 1 164 ? 3.25 14.797 35 1 75.69 164 SER B O 1
ATOM 4251 N N . ALA B 1 165 ? 1.698 14.375 33.375 1 75.12 165 ALA B N 1
ATOM 4252 C CA . ALA B 1 165 ? 2.725 14.195 32.375 1 75.12 165 ALA B CA 1
ATOM 4253 C C . ALA B 1 165 ? 3.564 15.453 32.188 1 75.12 165 ALA B C 1
ATOM 4255 O O . ALA B 1 165 ? 4.789 15.383 32.094 1 75.12 165 ALA B O 1
ATOM 4256 N N . LEU B 1 166 ? 2.971 16.594 32.25 1 78.75 166 LEU B N 1
ATOM 4257 C CA . LEU B 1 166 ? 3.697 17.844 32.031 1 78.75 166 LEU B CA 1
ATOM 4258 C C . LEU B 1 166 ? 4.703 18.078 33.156 1 78.75 166 LEU B C 1
ATOM 4260 O O . LEU B 1 166 ? 5.777 18.625 32.938 1 78.75 166 LEU B O 1
ATOM 4264 N N . SER B 1 167 ? 4.301 17.625 34.344 1 82.38 167 SER B N 1
ATOM 4265 C CA . SER B 1 167 ? 5.199 17.859 35.469 1 82.38 167 SER B CA 1
ATOM 4266 C C . SER B 1 167 ? 6.461 17.016 35.344 1 82.38 167 SER B C 1
ATOM 4268 O O . SER B 1 167 ? 7.551 17.453 35.719 1 82.38 167 SER B O 1
ATOM 4270 N N . PHE B 1 168 ? 6.344 15.922 34.75 1 85.75 168 PHE B N 1
ATOM 4271 C CA . PHE B 1 168 ? 7.473 15 34.688 1 85.75 168 PHE B CA 1
ATOM 4272 C C . PHE B 1 168 ? 8.234 15.148 33.406 1 85.75 168 PHE B C 1
ATOM 4274 O O . PHE B 1 168 ? 9.445 14.93 33.344 1 85.75 168 PHE B O 1
ATOM 4281 N N . TYR B 1 169 ? 7.504 15.508 32.344 1 91.88 169 TYR B N 1
ATOM 4282 C CA . TYR B 1 169 ? 8.109 15.594 31.016 1 91.88 169 TYR B CA 1
ATOM 4283 C C . TYR B 1 169 ? 7.875 16.969 30.406 1 91.88 169 TYR B C 1
ATOM 4285 O O . TYR B 1 169 ? 7.402 17.078 29.281 1 91.88 169 TYR B O 1
ATOM 4293 N N . LYS B 1 170 ? 8.305 17.969 31.109 1 93.25 170 LYS B N 1
ATOM 4294 C CA . LYS B 1 170 ? 8.062 19.359 30.719 1 93.25 170 LYS B CA 1
ATOM 4295 C C . LYS B 1 170 ? 8.672 19.672 29.359 1 93.25 170 LYS B C 1
ATOM 4297 O O . LYS B 1 170 ? 8.016 20.266 28.5 1 93.25 170 LYS B O 1
ATOM 4302 N N . ASP B 1 171 ? 9.883 19.219 29.156 1 96.38 171 ASP B N 1
ATOM 4303 C CA . ASP B 1 171 ? 10.57 19.531 27.906 1 96.38 171 ASP B CA 1
ATOM 4304 C C . ASP B 1 171 ? 9.914 18.828 26.719 1 96.38 171 ASP B C 1
ATOM 4306 O O . ASP B 1 171 ? 9.938 19.328 25.594 1 96.38 171 ASP B O 1
ATOM 4310 N N . GLN B 1 172 ? 9.281 17.672 27 1 94.69 172 GLN B N 1
ATOM 4311 C CA . GLN B 1 172 ? 8.625 16.906 25.953 1 94.69 172 GLN B CA 1
ATOM 4312 C C . GLN B 1 172 ? 7.363 17.625 25.469 1 94.69 172 GLN B C 1
ATOM 4314 O O . GLN B 1 172 ? 7.051 17.609 24.266 1 94.69 172 GLN B O 1
ATOM 4319 N N . PHE B 1 173 ? 6.695 18.25 26.406 1 94.38 173 PHE B N 1
ATOM 4320 C CA . PHE B 1 173 ? 5.332 18.641 26.078 1 94.38 173 PHE B CA 1
ATOM 4321 C C . PHE B 1 173 ? 5.23 20.156 25.938 1 94.38 173 PHE B C 1
ATOM 4323 O O . PHE B 1 173 ? 4.258 20.672 25.391 1 94.38 173 PHE B O 1
ATOM 4330 N N . PHE B 1 174 ? 6.215 20.875 26.344 1 95.06 174 PHE B N 1
ATOM 4331 C CA . PHE B 1 174 ? 6.215 22.344 26.25 1 95.06 174 PHE B CA 1
ATOM 4332 C C . PHE B 1 174 ? 6.082 22.797 24.812 1 95.06 174 PHE B C 1
ATOM 4334 O O . PHE B 1 174 ? 5.434 23.812 24.531 1 95.06 174 PHE B O 1
ATOM 4341 N N . PRO B 1 175 ? 6.699 22.109 23.844 1 97.06 175 PRO B N 1
ATOM 4342 C CA . PRO B 1 175 ? 6.586 22.547 22.453 1 97.06 175 PRO B CA 1
ATOM 4343 C C . PRO B 1 175 ? 5.141 22.625 21.969 1 97.06 175 PRO B C 1
ATOM 4345 O O . PRO B 1 175 ? 4.855 23.281 20.969 1 97.06 175 PRO B O 1
ATOM 4348 N N . PHE B 1 176 ? 4.199 21.984 22.656 1 97.31 176 PHE B N 1
ATOM 4349 C CA . PHE B 1 176 ? 2.805 21.953 22.234 1 97.31 176 PHE B CA 1
ATOM 4350 C C . PHE B 1 176 ? 2.035 23.125 22.812 1 97.31 176 PHE B C 1
ATOM 4352 O O . PHE B 1 176 ? 0.868 23.344 22.469 1 97.31 176 PHE B O 1
ATOM 4359 N N . CYS B 1 177 ? 2.633 23.859 23.703 1 96.25 177 CYS B N 1
ATOM 4360 C CA . CYS B 1 177 ? 1.989 25.062 24.203 1 96.25 177 CYS B CA 1
ATOM 4361 C C . CYS B 1 177 ? 2.002 26.172 23.172 1 96.25 177 CYS B C 1
ATOM 4363 O O . CYS B 1 177 ? 2.883 27.047 23.188 1 96.25 177 CYS B O 1
ATOM 4365 N N . ALA B 1 178 ? 1.061 26.156 22.344 1 97.56 178 ALA B N 1
ATOM 4366 C CA . ALA B 1 178 ? 0.915 27.062 21.203 1 97.56 178 ALA B CA 1
ATOM 4367 C C . ALA B 1 178 ? -0.536 27.125 20.734 1 97.56 178 ALA B C 1
ATOM 4369 O O . ALA B 1 178 ? -1.286 26.156 20.891 1 97.56 178 ALA B O 1
ATOM 4370 N N . PHE B 1 179 ? -0.944 28.281 20.266 1 98.06 179 PHE B N 1
ATOM 4371 C CA . PHE B 1 179 ? -2.248 28.5 19.641 1 98.06 179 PHE B CA 1
ATOM 4372 C C . PHE B 1 179 ? -3.369 28.125 20.609 1 98.06 179 PHE B C 1
ATOM 4374 O O . PHE B 1 179 ? -4.344 27.484 20.203 1 98.06 179 PHE B O 1
ATOM 4381 N N . GLY B 1 180 ? -3.174 28.406 21.859 1 96.81 180 GLY B N 1
ATOM 4382 C CA . GLY B 1 180 ? -4.223 28.234 22.859 1 96.81 180 GLY B CA 1
ATOM 4383 C C . GLY B 1 180 ? -4.086 26.938 23.625 1 96.81 180 GLY B C 1
ATOM 4384 O O . GLY B 1 180 ? -4.758 26.734 24.641 1 96.81 180 GLY B O 1
ATOM 4385 N N . CYS B 1 181 ? -3.248 26.016 23.156 1 97.31 181 CYS B N 1
ATOM 4386 C CA . CYS B 1 181 ? -3 24.797 23.891 1 97.31 181 CYS B CA 1
ATOM 4387 C C . CYS B 1 181 ? -2.045 25.031 25.062 1 97.31 181 CYS B C 1
ATOM 4389 O O . CYS B 1 181 ? -0.948 25.562 24.859 1 97.31 181 CYS B O 1
ATOM 4391 N N . ASP B 1 182 ? -2.438 24.609 26.266 1 93.69 182 ASP B N 1
ATOM 4392 C CA . ASP B 1 182 ? -1.594 24.828 27.438 1 93.69 182 ASP B CA 1
ATOM 4393 C C . ASP B 1 182 ? -1.117 23.5 28.031 1 93.69 182 ASP B C 1
ATOM 4395 O O . ASP B 1 182 ? -0.398 23.484 29.031 1 93.69 182 ASP B O 1
ATOM 4399 N N . MET B 1 183 ? -1.583 22.422 27.469 1 93.25 183 MET B N 1
ATOM 4400 C CA . MET B 1 183 ? -1.215 21.078 27.875 1 93.25 183 MET B CA 1
ATOM 4401 C C . MET B 1 183 ? -1.623 20.812 29.312 1 93.25 183 MET B C 1
ATOM 4403 O O . MET B 1 183 ? -0.971 20.031 30.016 1 93.25 183 MET B O 1
ATOM 4407 N N . GLN B 1 184 ? -2.582 21.453 29.781 1 90.44 184 GLN B N 1
ATOM 4408 C CA . GLN B 1 184 ? -3.127 21.266 31.109 1 90.44 184 GLN B CA 1
ATOM 4409 C C . GLN B 1 184 ? -4.617 20.938 31.062 1 90.44 184 GLN B C 1
ATOM 4411 O O . GLN B 1 184 ? -5.078 20 31.719 1 90.44 184 GLN B O 1
ATOM 4416 N N . SER B 1 185 ? -5.332 21.688 30.281 1 93.62 185 SER B N 1
ATOM 4417 C CA . SER B 1 185 ? -6.758 21.469 30.047 1 93.62 185 SER B CA 1
ATOM 4418 C C . SER B 1 185 ? -7.027 20.938 28.656 1 93.62 185 SER B C 1
ATOM 4420 O O . SER B 1 185 ? -6.188 21.078 27.75 1 93.62 185 SER B O 1
ATOM 4422 N N . PRO B 1 186 ? -8.18 20.297 28.531 1 96.06 186 PRO B N 1
ATOM 4423 C CA . PRO B 1 186 ? -8.492 19.828 27.172 1 96.06 186 PRO B CA 1
ATOM 4424 C C . PRO B 1 186 ? -8.391 20.922 26.125 1 96.06 186 PRO B C 1
ATOM 4426 O O . PRO B 1 186 ? -8.789 22.062 26.391 1 96.06 186 PRO B O 1
ATOM 4429 N N . PHE B 1 187 ? -7.859 20.609 25.031 1 97.56 187 PHE B N 1
ATOM 4430 C CA . PHE B 1 187 ? -7.609 21.562 23.953 1 97.56 187 PHE B CA 1
ATOM 4431 C C . PHE B 1 187 ? -8.758 21.562 22.938 1 97.56 187 PHE B C 1
ATOM 4433 O O . PHE B 1 187 ? -9.062 20.516 22.359 1 97.56 187 PHE B O 1
ATOM 4440 N N . ALA B 1 188 ? -9.391 22.719 22.734 1 97.81 188 ALA B N 1
ATOM 4441 C CA . ALA B 1 188 ? -10.508 22.844 21.797 1 97.81 188 ALA B CA 1
ATOM 4442 C C . ALA B 1 188 ? -10 23.094 20.375 1 97.81 188 ALA B C 1
ATOM 4444 O O . ALA B 1 188 ? -10.367 24.078 19.734 1 97.81 188 ALA B O 1
ATOM 4445 N N . GLY B 1 189 ? -9.211 22.234 19.828 1 98.5 189 GLY B N 1
ATOM 4446 C CA . GLY B 1 189 ? -8.602 22.25 18.5 1 98.5 189 GLY B CA 1
ATOM 4447 C C . GLY B 1 189 ? -7.605 21.125 18.297 1 98.5 189 GLY B C 1
ATOM 4448 O O . GLY B 1 189 ? -7.57 20.172 19.062 1 98.5 189 GLY B O 1
ATOM 4449 N N . THR B 1 190 ? -6.93 21.172 17.25 1 98.81 190 THR B N 1
ATOM 4450 C CA . THR B 1 190 ? -5.871 20.219 16.922 1 98.81 190 THR B CA 1
ATOM 4451 C C . THR B 1 190 ? -4.586 20.953 16.531 1 98.81 190 THR B C 1
ATOM 4453 O O . THR B 1 190 ? -4.613 21.891 15.742 1 98.81 190 THR B O 1
ATOM 4456 N N . LEU B 1 191 ? -3.549 20.594 17.188 1 98.88 191 LEU B N 1
ATOM 4457 C CA . LEU B 1 191 ? -2.23 21.156 16.906 1 98.88 191 LEU B CA 1
ATOM 4458 C C . LEU B 1 191 ? -1.242 20.047 16.547 1 98.88 191 LEU B C 1
ATOM 4460 O O . LEU B 1 191 ? -0.921 19.203 17.375 1 98.88 191 LEU B O 1
ATOM 4464 N N . PHE B 1 192 ? -0.783 20.094 15.297 1 98.88 192 PHE B N 1
ATOM 4465 C CA . PHE B 1 192 ? 0.251 19.172 14.836 1 98.88 192 PHE B CA 1
ATOM 4466 C C . PHE B 1 192 ? 1.635 19.781 14.992 1 98.88 192 PHE B C 1
ATOM 4468 O O . PHE B 1 192 ? 1.803 21 14.82 1 98.88 192 PHE B O 1
ATOM 4475 N N . ARG B 1 193 ? 2.549 18.984 15.312 1 98.88 193 ARG B N 1
ATOM 4476 C CA . ARG B 1 193 ? 3.959 19.359 15.328 1 98.88 193 ARG B CA 1
ATOM 4477 C C . ARG B 1 193 ? 4.793 18.391 14.5 1 98.88 193 ARG B C 1
ATOM 4479 O O . ARG B 1 193 ? 4.758 17.188 14.719 1 98.88 193 ARG B O 1
ATOM 4486 N N . PHE B 1 194 ? 5.52 18.953 13.578 1 98.81 194 PHE B N 1
ATOM 4487 C CA . PHE B 1 194 ? 6.398 18.188 12.711 1 98.81 194 PHE B CA 1
ATOM 4488 C C . PHE B 1 194 ? 7.832 18.703 12.797 1 98.81 194 PHE B C 1
ATOM 4490 O O . PHE B 1 194 ? 8.234 19.578 12.016 1 98.81 194 PHE B O 1
ATOM 4497 N N . PRO B 1 195 ? 8.594 18.203 13.797 1 98.81 195 PRO B N 1
ATOM 4498 C CA . PRO B 1 195 ? 10.008 18.594 13.82 1 98.81 195 PRO B CA 1
ATOM 4499 C C . PRO B 1 195 ? 10.734 18.266 12.523 1 98.81 195 PRO B C 1
ATOM 4501 O O . PRO B 1 195 ? 10.594 17.156 11.992 1 98.81 195 PRO B O 1
ATOM 4504 N N . LEU B 1 196 ? 11.484 19.188 12.023 1 98.75 196 LEU B N 1
ATOM 4505 C CA . LEU B 1 196 ? 12.086 19.047 10.703 1 98.75 196 LEU B CA 1
ATOM 4506 C C . LEU B 1 196 ? 13.266 18.078 10.742 1 98.75 196 LEU B C 1
ATOM 4508 O O . LEU B 1 196 ? 14.148 18.203 11.602 1 98.75 196 LEU B O 1
ATOM 4512 N N . ARG B 1 197 ? 13.227 17.109 9.859 1 98.5 197 ARG B N 1
ATOM 4513 C CA . ARG B 1 197 ? 14.32 16.156 9.734 1 98.5 197 ARG B CA 1
ATOM 4514 C C . ARG B 1 197 ? 15.555 16.812 9.125 1 98.5 197 ARG B C 1
ATOM 4516 O O . ARG B 1 197 ? 15.492 17.359 8.016 1 98.5 197 ARG B O 1
ATOM 4523 N N . ASN B 1 198 ? 16.688 16.766 9.781 1 97.75 198 ASN B N 1
ATOM 4524 C CA . ASN B 1 198 ? 17.906 17.344 9.242 1 97.75 198 ASN B CA 1
ATOM 4525 C C . ASN B 1 198 ? 18.688 16.328 8.414 1 97.75 198 ASN B C 1
ATOM 4527 O O . ASN B 1 198 ? 18.234 15.203 8.234 1 97.75 198 ASN B O 1
ATOM 4531 N N . VAL B 1 199 ? 19.812 16.734 7.906 1 96.94 199 VAL B N 1
ATOM 4532 C CA . VAL B 1 199 ? 20.594 15.945 6.957 1 96.94 199 VAL B CA 1
ATOM 4533 C C . VAL B 1 199 ? 21.094 14.672 7.641 1 96.94 199 VAL B C 1
ATOM 4535 O O . VAL B 1 199 ? 21.047 13.586 7.059 1 96.94 199 VAL B O 1
ATOM 4538 N N . ASP B 1 200 ? 21.547 14.758 8.867 1 97 200 ASP B N 1
ATOM 4539 C CA . ASP B 1 200 ? 22.078 13.602 9.586 1 97 200 ASP B CA 1
ATOM 4540 C C . ASP B 1 200 ? 20.969 12.578 9.859 1 97 200 ASP B C 1
ATOM 4542 O O . ASP B 1 200 ? 21.188 11.375 9.711 1 97 200 ASP B O 1
ATOM 4546 N N . GLN B 1 201 ? 19.859 13.047 10.242 1 97.06 201 GLN B N 1
ATOM 4547 C CA . GLN B 1 201 ? 18.703 12.188 10.508 1 97.06 201 GLN B CA 1
ATOM 4548 C C . GLN B 1 201 ? 18.219 11.523 9.227 1 97.06 201 GLN B C 1
ATOM 4550 O O . GLN B 1 201 ? 17.844 10.344 9.234 1 97.06 201 GLN B O 1
ATOM 4555 N N . ALA B 1 202 ? 18.234 12.266 8.141 1 96.5 202 ALA B N 1
ATOM 4556 C CA . ALA B 1 202 ? 17.797 11.758 6.844 1 96.5 202 ALA B CA 1
ATOM 4557 C C . ALA B 1 202 ? 18.672 10.586 6.395 1 96.5 202 ALA B C 1
ATOM 4559 O O . ALA B 1 202 ? 18.156 9.625 5.812 1 96.5 202 ALA B O 1
ATOM 4560 N N . ALA B 1 203 ? 19.906 10.648 6.723 1 94.56 203 ALA B N 1
ATOM 4561 C CA . ALA B 1 203 ? 20.844 9.609 6.312 1 94.56 203 ALA B CA 1
ATOM 4562 C C . ALA B 1 203 ? 20.516 8.281 6.984 1 94.56 203 ALA B C 1
ATOM 4564 O O . ALA B 1 203 ? 20.781 7.211 6.43 1 94.56 203 ALA B O 1
ATOM 4565 N N . LYS B 1 204 ? 19.859 8.297 8.094 1 94.94 204 LYS B N 1
ATOM 4566 C CA . LYS B 1 204 ? 19.594 7.086 8.867 1 94.94 204 LYS B CA 1
ATOM 4567 C C . LYS B 1 204 ? 18.109 6.703 8.781 1 94.94 204 LYS B C 1
ATOM 4569 O O . LYS B 1 204 ? 17.734 5.609 9.203 1 94.94 204 LYS B O 1
ATOM 4574 N N . SER B 1 205 ? 17.312 7.566 8.25 1 96.12 205 SER B N 1
ATOM 4575 C CA . SER B 1 205 ? 15.867 7.379 8.258 1 96.12 205 SER B CA 1
ATOM 4576 C C . SER B 1 205 ? 15.453 6.246 7.324 1 96.12 205 SER B C 1
ATOM 4578 O O . SER B 1 205 ? 15.984 6.117 6.219 1 96.12 205 SER B O 1
ATOM 4580 N N . LYS B 1 206 ? 14.539 5.438 7.805 1 93.81 206 LYS B N 1
ATOM 4581 C CA . LYS B 1 206 ? 13.953 4.391 6.977 1 93.81 206 LYS B CA 1
ATOM 4582 C C . LYS B 1 206 ? 12.719 4.902 6.238 1 93.81 206 LYS B C 1
ATOM 4584 O O . LYS B 1 206 ? 12.062 4.148 5.516 1 93.81 206 LYS B O 1
ATOM 4589 N N . LEU B 1 207 ? 12.383 6.195 6.434 1 94.44 207 LEU B N 1
ATOM 4590 C CA . LEU B 1 207 ? 11.164 6.75 5.855 1 94.44 207 LEU B CA 1
ATOM 4591 C C . LEU B 1 207 ? 11.484 7.629 4.652 1 94.44 207 LEU B C 1
ATOM 4593 O O . LEU B 1 207 ? 10.805 7.555 3.625 1 94.44 207 LEU B O 1
ATOM 4597 N N . SER B 1 208 ? 12.492 8.445 4.762 1 92.38 208 SER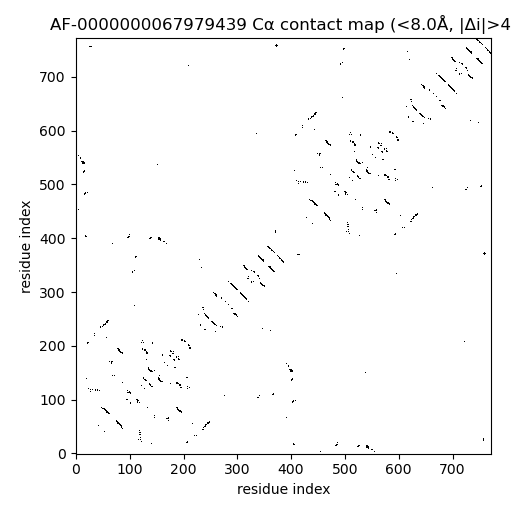 B N 1
ATOM 4598 C CA . SER B 1 208 ? 12.836 9.391 3.701 1 92.38 208 SER B CA 1
ATOM 4599 C C . SER B 1 208 ? 14.273 9.883 3.852 1 92.38 208 SER B C 1
ATOM 4601 O O . SER B 1 208 ? 14.734 10.133 4.969 1 92.38 208 SER B O 1
ATOM 4603 N N . ARG B 1 209 ? 14.898 10.125 2.717 1 90.94 209 ARG B N 1
ATOM 4604 C CA . ARG B 1 209 ? 16.25 10.672 2.727 1 90.94 209 ARG B CA 1
ATOM 4605 C C . ARG B 1 209 ? 16.234 12.188 2.598 1 90.94 209 ARG B C 1
ATOM 4607 O O . ARG B 1 209 ? 17.297 12.82 2.539 1 90.94 209 ARG B O 1
ATOM 4614 N N . GLN B 1 210 ? 15.117 12.711 2.615 1 90.81 210 GLN B N 1
ATOM 4615 C CA . GLN B 1 210 ? 14.984 14.148 2.438 1 90.81 210 GLN B CA 1
ATOM 4616 C C . GLN B 1 210 ? 15.156 14.883 3.764 1 90.81 210 GLN B C 1
ATOM 4618 O O . GLN B 1 210 ? 14.633 14.445 4.793 1 90.81 210 GLN B O 1
ATOM 4623 N N . ALA B 1 211 ? 15.898 15.914 3.691 1 96.62 211 ALA B N 1
ATOM 4624 C CA . ALA B 1 211 ? 16.047 16.844 4.812 1 96.62 211 ALA B CA 1
ATOM 4625 C C . ALA B 1 211 ? 15.336 18.156 4.527 1 96.62 211 ALA B C 1
ATOM 4627 O O . ALA B 1 211 ? 15.242 18.578 3.375 1 96.62 211 ALA B O 1
ATOM 4628 N N . TYR B 1 212 ? 14.812 18.766 5.559 1 97.44 212 TYR B N 1
ATOM 4629 C CA . TYR B 1 212 ? 14.148 20.062 5.418 1 97.44 212 TYR B CA 1
ATOM 4630 C C . TYR B 1 212 ? 14.734 21.078 6.391 1 97.44 212 TYR B C 1
ATOM 4632 O O . TYR B 1 212 ? 14.891 20.797 7.582 1 97.44 212 TYR B O 1
ATOM 4640 N N . SER B 1 213 ? 15.047 22.234 5.844 1 97.69 213 SER B N 1
ATOM 4641 C CA . SER B 1 213 ? 15.469 23.375 6.645 1 97.69 213 SER B CA 1
ATOM 4642 C C . SER B 1 213 ? 14.32 24.359 6.855 1 97.69 213 SER B C 1
ATOM 4644 O O . SER B 1 213 ? 13.297 24.281 6.168 1 97.69 213 SER B O 1
ATOM 4646 N N . PRO B 1 214 ? 14.492 25.219 7.84 1 98.25 214 PRO B N 1
ATOM 4647 C CA . PRO B 1 214 ? 13.492 26.281 8 1 98.25 214 PRO B CA 1
ATOM 4648 C C . PRO B 1 214 ? 13.273 27.078 6.727 1 98.25 214 PRO B C 1
ATOM 4650 O O . PRO B 1 214 ? 12.148 27.5 6.438 1 98.25 214 PRO B O 1
ATOM 4653 N N . GLU B 1 215 ? 14.266 27.25 5.957 1 97.94 215 GLU B N 1
ATOM 4654 C CA . GLU B 1 215 ? 14.148 28 4.707 1 97.94 215 GLU B CA 1
ATOM 4655 C C . GLU B 1 215 ? 13.242 27.281 3.719 1 97.94 215 GLU B C 1
ATOM 4657 O O . GLU B 1 215 ? 12.523 27.906 2.943 1 97.94 215 GLU B O 1
ATOM 4662 N N . ASP B 1 216 ? 13.352 25.984 3.77 1 97.75 216 ASP B N 1
ATOM 4663 C CA . ASP B 1 216 ? 12.469 25.203 2.908 1 97.75 216 ASP B CA 1
ATOM 4664 C C . ASP B 1 216 ? 11 25.438 3.256 1 97.75 216 ASP B C 1
ATOM 4666 O O . ASP B 1 216 ? 10.164 25.578 2.365 1 97.75 216 ASP B O 1
ATOM 4670 N N . ILE B 1 217 ? 10.703 25.516 4.508 1 98.12 217 ILE B N 1
ATOM 4671 C CA . ILE B 1 217 ? 9.336 25.75 4.965 1 98.12 217 ILE B CA 1
ATOM 4672 C C . ILE B 1 217 ? 8.898 27.156 4.594 1 98.12 217 ILE B C 1
ATOM 4674 O O . ILE B 1 217 ? 7.766 27.375 4.148 1 98.12 217 ILE B O 1
ATOM 4678 N N . SER B 1 218 ? 9.781 28.078 4.785 1 97.56 218 SER B N 1
ATOM 4679 C CA . SER B 1 218 ? 9.492 29.453 4.395 1 97.56 218 SER B CA 1
ATOM 4680 C C . SER B 1 218 ? 9.141 29.547 2.914 1 97.56 218 SER B C 1
ATOM 4682 O O . SER B 1 218 ? 8.195 30.234 2.535 1 97.56 218 SER B O 1
ATOM 4684 N N . SER B 1 219 ? 9.914 28.859 2.154 1 96.94 219 SER B N 1
ATOM 4685 C CA . SER B 1 219 ? 9.656 28.828 0.719 1 96.94 219 SER B CA 1
ATOM 4686 C C . SER B 1 219 ? 8.305 28.188 0.411 1 96.94 219 SER B C 1
ATOM 4688 O O . SER B 1 219 ? 7.59 28.641 -0.488 1 96.94 219 SER B O 1
ATOM 4690 N N . MET B 1 220 ? 7.965 27.203 1.148 1 96.31 220 MET B N 1
ATOM 4691 C CA . MET B 1 220 ? 6.672 26.547 0.974 1 96.31 220 MET B CA 1
ATOM 4692 C C . MET B 1 220 ? 5.527 27.484 1.305 1 96.31 220 MET B C 1
ATOM 4694 O O . MET B 1 220 ? 4.512 27.516 0.61 1 96.31 220 MET B O 1
ATOM 4698 N N . PHE B 1 221 ? 5.707 28.281 2.318 1 97.31 221 PHE B N 1
ATOM 4699 C CA . PHE B 1 221 ? 4.695 29.266 2.693 1 97.31 221 PHE B CA 1
ATOM 4700 C C . PHE B 1 221 ? 4.496 30.281 1.584 1 97.31 221 PHE B C 1
ATOM 4702 O O . PHE B 1 221 ? 3.363 30.594 1.221 1 97.31 221 PHE B O 1
ATOM 4709 N N . ALA B 1 222 ? 5.586 30.703 1.102 1 94.69 222 ALA B N 1
ATOM 4710 C CA . ALA B 1 222 ? 5.52 31.688 0.025 1 94.69 222 ALA B CA 1
ATOM 4711 C C . ALA B 1 222 ? 4.812 31.125 -1.2 1 94.69 222 ALA B C 1
ATOM 4713 O O . ALA B 1 222 ? 3.977 31.781 -1.812 1 94.69 222 ALA B O 1
ATOM 4714 N N . GLN B 1 223 ? 5.176 29.906 -1.49 1 93.25 223 GLN B N 1
ATOM 4715 C CA . GLN B 1 223 ? 4.566 29.25 -2.641 1 93.25 223 GLN B CA 1
ATOM 4716 C C . GLN B 1 223 ? 3.072 29.031 -2.424 1 93.25 223 GLN B C 1
ATOM 4718 O O . GLN B 1 223 ? 2.27 29.266 -3.332 1 93.25 223 GLN B O 1
ATOM 4723 N N . LEU B 1 224 ? 2.732 28.594 -1.26 1 93.12 224 LEU B N 1
ATOM 4724 C CA . LEU B 1 224 ? 1.323 28.391 -0.941 1 93.12 224 LEU B CA 1
ATOM 4725 C C . LEU B 1 224 ? 0.555 29.703 -1.042 1 93.12 224 LEU B C 1
ATOM 4727 O O . LEU B 1 224 ? -0.557 29.734 -1.575 1 93.12 224 LEU B O 1
ATOM 4731 N N . PHE B 1 225 ? 1.142 30.688 -0.567 1 92.25 225 PHE B N 1
ATOM 4732 C CA . PHE B 1 225 ? 0.505 32 -0.604 1 92.25 225 PHE B CA 1
ATOM 4733 C C . PHE B 1 225 ? 0.321 32.469 -2.041 1 92.25 225 PHE B C 1
ATOM 4735 O O . PHE B 1 225 ? -0.702 33.062 -2.377 1 92.25 225 PHE B O 1
ATOM 4742 N N . GLU B 1 226 ? 1.317 32.156 -2.816 1 85.5 226 GLU B N 1
ATOM 4743 C CA . GLU B 1 226 ? 1.227 32.5 -4.23 1 85.5 226 GLU B CA 1
ATOM 4744 C C . GLU B 1 226 ? 0.101 31.734 -4.918 1 85.5 226 GLU B C 1
ATOM 4746 O O . GLU B 1 226 ? -0.546 32.25 -5.832 1 85.5 226 GLU B O 1
ATOM 4751 N N . GLU B 1 227 ? 0.071 30.438 -4.52 1 77.12 227 GLU B N 1
ATOM 4752 C CA . GLU B 1 227 ? -1.036 29.656 -5.059 1 77.12 227 GLU B CA 1
ATOM 4753 C C . GLU B 1 227 ? -2.381 30.266 -4.68 1 77.12 227 GLU B C 1
ATOM 4755 O O . GLU B 1 227 ? -3.385 30.047 -5.359 1 77.12 227 GLU B O 1
ATOM 4760 N N . GLY B 1 228 ? -2.326 31.094 -3.67 1 68.06 228 GLY B N 1
ATOM 4761 C CA . GLY B 1 228 ? -3.371 32.062 -3.375 1 68.06 228 GLY B CA 1
ATOM 4762 C C . GLY B 1 228 ? -4.641 31.438 -2.844 1 68.06 228 GLY B C 1
ATOM 4763 O O . GLY B 1 228 ? -4.586 30.484 -2.064 1 68.06 228 GLY B O 1
ATOM 4764 N N . ILE B 1 229 ? -5.695 32 -3.236 1 75.75 229 ILE B N 1
ATOM 4765 C CA . ILE B 1 229 ? -7.066 31.781 -2.807 1 75.75 229 ILE B CA 1
ATOM 4766 C C . ILE B 1 229 ? -7.57 30.453 -3.379 1 75.75 229 ILE B C 1
ATOM 4768 O O . ILE B 1 229 ? -8.539 29.875 -2.875 1 75.75 229 ILE B O 1
ATOM 4772 N N . LEU B 1 230 ? -6.785 29.844 -4.234 1 72.94 230 LEU B N 1
ATOM 4773 C CA . LEU B 1 230 ? -7.227 28.609 -4.898 1 72.94 230 LEU B CA 1
ATOM 4774 C C . LEU B 1 230 ? -7.336 27.469 -3.9 1 72.94 230 LEU B C 1
ATOM 4776 O O . LEU B 1 230 ? -8.172 26.578 -4.059 1 72.94 230 LEU B O 1
ATOM 4780 N N . THR B 1 231 ? -6.539 27.531 -2.9 1 78.56 231 THR B N 1
ATOM 4781 C CA . THR B 1 231 ? -6.562 26.484 -1.876 1 78.56 231 THR B CA 1
ATOM 4782 C C . THR B 1 231 ? -7.836 26.594 -1.036 1 78.56 231 THR B C 1
ATOM 4784 O O . THR B 1 231 ? -8.352 25.578 -0.559 1 78.56 231 THR B O 1
ATOM 4787 N N . LEU B 1 232 ? -8.344 27.797 -1.008 1 85.5 232 LEU B N 1
ATOM 4788 C CA . LEU B 1 232 ? -9.5 28.062 -0.161 1 85.5 232 LEU B CA 1
ATOM 4789 C C . LEU B 1 232 ? -10.797 27.953 -0.958 1 85.5 232 LEU B C 1
ATOM 4791 O O . LEU B 1 232 ? -11.859 27.703 -0.388 1 85.5 232 LEU B O 1
ATOM 4795 N N . LEU B 1 233 ? -10.688 28.125 -2.141 1 81.06 233 LEU B N 1
ATOM 4796 C CA . LEU B 1 233 ? -11.82 28.344 -3.031 1 81.06 233 LEU B CA 1
ATOM 4797 C C . LEU B 1 233 ? -12.828 27.203 -2.922 1 81.06 233 LEU B C 1
ATOM 4799 O O . LEU B 1 233 ? -14.039 27.453 -2.805 1 81.06 233 LEU B O 1
ATOM 4803 N N . PHE B 1 234 ? -12.391 26.031 -2.801 1 79.19 234 PHE B N 1
ATOM 4804 C CA . PHE B 1 234 ? -13.312 24.906 -2.91 1 79.19 234 PHE B CA 1
ATOM 4805 C C . PHE B 1 234 ? -13.391 24.141 -1.595 1 79.19 234 PHE B C 1
ATOM 4807 O O . PHE B 1 234 ? -13.891 23.016 -1.555 1 79.19 234 PHE B O 1
ATOM 4814 N N . LEU B 1 235 ? -12.922 24.719 -0.596 1 86.06 235 LEU B N 1
ATOM 4815 C CA . LEU B 1 235 ? -13.07 24.094 0.714 1 86.06 235 LEU B CA 1
ATOM 4816 C C . LEU B 1 235 ? -14.484 24.281 1.253 1 86.06 235 LEU B C 1
ATOM 4818 O O . LEU B 1 235 ? -15.18 25.219 0.86 1 86.06 235 LEU B O 1
ATOM 4822 N N . LYS B 1 236 ? -14.867 23.438 2.145 1 88 236 LYS B N 1
ATOM 4823 C CA . LYS B 1 236 ? -16.25 23.406 2.6 1 88 236 LYS B CA 1
ATOM 4824 C C . LYS B 1 236 ? -16.406 24.141 3.93 1 88 236 LYS B C 1
ATOM 4826 O O . LYS B 1 236 ? -17.453 24.719 4.203 1 88 236 LYS B O 1
ATOM 4831 N N . SER B 1 237 ? -15.383 24.047 4.723 1 93 237 SER B N 1
ATOM 4832 C CA . SER B 1 237 ? -15.547 24.531 6.086 1 93 237 SER B CA 1
ATOM 4833 C C . SER B 1 237 ? -14.523 25.625 6.398 1 93 237 SER B C 1
ATOM 4835 O O . SER B 1 237 ? -14.867 26.656 6.992 1 93 237 SER B O 1
ATOM 4837 N N . VAL B 1 238 ? -13.352 25.484 5.895 1 95 238 VAL B N 1
ATOM 4838 C CA . VAL B 1 238 ? -12.273 26.422 6.227 1 95 238 VAL B CA 1
ATOM 4839 C C . VAL B 1 238 ? -12.547 27.781 5.605 1 95 238 VAL B C 1
ATOM 4841 O O . VAL B 1 238 ? -12.844 27.875 4.41 1 95 238 VAL B O 1
ATOM 4844 N N . LEU B 1 239 ? -12.406 28.797 6.434 1 96.06 239 LEU B N 1
ATOM 4845 C CA . LEU B 1 239 ? -12.695 30.172 6.004 1 96.06 239 LEU B CA 1
ATOM 4846 C C . LEU B 1 239 ? -11.438 31.031 6.047 1 96.06 239 LEU B C 1
ATOM 4848 O O . LEU B 1 239 ? -11.398 32.094 5.453 1 96.06 239 LEU B O 1
ATOM 4852 N N . CYS B 1 240 ? -10.516 30.469 6.758 1 96.56 240 CYS B N 1
ATOM 4853 C CA . CYS B 1 240 ? -9.328 31.281 6.957 1 96.56 240 CYS B CA 1
ATOM 4854 C C . CYS B 1 240 ? -8.078 30.422 7.082 1 96.56 240 CYS B C 1
ATOM 4856 O O . CYS B 1 240 ? -8.086 29.422 7.809 1 96.56 240 CYS B O 1
ATOM 4858 N N . ILE B 1 241 ? -7.039 30.766 6.34 1 97.19 241 ILE B N 1
ATOM 4859 C CA . ILE B 1 241 ? -5.723 30.156 6.434 1 97.19 241 ILE B CA 1
ATOM 4860 C C . ILE B 1 241 ? -4.68 31.203 6.781 1 97.19 241 ILE B C 1
ATOM 4862 O O . ILE B 1 241 ? -4.586 32.25 6.113 1 97.19 241 ILE B O 1
ATOM 4866 N N . GLU B 1 242 ? -3.986 30.969 7.809 1 97.75 242 GLU B N 1
ATOM 4867 C CA . GLU B 1 242 ? -2.967 31.906 8.281 1 97.75 242 GLU B CA 1
ATOM 4868 C C . GLU B 1 242 ? -1.591 31.25 8.32 1 97.75 242 GLU B C 1
ATOM 4870 O O . GLU B 1 242 ? -1.479 30.047 8.594 1 97.75 242 GLU B O 1
ATOM 4875 N N . MET B 1 243 ? -0.581 32.062 8.062 1 98.06 243 MET B N 1
ATOM 4876 C CA . MET B 1 243 ? 0.798 31.578 8.156 1 98.06 243 MET B CA 1
ATOM 4877 C C . MET B 1 243 ? 1.603 32.438 9.125 1 98.06 243 MET B C 1
ATOM 4879 O O . MET B 1 243 ? 1.505 33.656 9.102 1 98.06 243 MET B O 1
ATOM 4883 N N . TYR B 1 244 ? 2.328 31.781 9.961 1 98.5 244 TYR B N 1
ATOM 4884 C CA . TYR B 1 244 ? 3.076 32.469 11.016 1 98.5 244 TYR B CA 1
ATOM 4885 C C . TYR B 1 244 ? 4.543 32.031 10.992 1 98.5 244 TYR B C 1
ATOM 4887 O O . TYR B 1 244 ? 4.891 31 10.445 1 98.5 244 TYR B O 1
ATOM 4895 N N . VAL B 1 245 ? 5.402 32.875 11.602 1 98.44 245 VAL B N 1
ATOM 4896 C CA . VAL B 1 245 ? 6.77 32.531 11.977 1 98.44 245 VAL B CA 1
ATOM 4897 C C . VAL B 1 245 ? 6.984 32.781 13.469 1 98.44 245 VAL B C 1
ATOM 4899 O O . VAL B 1 245 ? 6.586 33.844 13.984 1 98.44 245 VAL B O 1
ATOM 4902 N N . TRP B 1 246 ? 7.492 31.844 14.109 1 98.56 246 TRP B N 1
ATOM 4903 C CA . TRP B 1 246 ? 7.836 31.969 15.516 1 98.56 246 TRP B CA 1
ATOM 4904 C C . TRP B 1 246 ? 9.344 32.031 15.711 1 98.56 246 TRP B C 1
ATOM 4906 O O . TRP B 1 246 ? 9.992 30.984 15.836 1 98.56 246 TRP B O 1
ATOM 4916 N N . ASP B 1 247 ? 9.844 33.156 15.859 1 97.25 247 ASP B N 1
ATOM 4917 C CA . ASP B 1 247 ? 11.281 33.344 16 1 97.25 247 ASP B CA 1
ATOM 4918 C C . ASP B 1 247 ? 11.766 32.906 17.375 1 97.25 247 ASP B C 1
ATOM 4920 O O . ASP B 1 247 ? 11.039 33.062 18.375 1 97.25 247 ASP B O 1
ATOM 4924 N N . ALA B 1 248 ? 13 32.438 17.375 1 96 248 ALA B N 1
ATOM 4925 C CA . ALA B 1 248 ? 13.609 32.062 18.656 1 96 248 ALA B CA 1
ATOM 4926 C C . ALA B 1 248 ? 13.648 33.281 19.609 1 96 248 ALA B C 1
ATOM 4928 O O . ALA B 1 248 ? 13.961 34.406 19.188 1 96 248 ALA B O 1
ATOM 4929 N N . GLY B 1 249 ? 13.289 33.031 20.859 1 93.62 249 GLY B N 1
ATOM 4930 C CA . GLY B 1 249 ? 13.375 34.062 21.875 1 93.62 249 GLY B CA 1
ATOM 4931 C C . GLY B 1 249 ? 12.133 34.938 21.938 1 93.62 249 GLY B C 1
ATOM 4932 O O . GLY B 1 249 ? 12 35.781 22.828 1 93.62 249 GLY B O 1
ATOM 4933 N N . LYS B 1 250 ? 11.266 34.75 20.969 1 94.94 250 LYS B N 1
ATOM 4934 C CA . LYS B 1 250 ? 10.031 35.531 20.984 1 94.94 250 LYS B CA 1
ATOM 4935 C C . LYS B 1 250 ? 8.93 34.812 21.734 1 94.94 250 LYS B C 1
ATOM 4937 O O . LYS B 1 250 ? 8.859 33.594 21.719 1 94.94 250 LYS B O 1
ATOM 4942 N N . PRO B 1 251 ? 8.055 35.438 22.359 1 93.69 251 PRO B N 1
ATOM 4943 C CA . PRO B 1 251 ? 7.027 34.844 23.203 1 93.69 251 PRO B CA 1
ATOM 4944 C C . PRO B 1 251 ? 5.918 34.188 22.375 1 93.69 251 PRO B C 1
ATOM 4946 O O . PRO B 1 251 ? 5.211 33.312 22.875 1 93.69 251 PRO B O 1
ATOM 4949 N N . GLY B 1 252 ? 5.691 34.656 21.109 1 96.56 252 GLY B N 1
ATOM 4950 C CA . GLY B 1 252 ? 4.641 34.125 20.281 1 96.56 252 GLY B CA 1
ATOM 4951 C C . GLY B 1 252 ? 4.93 34.25 18.797 1 96.56 252 GLY B C 1
ATOM 4952 O O . GLY B 1 252 ? 5.879 34.938 18.391 1 96.56 252 GLY B O 1
ATOM 4953 N N . PRO B 1 253 ? 4.121 33.562 18.016 1 97.75 253 PRO B N 1
ATOM 4954 C CA . PRO B 1 253 ? 4.324 33.625 16.562 1 97.75 253 PRO B CA 1
ATOM 4955 C C . PRO B 1 253 ? 3.797 34.938 15.953 1 97.75 253 PRO B C 1
ATOM 4957 O O . PRO B 1 253 ? 2.877 35.531 16.5 1 97.75 253 PRO B O 1
ATOM 4960 N N . LYS B 1 254 ? 4.395 35.312 14.891 1 96.75 254 LYS B N 1
ATOM 4961 C CA . LYS B 1 254 ? 3.967 36.5 14.133 1 96.75 254 LYS B CA 1
ATOM 4962 C C . LYS B 1 254 ? 3.355 36.094 12.797 1 96.75 254 LYS B C 1
ATOM 4964 O O . LYS B 1 254 ? 3.947 35.312 12.047 1 96.75 254 LYS B O 1
ATOM 4969 N N . LYS B 1 255 ? 2.229 36.688 12.531 1 96.88 255 LYS B N 1
ATOM 4970 C CA . LYS B 1 255 ? 1.557 36.406 11.273 1 96.88 255 LYS B CA 1
ATOM 4971 C C . LYS B 1 255 ? 2.268 37.094 10.102 1 96.88 255 LYS B C 1
ATOM 4973 O O . LYS B 1 255 ? 2.594 38.281 10.18 1 96.88 255 LYS B O 1
ATOM 4978 N N . ILE B 1 256 ? 2.453 36.344 9.047 1 96.81 256 ILE B N 1
ATOM 4979 C CA . ILE B 1 256 ? 3.141 36.938 7.898 1 96.81 256 ILE B CA 1
ATOM 4980 C C . ILE B 1 256 ? 2.186 37 6.711 1 96.81 256 ILE B C 1
ATOM 4982 O O . ILE B 1 256 ? 2.268 37.906 5.891 1 96.81 256 ILE B O 1
ATOM 4986 N N . HIS B 1 257 ? 1.405 35.969 6.543 1 95.88 257 HIS B N 1
ATOM 4987 C CA . HIS B 1 257 ? 0.424 35.906 5.465 1 95.88 257 HIS B CA 1
ATOM 4988 C C . HIS B 1 257 ? -0.912 35.344 5.969 1 95.88 257 HIS B C 1
ATOM 4990 O O . HIS B 1 257 ? -0.96 34.625 6.965 1 95.88 257 HIS B O 1
ATOM 4996 N N . SER B 1 258 ? -2.01 35.75 5.27 1 95.44 258 SER B N 1
ATOM 4997 C CA . SER B 1 258 ? -3.301 35.125 5.516 1 95.44 258 SER B CA 1
ATOM 4998 C C . SER B 1 258 ? -4.234 35.281 4.32 1 95.44 258 SER B C 1
ATOM 5000 O O . SER B 1 258 ? -4.043 36.188 3.494 1 95.44 258 SER B O 1
ATOM 5002 N N . TYR B 1 259 ? -5.105 34.375 4.152 1 93.56 259 TYR B N 1
ATOM 5003 C CA . TYR B 1 259 ? -6.246 34.531 3.256 1 93.56 259 TYR B CA 1
ATOM 5004 C C . TYR B 1 259 ? -7.523 34 3.895 1 93.56 259 TYR B C 1
ATOM 5006 O O . TYR B 1 259 ? -7.488 33.031 4.648 1 93.56 259 TYR B O 1
ATOM 5014 N N . SER B 1 260 ? -8.562 34.781 3.656 1 94.88 260 SER B N 1
ATOM 5015 C CA . SER B 1 260 ? -9.836 34.438 4.277 1 94.88 260 SER B CA 1
ATOM 5016 C C . SER B 1 260 ? -11.008 34.812 3.373 1 94.88 260 SER B C 1
ATOM 5018 O O . SER B 1 260 ? -10.852 35.625 2.443 1 94.88 260 SER B O 1
ATOM 5020 N N . VAL B 1 261 ? -12.078 34.156 3.588 1 93.25 261 VAL B N 1
ATOM 5021 C CA . VAL B 1 261 ? -13.336 34.531 2.955 1 93.25 261 VAL B CA 1
ATOM 5022 C C . VAL B 1 261 ? -13.891 35.781 3.617 1 93.25 261 VAL B C 1
ATOM 5024 O O . VAL B 1 261 ? -13.953 35.875 4.844 1 93.25 261 VAL B O 1
ATOM 5027 N N . SER B 1 262 ? -14.242 36.656 2.711 1 89.38 262 SER B N 1
ATOM 5028 C CA . SER B 1 262 ? -14.797 37.906 3.221 1 89.38 262 SER B CA 1
ATOM 5029 C C . SER B 1 262 ? -16.297 37.781 3.439 1 89.38 262 SER B C 1
A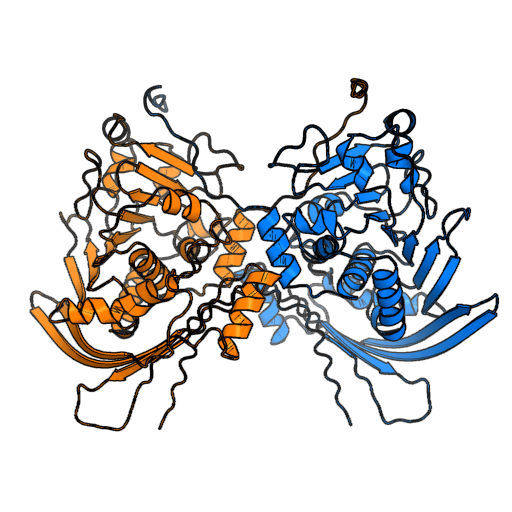TOM 5031 O O . SER B 1 262 ? -17 37.125 2.672 1 89.38 262 SER B O 1
ATOM 5033 N N . SER B 1 263 ? -16.859 38.438 4.43 1 83.31 263 SER B N 1
ATOM 5034 C CA . SER B 1 263 ? -18.281 38.562 4.699 1 83.31 263 SER B CA 1
ATOM 5035 C C . SER B 1 263 ? -18.969 37.219 4.746 1 83.31 263 SER B C 1
ATOM 5037 O O . SER B 1 263 ? -19.859 36.938 3.932 1 83.31 263 SER B O 1
ATOM 5039 N N . VAL B 1 264 ? -18.656 36.5 5.676 1 88.19 264 VAL B N 1
ATOM 5040 C CA . VAL B 1 264 ? -19.219 35.156 5.844 1 88.19 264 VAL B CA 1
ATOM 5041 C C . VAL B 1 264 ? -20.703 35.25 6.215 1 88.19 264 VAL B C 1
ATOM 5043 O O . VAL B 1 264 ? -21.062 35.906 7.211 1 88.19 264 VAL B O 1
ATOM 5046 N N . THR B 1 265 ? -21.547 34.75 5.344 1 91.12 265 THR B N 1
ATOM 5047 C CA . THR B 1 265 ? -22.984 34.688 5.605 1 91.12 265 THR B CA 1
ATOM 5048 C C . THR B 1 265 ? -23.453 33.25 5.699 1 91.12 265 THR B C 1
ATOM 5050 O O . THR B 1 265 ? -22.75 32.344 5.238 1 91.12 265 THR B O 1
ATOM 5053 N N . ASP B 1 266 ? -24.578 33.094 6.285 1 92.44 266 ASP B N 1
ATOM 5054 C CA . ASP B 1 266 ? -25.156 31.766 6.375 1 92.44 266 ASP B CA 1
ATOM 5055 C C . ASP B 1 266 ? -25.438 31.203 4.988 1 92.44 266 ASP B C 1
ATOM 5057 O O . ASP B 1 266 ? -25.281 29.984 4.773 1 92.44 266 ASP B O 1
ATOM 5061 N N . ASP B 1 267 ? -25.781 32.031 4.184 1 92.12 267 ASP B N 1
ATOM 5062 C CA . ASP B 1 267 ? -26.062 31.609 2.816 1 92.12 267 ASP B CA 1
ATOM 5063 C C . ASP B 1 267 ? -24.812 31.109 2.127 1 92.12 267 ASP B C 1
ATOM 5065 O O . ASP B 1 267 ? -24.844 30.062 1.456 1 92.12 267 ASP B O 1
ATOM 5069 N N . MET B 1 268 ? -23.797 31.812 2.283 1 90.81 268 MET B N 1
ATOM 5070 C CA . MET B 1 268 ? -22.516 31.422 1.686 1 90.81 268 MET B CA 1
ATOM 5071 C C . MET B 1 268 ? -22.062 30.078 2.225 1 90.81 268 MET B C 1
ATOM 5073 O O . MET B 1 268 ? -21.656 29.203 1.459 1 90.81 268 MET B O 1
ATOM 5077 N N . VAL B 1 269 ? -22.172 29.953 3.52 1 92.38 269 VAL B N 1
ATOM 5078 C CA . VAL B 1 269 ? -21.781 28.703 4.16 1 92.38 269 VAL B CA 1
ATOM 5079 C C . VAL B 1 269 ? -22.656 27.562 3.652 1 92.38 269 VAL B C 1
ATOM 5081 O O . VAL B 1 269 ? -22.156 26.453 3.41 1 92.38 269 VAL B O 1
ATOM 5084 N N . TRP B 1 270 ? -23.875 27.906 3.479 1 91.94 270 TRP B N 1
ATOM 5085 C CA . TRP B 1 270 ? -24.812 26.922 2.959 1 91.94 270 TRP B CA 1
ATOM 5086 C C . TRP B 1 270 ? -24.391 26.438 1.581 1 91.94 270 TRP B C 1
ATOM 5088 O O . TRP B 1 270 ? -24.422 25.234 1.304 1 91.94 270 TRP B O 1
ATOM 5098 N N . HIS B 1 271 ? -24 27.297 0.765 1 90.31 271 HIS B N 1
ATOM 5099 C CA . HIS B 1 271 ? -23.562 26.953 -0.578 1 90.31 271 HIS B CA 1
ATOM 5100 C C . HIS B 1 271 ? -22.25 26.156 -0.536 1 90.31 271 HIS B C 1
ATOM 5102 O O . HIS B 1 271 ? -22.109 25.156 -1.25 1 90.31 271 HIS B O 1
ATOM 5108 N N . ARG B 1 272 ? -21.375 26.531 0.312 1 88.5 272 ARG B N 1
ATOM 5109 C CA . ARG B 1 272 ? -20.062 25.891 0.377 1 88.5 272 ARG B CA 1
ATOM 5110 C C . ARG B 1 272 ? -20.172 24.469 0.924 1 88.5 272 ARG B C 1
ATOM 5112 O O . ARG B 1 272 ? -19.359 23.609 0.591 1 88.5 272 ARG B O 1
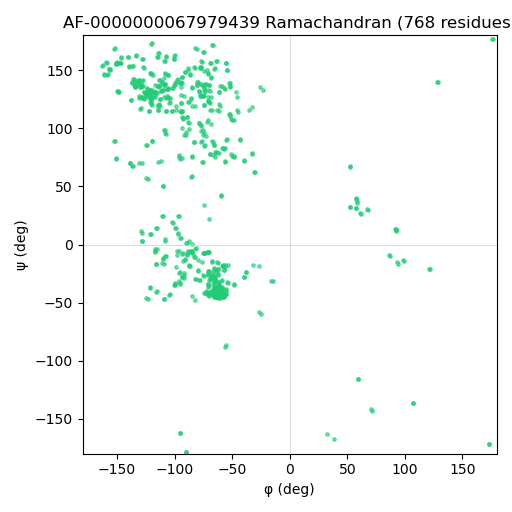ATOM 5119 N N . GLN B 1 273 ? -21.25 24.234 1.675 1 87.56 273 GLN B N 1
ATOM 5120 C CA . GLN B 1 273 ? -21.422 22.922 2.295 1 87.56 273 GLN B CA 1
ATOM 5121 C C . GLN B 1 273 ? -22.438 22.094 1.529 1 87.56 273 GLN B C 1
ATOM 5123 O O . GLN B 1 273 ? -22.984 21.125 2.066 1 87.56 273 GLN B O 1
ATOM 5128 N N . ALA B 1 274 ? -22.656 22.484 0.353 1 84 274 ALA B N 1
ATOM 5129 C CA . ALA B 1 274 ? -23.656 21.797 -0.456 1 84 274 ALA B CA 1
ATOM 5130 C C . ALA B 1 274 ? -23.312 20.328 -0.619 1 84 274 ALA B C 1
ATOM 5132 O O . ALA B 1 274 ? -24.188 19.453 -0.515 1 84 274 ALA B O 1
ATOM 5133 N N . LEU B 1 275 ? -22.062 20.109 -0.874 1 76.19 275 LEU B N 1
ATOM 5134 C CA . LEU B 1 275 ? -21.641 18.719 -1.058 1 76.19 275 LEU B CA 1
ATOM 5135 C C . LEU B 1 275 ? -21.938 17.891 0.18 1 76.19 275 LEU B C 1
ATOM 5137 O O . LEU B 1 275 ? -22.406 16.75 0.066 1 76.19 275 LEU B O 1
ATOM 5141 N N . LEU B 1 276 ? -21.703 18.422 1.332 1 78.62 276 LEU B N 1
ATOM 5142 C CA . LEU B 1 276 ? -21.953 17.734 2.588 1 78.62 276 LEU B CA 1
ATOM 5143 C C . LEU B 1 276 ? -23.438 17.438 2.754 1 78.62 276 LEU B C 1
ATOM 5145 O O . LEU B 1 276 ? -23.812 16.359 3.223 1 78.62 276 LEU B O 1
ATOM 5149 N N . ARG B 1 277 ? -24.172 18.344 2.365 1 83 277 ARG B N 1
ATOM 5150 C CA . ARG B 1 277 ? -25.625 18.188 2.502 1 83 277 ARG B CA 1
ATOM 5151 C C . ARG B 1 277 ? -26.172 17.203 1.482 1 83 277 ARG B C 1
ATOM 5153 O O . ARG B 1 277 ? -26.969 16.328 1.823 1 83 277 ARG B O 1
ATOM 5160 N N . LEU B 1 278 ? -25.703 17.281 0.281 1 76.19 278 LEU B N 1
ATOM 5161 C CA . LEU B 1 278 ? -26.25 16.484 -0.812 1 76.19 278 LEU B CA 1
ATOM 5162 C C . LEU B 1 278 ? -25.75 15.047 -0.762 1 76.19 278 LEU B C 1
ATOM 5164 O O . LEU B 1 278 ? -26.391 14.141 -1.28 1 76.19 278 LEU B O 1
ATOM 5168 N N . SER B 1 279 ? -24.547 14.867 -0.247 1 71.69 279 SER B N 1
ATOM 5169 C CA . SER B 1 279 ? -23.984 13.523 -0.148 1 71.69 279 SER B CA 1
ATOM 5170 C C . SER B 1 279 ? -24.828 12.641 0.766 1 71.69 279 SER B C 1
ATOM 5172 O O . SER B 1 279 ? -24.797 11.414 0.661 1 71.69 279 SER B O 1
ATOM 5174 N N . LYS B 1 280 ? -25.578 13.195 1.581 1 70.12 280 LYS B N 1
ATOM 5175 C CA . LYS B 1 280 ? -26.406 12.461 2.535 1 70.12 280 LYS B CA 1
ATOM 5176 C C . LYS B 1 280 ? -27.781 12.164 1.949 1 70.12 280 LYS B C 1
ATOM 5178 O O . LYS B 1 280 ? -28.531 11.328 2.48 1 70.12 280 LYS B O 1
ATOM 5183 N N . CYS B 1 281 ? -28.016 12.859 0.861 1 64.88 281 CYS B N 1
ATOM 5184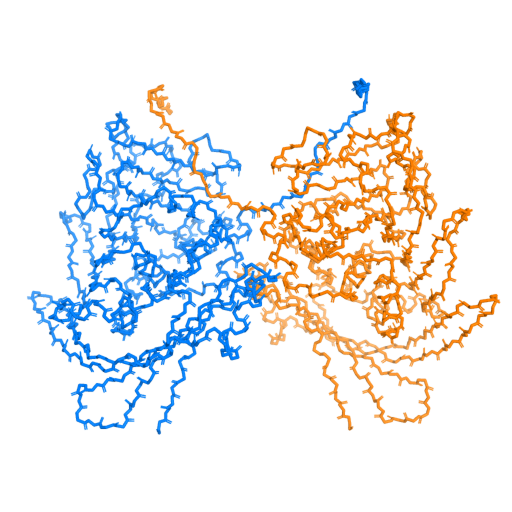 C CA . CYS B 1 281 ? -29.344 12.703 0.28 1 64.88 281 CYS B CA 1
ATOM 5185 C C . CYS B 1 281 ? -29.328 11.719 -0.884 1 64.88 281 CYS B C 1
ATOM 5187 O O . CYS B 1 281 ? -28.422 11.781 -1.732 1 64.88 281 CYS B O 1
ATOM 5189 N N . SER B 1 282 ? -29.984 10.547 -0.906 1 59.47 282 SER B N 1
ATOM 5190 C CA . SER B 1 282 ? -30.031 9.492 -1.918 1 59.47 282 SER B CA 1
ATOM 5191 C C . SER B 1 282 ? -30.578 10.023 -3.24 1 59.47 282 SER B C 1
ATOM 5193 O O . SER B 1 282 ? -30.156 9.586 -4.312 1 59.47 282 SER B O 1
ATOM 5195 N N . ASN B 1 283 ? -31.594 10.859 -3.256 1 58.03 283 ASN B N 1
ATOM 5196 C CA . ASN B 1 283 ? -32.281 11.312 -4.457 1 58.03 283 ASN B CA 1
ATOM 5197 C C . ASN B 1 283 ? -32.094 12.805 -4.699 1 58.03 283 ASN B C 1
ATOM 5199 O O . ASN B 1 283 ? -32.875 13.625 -4.238 1 58.03 283 ASN B O 1
ATOM 5203 N N . THR B 1 284 ? -30.859 13.117 -5.074 1 59.5 284 THR B N 1
ATOM 5204 C CA . THR B 1 284 ? -30.656 14.562 -5.188 1 59.5 284 THR B CA 1
ATOM 5205 C C . THR B 1 284 ? -30.906 15.031 -6.617 1 59.5 284 THR B C 1
ATOM 5207 O O . THR B 1 284 ? -30.344 14.461 -7.562 1 59.5 284 THR B O 1
ATOM 5210 N N . PRO B 1 285 ? -31.953 15.875 -6.844 1 57.72 285 PRO B N 1
ATOM 5211 C CA . PRO B 1 285 ? -32.062 16.484 -8.172 1 57.72 285 PRO B CA 1
ATOM 5212 C C . PRO B 1 285 ? -30.781 17.156 -8.617 1 57.72 285 PRO B C 1
ATOM 5214 O O . PRO B 1 285 ? -30.016 17.672 -7.785 1 57.72 285 PRO B O 1
ATOM 5217 N N . THR B 1 286 ? -30.453 16.906 -9.891 1 62.78 286 THR B N 1
ATOM 5218 C CA . THR B 1 286 ? -29.297 17.562 -10.5 1 62.78 286 THR B CA 1
ATOM 5219 C C . THR B 1 286 ? -29.516 19.062 -10.586 1 62.78 286 THR B C 1
ATOM 5221 O O . THR B 1 286 ? -30.312 19.547 -11.391 1 62.78 286 THR B O 1
ATOM 5224 N N . GLU B 1 287 ? -29.312 19.828 -9.461 1 69.38 287 GLU B N 1
ATOM 5225 C CA . GLU B 1 287 ? -29.453 21.281 -9.586 1 69.38 287 GLU B CA 1
ATOM 5226 C C . GLU B 1 287 ? -28.094 21.969 -9.547 1 69.38 287 GLU B C 1
ATOM 5228 O O . GLU B 1 287 ? -27.188 21.531 -8.812 1 69.38 287 GLU B O 1
ATOM 5233 N N . LEU B 1 288 ? -27.984 22.875 -10.516 1 79.19 288 LEU B N 1
ATOM 5234 C CA . LEU B 1 288 ? -26.828 23.766 -10.547 1 79.19 288 LEU B CA 1
ATOM 5235 C C . LEU B 1 288 ? -26.875 24.766 -9.398 1 79.19 288 LEU B C 1
ATOM 5237 O O . LEU B 1 288 ? -27.906 25.391 -9.164 1 79.19 288 LEU B O 1
ATOM 5241 N N . ASP B 1 289 ? -25.891 24.781 -8.578 1 86.75 289 ASP B N 1
ATOM 5242 C CA . ASP B 1 289 ? -25.719 25.719 -7.477 1 86.75 289 ASP B CA 1
ATOM 5243 C C . ASP B 1 289 ? -24.656 26.766 -7.816 1 86.75 289 ASP B C 1
ATOM 5245 O O . ASP B 1 289 ? -23.594 26.438 -8.359 1 86.75 289 ASP B O 1
ATOM 5249 N N . ALA B 1 290 ? -25.047 28.031 -7.691 1 86.75 290 ALA B N 1
ATOM 5250 C CA . ALA B 1 290 ? -24.125 29.125 -8.031 1 86.75 290 ALA B CA 1
ATOM 5251 C C . ALA B 1 290 ? -24.125 30.203 -6.957 1 86.75 290 ALA B C 1
ATOM 5253 O O . ALA B 1 290 ? -25.188 30.547 -6.414 1 86.75 290 ALA B O 1
ATOM 5254 N N . PHE B 1 291 ? -22.938 30.734 -6.664 1 89.38 291 PHE B N 1
ATOM 5255 C CA . PHE B 1 291 ? -22.844 31.766 -5.625 1 89.38 291 PHE B CA 1
ATOM 5256 C C . PHE B 1 291 ? -21.547 32.531 -5.73 1 89.38 291 PHE B C 1
ATOM 5258 O O . PHE B 1 291 ? -20.562 32.031 -6.27 1 89.38 291 PHE B O 1
ATOM 5265 N N . PRO B 1 292 ? -21.578 33.719 -5.25 1 89.31 292 PRO B N 1
ATOM 5266 C CA . PRO B 1 292 ? -20.344 34.531 -5.238 1 89.31 292 PRO B CA 1
ATOM 5267 C C . PRO B 1 292 ? -19.516 34.312 -3.982 1 89.31 292 PRO B C 1
ATOM 5269 O O . PRO B 1 292 ? -20.047 33.938 -2.93 1 89.31 292 PRO B O 1
ATOM 5272 N N . LEU B 1 293 ? -18.219 34.469 -4.172 1 89.19 293 LEU B N 1
ATOM 5273 C CA . LEU B 1 293 ? -17.266 34.406 -3.064 1 89.19 293 LEU B CA 1
ATOM 5274 C C . LEU B 1 293 ? -16.266 35.562 -3.145 1 89.19 293 LEU B C 1
ATOM 5276 O O . LEU B 1 293 ? -15.812 35.906 -4.234 1 89.19 293 LEU B O 1
ATOM 5280 N N . GLU B 1 294 ? -16.047 36.094 -2.002 1 91.81 294 GLU B N 1
ATOM 5281 C CA . GLU B 1 294 ? -15.039 37.156 -1.893 1 91.81 294 GLU B CA 1
ATOM 5282 C C . GLU B 1 294 ? -13.945 36.75 -0.902 1 91.81 294 GLU B C 1
ATOM 5284 O O . GLU B 1 294 ? -14.242 36.312 0.205 1 91.81 294 GLU B O 1
ATOM 5289 N N . PHE B 1 295 ? -12.695 36.906 -1.379 1 91.88 295 PHE B N 1
ATOM 5290 C CA . PHE B 1 295 ? -11.555 36.531 -0.55 1 91.88 295 PHE B CA 1
ATOM 5291 C C . PHE B 1 295 ? -10.664 37.75 -0.277 1 91.88 295 PHE B C 1
ATOM 5293 O O . PHE B 1 295 ? -10.555 38.656 -1.11 1 91.88 295 PHE B O 1
ATOM 5300 N N . VAL B 1 296 ? -10.117 37.719 0.886 1 93.69 296 VAL B N 1
ATOM 5301 C CA . VAL B 1 296 ? -9.141 38.75 1.265 1 93.69 296 VAL B CA 1
ATOM 5302 C C . VAL B 1 296 ? -7.793 38.094 1.56 1 93.69 296 VAL B C 1
ATOM 5304 O O . VAL B 1 296 ? -7.723 37.094 2.309 1 93.69 296 VAL B O 1
ATOM 5307 N N . SER B 1 297 ? -6.738 38.562 0.917 1 93.31 297 SER B N 1
ATOM 5308 C CA . SER B 1 297 ? -5.367 38.156 1.205 1 93.31 297 SER B CA 1
ATOM 5309 C C . SER B 1 297 ? -4.586 39.281 1.88 1 93.31 297 SER B C 1
ATOM 5311 O O . SER B 1 297 ? -4.723 40.438 1.511 1 93.31 297 SER B O 1
ATOM 5313 N N . GLU B 1 298 ? -3.852 38.875 2.854 1 94.75 298 GLU B N 1
ATOM 5314 C CA . GLU B 1 298 ? -3.082 39.844 3.604 1 94.75 298 GLU B CA 1
ATOM 5315 C C . GLU B 1 298 ? -1.628 39.406 3.758 1 94.75 298 GLU B C 1
ATOM 5317 O O . GLU B 1 298 ? -1.348 38.219 3.949 1 94.75 298 GLU B O 1
ATOM 5322 N N . THR B 1 299 ? -0.747 40.312 3.623 1 94.88 299 THR B N 1
ATOM 5323 C CA . THR B 1 299 ? 0.668 40.156 3.932 1 94.88 299 THR B CA 1
ATOM 5324 C C . THR B 1 299 ? 1.121 41.156 4.973 1 94.88 299 THR B C 1
ATOM 5326 O O . THR B 1 299 ? 0.881 42.375 4.82 1 94.88 299 THR B O 1
ATOM 5329 N N . VAL B 1 300 ? 1.741 40.625 5.941 1 92.62 300 VAL B N 1
ATOM 5330 C CA . VAL B 1 300 ? 2.223 41.5 7.012 1 92.62 300 VAL B CA 1
ATOM 5331 C C . VAL B 1 300 ? 3.74 41.625 6.926 1 92.62 300 VAL B C 1
ATOM 5333 O O . VAL B 1 300 ? 4.461 40.625 6.969 1 92.62 300 VAL B O 1
ATOM 5336 N N . SER B 1 301 ? 4.234 42.812 6.648 1 85.44 301 SER B N 1
ATOM 5337 C CA . SER B 1 301 ? 5.664 43.125 6.625 1 85.44 301 SER B CA 1
ATOM 5338 C C . SER B 1 301 ? 5.98 44.375 7.422 1 85.44 301 SER B C 1
ATOM 5340 O O . SER B 1 301 ? 5.469 45.469 7.113 1 85.44 301 SER B O 1
ATOM 5342 N N . GLY B 1 302 ? 6.898 44.344 8.367 1 79.5 302 GLY B N 1
ATOM 5343 C CA . GLY B 1 302 ? 7.391 45.5 9.094 1 79.5 302 GLY B CA 1
ATOM 5344 C C . GLY B 1 302 ? 6.281 46.344 9.711 1 79.5 302 GLY B C 1
ATOM 5345 O O . GLY B 1 302 ? 6.328 47.562 9.672 1 79.5 302 GLY B O 1
ATOM 5346 N N . GLY B 1 303 ? 5.203 45.688 10.102 1 78.5 303 GLY B N 1
ATOM 5347 C CA . GLY B 1 303 ? 4.129 46.438 10.734 1 78.5 303 GLY B CA 1
ATOM 5348 C C . GLY B 1 303 ? 3.059 46.875 9.758 1 78.5 303 GLY B C 1
ATOM 5349 O O . GLY B 1 303 ? 1.985 47.344 10.164 1 78.5 303 GLY B O 1
ATOM 5350 N N . GLU B 1 304 ? 3.348 46.844 8.523 1 88.94 304 GLU B N 1
ATOM 5351 C CA . GLU B 1 304 ? 2.355 47.219 7.523 1 88.94 304 GLU B CA 1
ATOM 5352 C C . GLU B 1 304 ? 1.655 46 6.953 1 88.94 304 GLU B C 1
ATOM 5354 O O . GLU B 1 304 ? 2.27 44.938 6.797 1 88.94 304 GLU B O 1
ATOM 5359 N N . THR B 1 305 ? 0.364 46.219 6.73 1 91 305 THR B N 1
ATOM 5360 C CA . THR B 1 305 ? -0.432 45.125 6.16 1 91 305 THR B CA 1
ATOM 5361 C C . THR B 1 305 ? -0.912 45.5 4.758 1 91 305 THR B C 1
ATOM 5363 O O . THR B 1 305 ? -1.556 46.531 4.562 1 91 305 THR B O 1
ATOM 5366 N N . ASP B 1 306 ? -0.489 44.688 3.834 1 92.81 306 ASP B N 1
ATOM 5367 C CA . ASP B 1 306 ? -1.008 44.781 2.473 1 92.81 306 ASP B CA 1
ATOM 5368 C C . ASP B 1 306 ? -2.199 43.875 2.27 1 92.81 306 ASP B C 1
ATOM 5370 O O . ASP B 1 306 ? -2.123 42.688 2.59 1 92.81 306 ASP B O 1
ATOM 5374 N N . ARG B 1 307 ? -3.252 44.531 1.748 1 93.25 307 ARG B N 1
ATOM 5375 C CA . ARG B 1 307 ? -4.484 43.781 1.583 1 93.25 307 ARG B CA 1
ATOM 5376 C C . ARG B 1 307 ? -4.934 43.781 0.126 1 93.25 307 ARG B C 1
ATOM 5378 O O . ARG B 1 307 ? -4.828 44.781 -0.567 1 93.25 307 ARG B O 1
ATOM 5385 N N . GLN B 1 308 ? -5.281 42.594 -0.312 1 90.38 308 GLN B N 1
ATOM 5386 C CA . GLN B 1 308 ? -5.855 42.406 -1.641 1 90.38 308 GLN B CA 1
ATOM 5387 C C . GLN B 1 308 ? -7.156 41.625 -1.575 1 90.38 308 GLN B C 1
ATOM 5389 O O . GLN B 1 308 ? -7.27 40.656 -0.803 1 90.38 308 GLN B O 1
ATOM 5394 N N . THR B 1 309 ? -8.117 42.125 -2.34 1 91 309 THR B N 1
ATOM 5395 C CA . THR B 1 309 ? -9.406 41.438 -2.385 1 91 309 THR B CA 1
ATOM 5396 C C . THR B 1 309 ? -9.664 40.875 -3.771 1 91 309 THR B C 1
ATOM 5398 O O . THR B 1 309 ? -9.359 41.5 -4.785 1 91 309 THR B O 1
ATOM 5401 N N . GLU B 1 310 ? -10.148 39.656 -3.793 1 86.62 310 GLU B N 1
ATOM 5402 C CA . GLU B 1 310 ? -10.523 39 -5.035 1 86.62 310 GLU B CA 1
ATOM 5403 C C . GLU B 1 310 ? -11.914 38.375 -4.938 1 86.62 310 GLU B C 1
ATOM 5405 O O . GLU B 1 310 ? -12.297 37.875 -3.885 1 86.62 310 GLU B O 1
ATOM 5410 N N . ARG B 1 311 ? -12.625 38.5 -6.066 1 88.56 311 ARG B N 1
ATOM 5411 C CA . ARG B 1 311 ? -13.984 37.969 -6.113 1 88.56 311 ARG B CA 1
ATOM 5412 C C . ARG B 1 311 ? -14.102 36.875 -7.145 1 88.56 311 ARG B C 1
ATOM 5414 O O . ARG B 1 311 ? -13.523 36.938 -8.227 1 88.56 311 ARG B O 1
ATOM 5421 N N . PHE B 1 312 ? -14.828 35.812 -6.684 1 84.38 312 PHE B N 1
ATOM 5422 C CA . PHE B 1 312 ? -15.062 34.656 -7.562 1 84.38 312 PHE B CA 1
ATOM 5423 C C . PHE B 1 312 ? -16.547 34.344 -7.66 1 84.38 312 PHE B C 1
ATOM 5425 O O . PHE B 1 312 ? -17.328 34.719 -6.777 1 84.38 312 PHE B O 1
ATOM 5432 N N . TYR B 1 313 ? -16.891 33.781 -8.797 1 84.75 313 TYR B N 1
ATOM 5433 C CA . TYR B 1 313 ? -18.203 33.188 -8.977 1 84.75 313 TYR B CA 1
ATOM 5434 C C . TYR B 1 313 ? -18.094 31.672 -9.133 1 84.75 313 TYR B C 1
ATOM 5436 O O . TYR B 1 313 ? -17.391 31.188 -10.023 1 84.75 313 TYR B O 1
ATOM 5444 N N . VAL B 1 314 ? -18.734 30.906 -8.203 1 83.94 314 VAL B N 1
ATOM 5445 C CA . VAL B 1 314 ? -18.594 29.453 -8.172 1 83.94 314 VAL B CA 1
ATOM 5446 C C . VAL B 1 314 ? -19.875 28.797 -8.68 1 83.94 314 VAL B C 1
ATOM 5448 O O . VAL B 1 314 ? -20.969 29.219 -8.32 1 83.94 314 VAL B O 1
ATOM 5451 N N . VAL B 1 315 ? -19.703 27.844 -9.531 1 80.62 315 VAL B N 1
ATOM 5452 C CA . VAL B 1 315 ? -20.797 27 -9.992 1 80.62 315 VAL B CA 1
ATOM 5453 C C . VAL B 1 315 ? -20.484 25.531 -9.68 1 80.62 315 VAL B C 1
ATOM 5455 O O . VAL B 1 315 ? -19.375 25.062 -9.922 1 80.62 315 VAL B O 1
ATOM 5458 N N . GLN B 1 316 ? -21.422 24.891 -9.008 1 80 316 GLN B N 1
ATOM 5459 C CA . GLN B 1 316 ? -21.188 23.516 -8.617 1 80 316 GLN B CA 1
ATOM 5460 C C . GLN B 1 316 ? -22.438 22.656 -8.789 1 80 316 GLN B C 1
ATOM 5462 O O . GLN B 1 316 ? -23.547 23.188 -8.812 1 80 316 GLN B O 1
ATOM 5467 N N . THR B 1 317 ? -22.203 21.344 -9.008 1 76.81 317 THR B N 1
ATOM 5468 C CA . THR B 1 317 ? -23.344 20.453 -9.211 1 76.81 317 THR B CA 1
ATOM 5469 C C . THR B 1 317 ? -22.969 19.016 -8.859 1 76.81 317 THR B C 1
ATOM 5471 O O . THR B 1 317 ? -21.797 18.656 -8.82 1 76.81 317 THR B O 1
ATOM 5474 N N . MET B 1 318 ? -23.984 18.328 -8.445 1 77 318 MET B N 1
ATOM 5475 C CA . MET B 1 318 ? -23.906 16.891 -8.242 1 77 318 MET B CA 1
ATOM 5476 C C . MET B 1 318 ? -24.672 16.141 -9.32 1 77 318 MET B C 1
ATOM 5478 O O . MET B 1 318 ? -25.844 16.453 -9.586 1 77 318 MET B O 1
ATOM 5482 N N . ALA B 1 319 ? -23.969 15.219 -9.953 1 70.5 319 ALA B N 1
ATOM 5483 C CA . ALA B 1 319 ? -24.672 14.438 -10.977 1 70.5 319 ALA B CA 1
ATOM 5484 C C . ALA B 1 319 ? -25.672 13.469 -10.336 1 70.5 319 ALA B C 1
ATOM 5486 O O . ALA B 1 319 ? -25.438 12.984 -9.227 1 70.5 319 ALA B O 1
ATOM 5487 N N . SER B 1 320 ? -26.719 13.258 -11.062 1 71.94 320 SER B N 1
ATOM 5488 C CA . SER B 1 320 ? -27.734 12.32 -10.57 1 71.94 320 SER B CA 1
ATOM 5489 C C . SER B 1 320 ? -27.203 10.891 -10.586 1 71.94 320 SER B C 1
ATOM 5491 O O . SER B 1 320 ? -26.297 10.562 -11.352 1 71.94 320 SER B O 1
ATOM 5493 N N . ALA B 1 321 ? -27.844 10.148 -9.719 1 71.69 321 ALA B N 1
ATOM 5494 C CA . ALA B 1 321 ? -27.469 8.742 -9.641 1 71.69 321 ALA B CA 1
ATOM 5495 C C . ALA B 1 321 ? -27.734 8.023 -10.961 1 71.69 321 ALA B C 1
ATOM 5497 O O . ALA B 1 321 ? -27.078 7.035 -11.281 1 71.69 321 ALA B O 1
ATOM 5498 N N . SER B 1 322 ? -28.641 8.531 -11.688 1 69.19 322 SER B N 1
ATOM 5499 C CA . SER B 1 322 ? -29.047 7.891 -12.938 1 69.19 322 SER B CA 1
ATOM 5500 C C . SER B 1 322 ? -28.156 8.312 -14.094 1 69.19 322 SER B C 1
ATOM 5502 O O . SER B 1 322 ? -28.203 7.723 -15.172 1 69.19 322 SER B O 1
ATOM 5504 N N . SER B 1 323 ? -27.328 9.234 -13.766 1 67 323 SER B N 1
ATOM 5505 C CA . SER B 1 323 ? -26.406 9.68 -14.805 1 67 323 SER B CA 1
ATOM 5506 C C . SER B 1 323 ? -25.297 8.656 -15.031 1 67 323 SER B C 1
ATOM 5508 O O . SER B 1 323 ? -25.125 7.727 -14.234 1 67 323 SER B O 1
ATOM 5510 N N . ARG B 1 324 ? -24.594 8.82 -16.125 1 62.81 324 ARG B N 1
ATOM 5511 C CA . ARG B 1 324 ? -23.484 7.918 -16.453 1 62.81 324 ARG B CA 1
ATOM 5512 C C . ARG B 1 324 ? -22.438 7.918 -15.336 1 62.81 324 ARG B C 1
ATOM 5514 O O . ARG B 1 324 ? -21.953 6.859 -14.938 1 62.81 324 ARG B O 1
ATOM 5521 N N . ILE B 1 325 ? -22.109 9.086 -14.867 1 64.75 325 ILE B N 1
ATOM 5522 C CA . ILE B 1 325 ? -21.094 9.211 -13.82 1 64.75 325 ILE B CA 1
ATOM 5523 C C . ILE B 1 325 ? -21.656 8.68 -12.5 1 64.75 325 ILE B C 1
ATOM 5525 O O . ILE B 1 325 ? -20.922 8.07 -11.711 1 64.75 325 ILE B O 1
ATOM 5529 N N . GLY B 1 326 ? -22.875 8.898 -12.375 1 65.88 326 GLY B N 1
ATOM 5530 C CA . GLY B 1 326 ? -23.516 8.344 -11.195 1 65.88 326 GLY B CA 1
ATOM 5531 C C . GLY B 1 326 ? -23.531 6.824 -11.188 1 65.88 326 GLY B C 1
ATOM 5532 O O . GLY B 1 326 ? -23.234 6.199 -10.164 1 65.88 326 GLY B O 1
ATOM 5533 N N . SER B 1 327 ? -23.797 6.379 -12.32 1 68 327 SER B N 1
ATOM 5534 C CA . SER B 1 327 ? -23.797 4.926 -12.461 1 68 327 SER B CA 1
ATOM 5535 C C . SER B 1 327 ? -22.406 4.348 -12.227 1 68 327 SER B C 1
ATOM 5537 O O . SER B 1 327 ? -22.266 3.299 -11.594 1 68 327 SER B O 1
ATOM 5539 N N . PHE B 1 328 ? -21.516 5.027 -12.695 1 64.31 328 PHE B N 1
ATOM 5540 C CA . PHE B 1 328 ? -20.141 4.625 -12.492 1 64.31 328 PHE B CA 1
ATOM 5541 C C . PHE B 1 328 ? -19.781 4.629 -11.008 1 64.31 328 PHE B C 1
ATOM 5543 O O . PHE B 1 328 ? -19.156 3.688 -10.508 1 64.31 328 PHE B O 1
ATOM 5550 N N . ALA B 1 329 ? -20.156 5.605 -10.344 1 65.38 329 ALA B N 1
ATOM 5551 C CA . ALA B 1 329 ? -19.875 5.727 -8.914 1 65.38 329 ALA B CA 1
ATOM 5552 C C . ALA B 1 329 ? -20.531 4.605 -8.125 1 65.38 329 ALA B C 1
ATOM 5554 O O . ALA B 1 329 ? -19.922 4.023 -7.227 1 65.38 329 ALA B O 1
ATOM 5555 N N . THR B 1 330 ? -21.625 4.316 -8.555 1 68.12 330 THR B N 1
ATOM 5556 C CA . THR B 1 330 ? -22.375 3.254 -7.879 1 68.12 330 THR B CA 1
ATOM 5557 C C . THR B 1 330 ? -21.688 1.904 -8.094 1 68.12 330 THR B C 1
ATOM 5559 O O . THR B 1 330 ? -21.531 1.124 -7.152 1 68.12 330 THR B O 1
ATOM 5562 N N . THR B 1 331 ? -21.297 1.734 -9.258 1 64.56 331 THR B N 1
ATOM 5563 C CA . THR B 1 331 ? -20.625 0.482 -9.602 1 64.56 331 THR B CA 1
ATOM 5564 C C . THR B 1 331 ? -19.297 0.354 -8.867 1 64.56 331 THR B C 1
ATOM 5566 O O . THR B 1 331 ? -18.969 -0.713 -8.344 1 64.56 331 THR B O 1
ATOM 5569 N N . ALA B 1 332 ? -18.609 1.396 -8.828 1 63.03 332 ALA B N 1
ATOM 5570 C CA . ALA B 1 332 ? -17.328 1.407 -8.141 1 63.03 332 ALA B CA 1
ATOM 5571 C C . ALA B 1 332 ? -17.5 1.108 -6.656 1 63.03 332 ALA B C 1
ATOM 5573 O O . ALA B 1 332 ? -16.688 0.386 -6.066 1 63.03 332 ALA B O 1
ATOM 5574 N N . SER B 1 333 ? -18.531 1.621 -6.109 1 64.81 333 SER B N 1
ATOM 5575 C CA . SER B 1 333 ? -18.812 1.404 -4.691 1 64.81 333 SER B CA 1
ATOM 5576 C C . SER B 1 333 ? -19.234 -0.038 -4.426 1 64.81 333 SER B C 1
ATOM 5578 O O . SER B 1 333 ? -18.703 -0.686 -3.52 1 64.81 333 SER B O 1
ATOM 5580 N N . LYS B 1 334 ? -20.062 -0.493 -5.25 1 65.12 334 LYS B N 1
ATOM 5581 C CA . LYS B 1 334 ? -20.609 -1.831 -5.062 1 65.12 334 LYS B CA 1
ATOM 5582 C C . LYS B 1 334 ? -19.562 -2.904 -5.332 1 65.12 334 LYS B C 1
ATOM 5584 O O . LYS B 1 334 ? -19.453 -3.875 -4.578 1 65.12 334 LYS B O 1
ATOM 5589 N N . GLU B 1 335 ? -18.859 -2.645 -6.328 1 59.62 335 GLU B N 1
ATOM 5590 C CA . GLU B 1 335 ? -18 -3.719 -6.82 1 59.62 335 GLU B CA 1
ATOM 5591 C C . GLU B 1 335 ? -16.609 -3.627 -6.215 1 59.62 335 GLU B C 1
ATOM 5593 O O . GLU B 1 335 ? -15.93 -4.645 -6.039 1 59.62 335 GLU B O 1
ATOM 5598 N N . HIS B 1 336 ? -16.25 -2.379 -5.879 1 56.81 336 HIS B N 1
ATOM 5599 C CA . HIS B 1 336 ? -14.852 -2.217 -5.516 1 56.81 336 HIS B CA 1
ATOM 5600 C C . HIS B 1 336 ? -14.711 -1.5 -4.176 1 56.81 336 HIS B C 1
ATOM 5602 O O . HIS B 1 336 ? -13.594 -1.185 -3.75 1 56.81 336 HIS B O 1
ATOM 5608 N N . ASP B 1 337 ? -15.781 -1.208 -3.555 1 58.19 337 ASP B N 1
ATOM 5609 C CA . ASP B 1 337 ? -15.789 -0.491 -2.283 1 58.19 337 ASP B CA 1
ATOM 5610 C C . ASP B 1 337 ? -15.094 0.862 -2.41 1 58.19 337 ASP B C 1
ATOM 5612 O O . ASP B 1 337 ? -14.367 1.278 -1.509 1 58.19 337 ASP B O 1
ATOM 5616 N N . ILE B 1 338 ? -15.273 1.354 -3.674 1 57.59 338 ILE B N 1
ATOM 5617 C CA . ILE B 1 338 ? -14.75 2.691 -3.924 1 57.59 338 ILE B CA 1
ATOM 5618 C C . ILE B 1 338 ? -15.891 3.705 -3.916 1 57.59 338 ILE B C 1
ATOM 5620 O O . ILE B 1 338 ? -16.797 3.633 -4.746 1 57.59 338 ILE B O 1
ATOM 5624 N N . HIS B 1 339 ? -15.859 4.574 -2.969 1 61.25 339 HIS B N 1
ATOM 5625 C CA . HIS B 1 339 ? -16.922 5.57 -2.855 1 61.25 339 HIS B CA 1
ATOM 5626 C C . HIS B 1 339 ? -16.547 6.852 -3.592 1 61.25 339 HIS B C 1
ATOM 5628 O O . HIS B 1 339 ? -15.625 7.562 -3.188 1 61.25 339 HIS B O 1
ATOM 5634 N N . LEU B 1 340 ? -17.297 7.027 -4.742 1 62.16 340 LEU B N 1
ATOM 5635 C CA . LEU B 1 340 ? -17.078 8.219 -5.562 1 62.16 340 LEU B CA 1
ATOM 5636 C C . LEU B 1 340 ? -18.312 9.125 -5.531 1 62.16 340 LEU B C 1
ATOM 5638 O O . LEU B 1 340 ? -19.438 8.641 -5.469 1 62.16 340 LEU B O 1
ATOM 5642 N N . MET B 1 341 ? -18.062 10.422 -5.375 1 65.88 341 MET B N 1
ATOM 5643 C CA . MET B 1 341 ? -19.156 11.391 -5.488 1 65.88 341 MET B CA 1
ATOM 5644 C C . MET B 1 341 ? -19.094 12.117 -6.828 1 65.88 341 MET B C 1
ATOM 5646 O O . MET B 1 341 ? -18.062 12.703 -7.176 1 65.88 341 MET B O 1
ATOM 5650 N N . PRO B 1 342 ? -20.141 12.031 -7.559 1 70.94 342 PRO B N 1
ATOM 5651 C CA . PRO B 1 342 ? -20.172 12.75 -8.836 1 70.94 342 PRO B CA 1
ATOM 5652 C C . PRO B 1 342 ? -20.391 14.25 -8.672 1 70.94 342 PRO B C 1
ATOM 5654 O O . PRO B 1 342 ? -21.453 14.766 -9.039 1 70.94 342 PRO B O 1
ATOM 5657 N N . TRP B 1 343 ? -19.453 15.016 -8.18 1 73.94 343 TRP B N 1
ATOM 5658 C CA . TRP B 1 343 ? -19.484 16.438 -7.848 1 73.94 343 TRP B CA 1
ATOM 5659 C C . TRP B 1 343 ? -18.516 17.219 -8.719 1 73.94 343 TRP B C 1
ATOM 5661 O O . TRP B 1 343 ? -17.391 16.781 -8.961 1 73.94 343 TRP B O 1
ATOM 5671 N N . ALA B 1 344 ? -19.062 18.297 -9.273 1 71.19 344 ALA B N 1
ATOM 5672 C CA . ALA B 1 344 ? -18.219 19.203 -10.047 1 71.19 344 ALA B CA 1
ATOM 5673 C C . ALA B 1 344 ? -18.406 20.641 -9.602 1 71.19 344 ALA B C 1
ATOM 5675 O O . ALA B 1 344 ? -19.516 21.078 -9.297 1 71.19 344 ALA B O 1
ATOM 5676 N N . SER B 1 345 ? -17.312 21.344 -9.453 1 76.5 345 SER B N 1
ATOM 5677 C CA . SER B 1 345 ? -17.328 22.766 -9.125 1 76.5 345 SER B CA 1
ATOM 5678 C C . SER B 1 345 ? -16.359 23.547 -9.992 1 76.5 345 SER B C 1
ATOM 5680 O O . SER B 1 345 ? -15.25 23.094 -10.273 1 76.5 345 SER B O 1
ATOM 5682 N N . VAL B 1 346 ? -16.875 24.734 -10.492 1 72.75 346 VAL B N 1
ATOM 5683 C CA . VAL B 1 346 ? -16.047 25.641 -11.281 1 72.75 346 VAL B CA 1
ATOM 5684 C C . VAL B 1 346 ? -16.125 27.047 -10.695 1 72.75 346 VAL B C 1
ATOM 5686 O O . VAL B 1 346 ? -17.172 27.469 -10.211 1 72.75 346 VAL B O 1
ATOM 5689 N N . ALA B 1 347 ? -15.008 27.688 -10.703 1 78.5 347 ALA B N 1
ATOM 5690 C CA . ALA B 1 347 ? -14.984 29.047 -10.211 1 78.5 347 ALA B CA 1
ATOM 5691 C C . ALA B 1 347 ? -14.336 29.984 -11.227 1 78.5 347 ALA B C 1
ATOM 5693 O O . ALA B 1 347 ? -13.352 29.625 -11.875 1 78.5 347 ALA B O 1
ATOM 5694 N N . ALA B 1 348 ? -14.961 31.125 -11.367 1 74.31 348 ALA B N 1
ATOM 5695 C CA . ALA B 1 348 ? -14.414 32.188 -12.227 1 74.31 348 ALA B CA 1
ATOM 5696 C C . ALA B 1 348 ? -14.062 33.438 -11.422 1 74.31 348 ALA B C 1
ATOM 5698 O O . ALA B 1 348 ? -14.859 33.875 -10.602 1 74.31 348 ALA B O 1
ATOM 5699 N N . CYS B 1 349 ? -12.844 33.906 -11.57 1 78.44 349 CYS B N 1
ATOM 5700 C CA . CYS B 1 349 ? -12.469 35.188 -10.922 1 78.44 349 CYS B CA 1
ATOM 5701 C C . CYS B 1 349 ? -13.195 36.344 -11.57 1 78.44 349 CYS B C 1
ATOM 5703 O O . CYS B 1 349 ? -13.109 36.562 -12.781 1 78.44 349 CYS B O 1
ATOM 5705 N N . ILE B 1 350 ? -13.844 37.125 -10.828 1 77 350 ILE B N 1
ATOM 5706 C CA . ILE B 1 350 ? -14.633 38.219 -11.391 1 77 350 ILE B CA 1
ATOM 5707 C C . ILE B 1 350 ? -14.141 39.562 -10.844 1 77 350 ILE B C 1
ATOM 5709 O O . ILE B 1 350 ? -14.867 40.562 -10.883 1 77 350 ILE B O 1
ATOM 5713 N N . SER B 1 351 ? -13.062 39.5 -10.164 1 74.12 351 SER B N 1
ATOM 5714 C CA . SER B 1 351 ? -12.539 40.75 -9.625 1 74.12 351 SER B CA 1
ATOM 5715 C C . SER B 1 351 ? -12.32 41.781 -10.727 1 74.12 351 SER B C 1
ATOM 5717 O O . SER B 1 351 ? -12.727 42.938 -10.594 1 74.12 351 SER B O 1
ATOM 5719 N N . ASP B 1 352 ? -11.039 41.844 -11.461 1 60.16 352 ASP B N 1
ATOM 5720 C CA . ASP B 1 352 ? -10.75 42.875 -12.445 1 60.16 352 ASP B CA 1
ATOM 5721 C C . ASP B 1 352 ? -11.531 42.656 -13.734 1 60.16 352 ASP B C 1
ATOM 5723 O O . ASP B 1 352 ? -11.906 41.531 -14.047 1 60.16 352 ASP B O 1
ATOM 5727 N N . ASN B 1 353 ? -12.125 43.812 -14.367 1 47.59 353 ASN B N 1
ATOM 5728 C CA . ASN B 1 353 ? -12.852 44 -15.609 1 47.59 353 ASN B CA 1
ATOM 5729 C C . ASN B 1 353 ? -12.289 43.156 -16.734 1 47.59 353 ASN B C 1
ATOM 5731 O O . ASN B 1 353 ? -12.602 43.375 -17.906 1 47.59 353 ASN B O 1
ATOM 5735 N N . SER B 1 354 ? -11 42.719 -16.719 1 42.97 354 SER B N 1
ATOM 5736 C CA . SER B 1 354 ? -10.672 42.156 -18.016 1 42.97 354 SER B CA 1
ATOM 5737 C C . SER B 1 354 ? -11.273 40.75 -18.188 1 42.97 354 SER B C 1
ATOM 5739 O O . SER B 1 354 ? -11.062 39.875 -17.344 1 42.97 354 SER B O 1
ATOM 5741 N N . PRO B 1 355 ? -12.281 40.594 -18.859 1 40.94 355 PRO B N 1
ATOM 5742 C CA . PRO B 1 355 ? -13.148 39.438 -19.156 1 40.94 355 PRO B CA 1
ATOM 5743 C C . PRO B 1 355 ? -12.359 38.156 -19.375 1 40.94 355 PRO B C 1
ATOM 5745 O O . PRO B 1 355 ? -12.945 37.062 -19.391 1 40.94 355 PRO B O 1
ATOM 5748 N N . ASN B 1 356 ? -11.094 38.125 -19.844 1 40.53 356 ASN B N 1
ATOM 5749 C CA . ASN B 1 356 ? -10.562 37.062 -20.703 1 40.53 356 ASN B CA 1
ATOM 5750 C C . ASN B 1 356 ? -10.117 35.844 -19.891 1 40.53 356 ASN B C 1
ATOM 5752 O O . ASN B 1 356 ? -9.969 34.75 -20.438 1 40.53 356 ASN B O 1
ATOM 5756 N N . VAL B 1 357 ? -9.375 35.969 -18.828 1 40.19 357 VAL B N 1
ATOM 5757 C CA . VAL B 1 357 ? -8.766 34.719 -18.438 1 40.19 357 VAL B CA 1
ATOM 5758 C C . VAL B 1 357 ? -9.609 34.031 -17.344 1 40.19 357 VAL B C 1
ATOM 5760 O O . VAL B 1 357 ? -9.664 34.531 -16.219 1 40.19 357 VAL B O 1
ATOM 5763 N N . ILE B 1 358 ? -10.688 33.469 -17.766 1 41.41 358 ILE B N 1
ATOM 5764 C CA . ILE B 1 358 ? -11.445 32.594 -16.875 1 41.41 358 ILE B CA 1
ATOM 5765 C C . ILE B 1 358 ? -10.539 31.469 -16.359 1 41.41 358 ILE B C 1
ATOM 5767 O O . ILE B 1 358 ? -10.086 30.625 -17.125 1 41.41 358 ILE B O 1
ATOM 5771 N N . ASN B 1 359 ? -9.805 31.797 -15.344 1 45 359 ASN B N 1
ATOM 5772 C CA . ASN B 1 359 ? -9.133 30.688 -14.688 1 45 359 ASN B CA 1
ATOM 5773 C C . ASN B 1 359 ? -10.133 29.734 -14.031 1 45 359 ASN B C 1
ATOM 5775 O O . ASN B 1 359 ? -10.805 30.109 -13.062 1 45 359 ASN B O 1
ATOM 5779 N N . LEU B 1 360 ? -10.633 28.781 -14.852 1 39.03 360 LEU B N 1
ATOM 5780 C CA . LEU B 1 360 ? -11.531 27.734 -14.391 1 39.03 360 LEU B CA 1
ATOM 5781 C C . LEU B 1 360 ? -10.789 26.719 -13.523 1 39.03 360 LEU B C 1
ATOM 5783 O O . LEU B 1 360 ? -9.695 26.281 -13.883 1 39.03 360 LEU B O 1
ATOM 5787 N N . GLN B 1 361 ? -11.148 26.906 -12.297 1 40.5 361 GLN B N 1
ATOM 5788 C CA . GLN B 1 361 ? -10.68 25.844 -11.414 1 40.5 361 GLN B CA 1
ATOM 5789 C C . GLN B 1 361 ? -11.766 24.781 -11.211 1 40.5 361 GLN B C 1
ATOM 5791 O O . GLN B 1 361 ? -12.945 25.125 -11.062 1 40.5 361 GLN B O 1
ATOM 5796 N N . TYR B 1 362 ? -11.477 23.656 -11.664 1 36.5 362 TYR B N 1
ATOM 5797 C CA . TYR B 1 362 ? -12.445 22.594 -11.508 1 36.5 362 TYR B CA 1
ATOM 5798 C C . TYR B 1 362 ? -12 21.594 -10.445 1 36.5 362 TYR B C 1
ATOM 5800 O O . TYR B 1 362 ? -10.797 21.453 -10.195 1 36.5 362 TYR B O 1
ATOM 5808 N N . LEU B 1 363 ? -12.836 21.406 -9.633 1 38.72 363 LEU B N 1
ATOM 5809 C CA . LEU B 1 363 ? -12.656 20.297 -8.688 1 38.72 363 LEU B CA 1
ATOM 5810 C C . LEU B 1 363 ? -13.617 19.156 -9 1 38.72 363 LEU B C 1
ATOM 5812 O O . LEU B 1 363 ? -14.828 19.375 -9.117 1 38.72 363 LEU B O 1
ATOM 5816 N N . ILE B 1 364 ? -13.023 18.234 -9.75 1 35.69 364 ILE B N 1
ATOM 5817 C CA . ILE B 1 364 ? -13.82 17.016 -9.875 1 35.69 364 ILE B CA 1
ATOM 5818 C C . ILE B 1 364 ? -13.43 16.031 -8.766 1 35.69 364 ILE B C 1
ATOM 5820 O O . ILE B 1 364 ? -12.25 15.703 -8.602 1 35.69 364 ILE B O 1
ATOM 5824 N N . LEU B 1 365 ? -14.172 16.172 -7.832 1 37.41 365 LEU B N 1
ATOM 5825 C CA . LEU B 1 365 ? -13.922 15.148 -6.816 1 37.41 365 LEU B CA 1
ATOM 5826 C C . LEU B 1 365 ? -14.352 13.773 -7.309 1 37.41 365 LEU B C 1
ATOM 5828 O O . LEU B 1 365 ? -15.539 13.539 -7.566 1 37.41 365 LEU B O 1
ATOM 5832 N N . MET B 1 366 ? -13.422 13.281 -8.148 1 30.73 366 MET B N 1
ATOM 5833 C CA . MET B 1 366 ? -13.688 11.875 -8.422 1 30.73 366 MET B CA 1
ATOM 5834 C C . MET B 1 366 ? -12.883 10.977 -7.492 1 30.73 366 MET B C 1
ATOM 5836 O O . MET B 1 366 ? -11.672 11.125 -7.375 1 30.73 366 MET B O 1
ATOM 5840 N N . SER B 1 367 ? -13.227 10.898 -6.328 1 31.31 367 SER B N 1
ATOM 5841 C CA . SER B 1 367 ? -12.438 9.992 -5.504 1 31.31 367 SER B CA 1
ATOM 5842 C C . SER B 1 367 ? -12.312 8.617 -6.16 1 31.31 367 SER B C 1
ATOM 5844 O O . SER B 1 367 ? -13.32 7.977 -6.465 1 31.31 367 SER B O 1
ATOM 5846 N N . PHE B 1 368 ? -11.461 8.578 -7.082 1 29.12 368 PHE B N 1
ATOM 5847 C CA . PHE B 1 368 ? -11.273 7.234 -7.609 1 29.12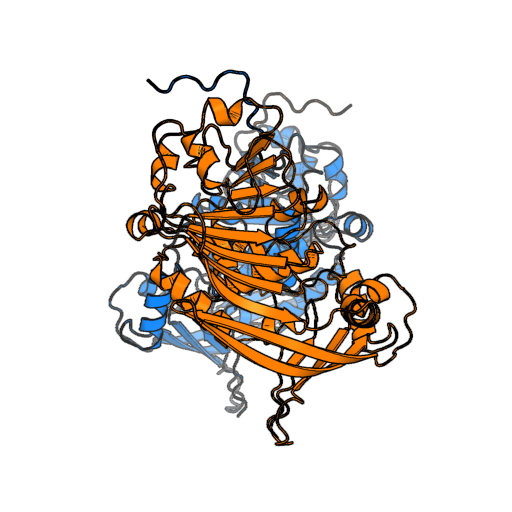 368 PHE B CA 1
ATOM 5848 C C . PHE B 1 368 ? -10.305 6.441 -6.746 1 29.12 368 PHE B C 1
ATOM 5850 O O . PHE B 1 368 ? -9.281 6.973 -6.305 1 29.12 368 PHE B O 1
ATOM 5857 N N . THR B 1 369 ? -10.734 5.832 -5.816 1 28.83 369 THR B N 1
ATOM 5858 C CA . THR B 1 369 ? -9.805 4.887 -5.215 1 28.83 369 THR B CA 1
ATOM 5859 C C . THR B 1 369 ? -9.359 3.84 -6.23 1 28.83 369 THR B C 1
ATOM 5861 O O . THR B 1 369 ? -10.125 2.938 -6.574 1 28.83 369 THR B O 1
ATOM 5864 N N . PHE B 1 370 ? -9.086 4.195 -7.406 1 27.64 370 PHE B N 1
ATOM 5865 C CA . PHE B 1 370 ? -8.688 3.117 -8.305 1 27.64 370 PHE B CA 1
ATOM 5866 C C . PHE B 1 370 ? -7.211 2.785 -8.133 1 27.64 370 PHE B C 1
ATOM 5868 O O . PHE B 1 370 ? -6.355 3.668 -8.219 1 27.64 370 PHE B O 1
ATOM 5875 N N . GLY B 1 371 ? -6.832 1.403 -7.695 1 27.88 371 GLY B N 1
ATOM 5876 C CA . GLY B 1 371 ? -5.625 0.639 -7.414 1 27.88 371 GLY B CA 1
ATOM 5877 C C . GLY B 1 371 ? -4.504 1.483 -6.844 1 27.88 371 GLY B C 1
ATOM 5878 O O . GLY B 1 371 ? -4.738 2.588 -6.352 1 27.88 371 GLY B O 1
ATOM 5879 N N . SER B 1 372 ? -3.256 0.979 -6.871 1 28.88 372 SER B N 1
ATOM 5880 C CA . SER B 1 372 ? -2.182 1.638 -6.133 1 28.88 372 SER B CA 1
ATOM 5881 C C . SER B 1 372 ? -2.057 3.104 -6.535 1 28.88 372 SER B C 1
ATOM 5883 O O . SER B 1 372 ? -1.261 3.846 -5.953 1 28.88 372 SER B O 1
ATOM 5885 N N . ALA B 1 373 ? -2.141 3.379 -7.82 1 26.52 373 ALA B N 1
ATOM 5886 C CA . ALA B 1 373 ? -1.907 4.805 -8.023 1 26.52 373 ALA B CA 1
ATOM 5887 C C . ALA B 1 373 ? -3.135 5.625 -7.633 1 26.52 373 ALA B C 1
ATOM 5889 O O . ALA B 1 373 ? -4.254 5.32 -8.055 1 26.52 373 ALA B O 1
ATOM 5890 N N . PRO B 1 374 ? -3.176 5.992 -6.379 1 26.97 374 PRO B N 1
ATOM 5891 C CA . PRO B 1 374 ? -4.195 7 -6.09 1 26.97 374 PRO B CA 1
ATOM 5892 C C . PRO B 1 374 ? -4.43 7.957 -7.258 1 26.97 374 PRO B C 1
ATOM 5894 O O . PRO B 1 374 ? -3.479 8.555 -7.766 1 26.97 374 PRO B O 1
ATOM 5897 N N . MET B 1 375 ? -5.164 7.516 -8.266 1 25.94 375 MET B N 1
ATOM 5898 C CA . MET B 1 375 ? -5.574 8.688 -9.031 1 25.94 375 MET B CA 1
ATOM 5899 C C . MET B 1 375 ? -6.133 9.773 -8.109 1 25.94 375 MET B C 1
ATOM 5901 O O . MET B 1 375 ? -7.102 9.531 -7.383 1 25.94 375 MET B O 1
ATOM 5905 N N . SER B 1 376 ? -5.262 10.422 -7.457 1 26.86 376 SER B N 1
ATOM 5906 C CA . SER B 1 376 ? -5.625 11.695 -6.848 1 26.86 376 SER B CA 1
ATOM 5907 C C . SER B 1 376 ? -6.824 12.328 -7.555 1 26.86 376 SER B C 1
ATOM 5909 O O . SER B 1 376 ? -7.086 12.031 -8.719 1 26.86 376 SER B O 1
ATOM 5911 N N . MET B 1 377 ? -7.676 12.727 -6.781 1 27.38 377 MET B N 1
ATOM 5912 C CA . MET B 1 377 ? -8.508 13.844 -7.215 1 27.38 377 MET B CA 1
ATOM 5913 C C . MET B 1 377 ? -7.738 14.758 -8.164 1 27.38 377 MET B C 1
ATOM 5915 O O . MET B 1 377 ? -6.797 15.438 -7.758 1 27.38 377 MET B O 1
ATOM 5919 N N . TYR B 1 378 ? -7.391 14.109 -9.273 1 28.2 378 TYR B N 1
ATOM 5920 C CA . TYR B 1 378 ? -6.781 15.086 -10.172 1 28.2 378 TYR B CA 1
ATOM 5921 C C . TYR B 1 378 ? -7.715 16.266 -10.406 1 28.2 378 TYR B C 1
ATOM 5923 O O . TYR B 1 378 ? -8.906 16.078 -10.656 1 28.2 378 TYR B O 1
ATOM 5931 N N . LEU B 1 379 ? -7.523 17.172 -9.57 1 26.55 379 LEU B N 1
ATOM 5932 C CA . LEU B 1 379 ? -7.887 18.484 -10.086 1 26.55 379 LEU B CA 1
ATOM 5933 C C . LEU B 1 379 ? -7.469 18.625 -11.547 1 26.55 379 LEU B C 1
ATOM 5935 O O . LEU B 1 379 ? -6.281 18.531 -11.867 1 26.55 379 LEU B O 1
ATOM 5939 N N . VAL B 1 380 ? -8.242 17.891 -12.281 1 26.34 380 VAL B N 1
ATOM 5940 C CA . VAL B 1 380 ? -7.969 18.25 -13.664 1 26.34 380 VAL B CA 1
ATOM 5941 C C . VAL B 1 380 ? -8.305 19.719 -13.891 1 26.34 380 VAL B C 1
ATOM 5943 O O . VAL B 1 380 ? -9.453 20.141 -13.703 1 26.34 380 VAL B O 1
ATOM 5946 N N . ASN B 1 381 ? -7.391 20.469 -13.445 1 25.28 381 ASN B N 1
ATOM 5947 C CA . ASN B 1 381 ? -7.512 21.844 -13.891 1 25.28 381 ASN B CA 1
ATOM 5948 C C . ASN B 1 381 ? -7.527 21.953 -15.414 1 25.28 381 ASN B C 1
ATOM 5950 O O . ASN B 1 381 ? -6.605 21.484 -16.078 1 25.28 381 ASN B O 1
ATOM 5954 N N . PHE B 1 382 ? -8.617 21.734 -15.859 1 23.89 382 PHE B N 1
ATOM 5955 C CA . PHE B 1 382 ? -8.664 22.141 -17.25 1 23.89 382 PHE B CA 1
ATOM 5956 C C . PHE B 1 382 ? -8.688 23.656 -17.375 1 23.89 382 PHE B C 1
ATOM 5958 O O . PHE B 1 382 ? -9.406 24.344 -16.641 1 23.89 382 PHE B O 1
ATOM 5965 N N . TYR B 1 383 ? -7.473 24.062 -17.516 1 22.84 383 TYR B N 1
ATOM 5966 C CA . TYR B 1 383 ? -7.449 25.453 -17.953 1 22.84 383 TYR B CA 1
ATOM 5967 C C . TYR B 1 383 ? -8.016 25.578 -19.359 1 22.84 383 TYR B C 1
ATOM 5969 O O . TYR B 1 383 ? -7.609 24.859 -20.266 1 22.84 383 TYR B O 1
ATOM 5977 N N . LEU B 1 384 ? -9.195 25.734 -19.391 1 21.38 384 LEU B N 1
ATOM 5978 C CA . LEU B 1 384 ? -9.617 26.203 -20.703 1 21.38 384 LEU B CA 1
ATOM 5979 C C . LEU B 1 384 ? -9.062 27.594 -21 1 21.38 384 LEU B C 1
ATOM 5981 O O . LEU B 1 384 ? -9.352 28.547 -20.266 1 21.38 384 LEU B O 1
ATOM 5985 N N . LEU B 1 385 ? -7.746 27.547 -21.312 1 20.39 385 LEU B N 1
ATOM 5986 C CA . LEU B 1 385 ? -7.305 28.781 -21.938 1 20.39 385 LEU B CA 1
ATOM 5987 C C . LEU B 1 385 ? -8.234 29.172 -23.078 1 20.39 385 LEU B C 1
ATOM 5989 O O . LEU B 1 385 ? -8.57 28.344 -23.938 1 20.39 385 LEU B O 1
ATOM 5993 N N . SER B 1 386 ? -9.016 30.203 -22.828 1 21.28 386 SER B N 1
ATOM 5994 C CA . SER B 1 386 ? -9.453 30.938 -24 1 21.28 386 SER B CA 1
ATOM 5995 C C . SER B 1 386 ? -8.273 31.406 -24.844 1 21.28 386 SER B C 1
ATOM 5997 O O . SER B 1 386 ? -7.262 31.859 -24.312 1 21.28 386 SER B O 1
#

Organism: Pisum sativum (NCBI:txid3888)

Secondary structure (DSSP, 8-state):
------TTS--EE---EE-HHHHHHHHHHHS-SSTHHHHHHHHHHHHTT-SEEEEEEE------SS-SSGGGGGGSS-EEEEEES-PPPHHHHHHHTEET--S-TT-TT--S-TTTGGGGGGGT-S--EEEEETEEEEE-TTSSSSTT-BTTB-EEEEETTTSTHHHH-HHHHGGG--TT--SSS-EEEEEEEEEPP-HHHHHH-SS------HHHHHHHHHHHHHHTTHHHHT-SS--EEEEEEE-TT-SS-EEEEEEEESS--HHHHHHHTHHHHHTT-SS-----EEEEEEEEEEEEETTEEEEEEEEEEEEEEE--TTSHHHHHHHHHHHHH------EEEEEEE-SSS-TT----EEEEE-----SSS-------------/------TT---EE---EE-HHHHHHHHHHHS-SSTHHHHHHHHHHHHTT-SEEEEEEE------SS-SSGGGGGGSS-EEEEEES-PPPHHHHHHHTEET--S-TT-TT--S-TTTGGGGGGGT-S--EEEEETEEEEE-TTSSSSTT-BTTB-EEEEETTTS-HHHH-HHHHGGG--TT--SSS-EEEEEEEEEPP-HHHHHH-SS------HHHHHHHHHHHHHHTTHHHHT-SS--EEEEEEE-TT-SS-EEEEEEEESS--HHHHHHHTHHHHHTT-SS-----EEEEEEEEEEEEETTEEEEEEEEEEEEEEE--TTSHHHHHHHHHHHHH------EEEEEEE-SSS-TT----EEEEE-----SSS-------------

Nearest PDB structures (foldseek):
  5v44-assembly3_C  TM=8.713E-01  e=4.843E-24  Homo sapiens
  5v44-assembly2_B  TM=8.896E-01  e=3.366E-23  Homo sapiens
  5v46-assembly2_B  TM=8.651E-01  e=1.764E-23  Homo sapiens
  5v45-assembly1_A  TM=8.645E-01  e=2.104E-23  Homo sapiens
  5v47-assembly2_B  TM=8.924E-01  e=7.145E-22  Anolis carolinensis

Sequence (772 aa):
MATPAPDSIFLEDFGQTVDLTRRIREVLLNYPEGTTVLKELIQNADDAGATTVSLCLDLRSHGRDSLLSDSLSQWQGPALLAYNNAVFSEEDFVSISKIGGSSKHGQASKTGRFGVGFNSVYHLTDLPSFVSGKYVVLFDPQGVYLPRVSAANPGKRIDFTSSSALSFYKDQFFPFCAFGCDMQSPFAGTLFRFPLRNVDQAAKSKLSRQAYSPEDISSMFAQLFEEGILTLLFLKSVLCIEMYVWDAGKPGPKKIHSYSVSSVTDDMVWHRQALLRLSKCSNTPTELDAFPLEFVSETVSGGETDRQTERFYVVQTMASASSRIGSFATTASKEHDIHLMPWASVAACISDNSPNVINLQYLILMSFTFGSAPMSMYLVNFYLLSMATPAPDSIFLEDFGQTVDLTRRIREVLLNYPEGTTVLKELIQNADDAGATTVSLCLDLRSHGRDSLLSDSLSQWQGPALLAYNNAVFSEEDFVSISKIGGSSKHGQASKTGRFGVGFNSVYHLTDLPSFVSGKYVVLFDPQGVYLPRVSAANPGKRIDFTSSSALSFYKDQFFPFCAFGCDMQSPFAGTLFRFPLRNVDQAAKSKLSRQAYSPEDISSMFAQLFEEGILTLLFLKSVLCIEMYVWDAGKPGPKKIHSYSVSSVTDDMVWHRQALLRLSKCSNTPTELDAFPLEFVSETVSGGETDRQTERFYVVQTMASASSRIGSFATTASKEHDIHLMPWASVAACISDNSPNVINLQYLILMSFTFGSAPMSMYLVNFYLLS